Protein AF-A0A536TC81-F1 (afdb_monomer_lite)

Structure (mmCIF, N/CA/C/O backbone):
data_AF-A0A536TC81-F1
#
_entry.id   AF-A0A536TC81-F1
#
loop_
_atom_site.group_PDB
_atom_site.id
_atom_site.type_symbol
_atom_site.label_atom_id
_atom_site.label_alt_id
_atom_site.label_comp_id
_atom_site.label_asym_id
_atom_site.label_entity_id
_atom_site.label_seq_id
_atom_site.pdbx_PDB_ins_code
_atom_site.Cartn_x
_atom_site.Cartn_y
_atom_site.Cartn_z
_atom_site.occupancy
_atom_site.B_iso_or_equiv
_atom_site.auth_seq_id
_atom_site.auth_comp_id
_atom_site.auth_asym_id
_atom_site.auth_atom_id
_atom_site.pdbx_PDB_model_num
ATOM 1 N N . SER A 1 1 ? 20.341 -1.161 -54.319 1.00 93.75 1 SER A N 1
ATOM 2 C CA . SER A 1 1 ? 19.798 -1.183 -55.685 1.00 93.75 1 SER A CA 1
ATOM 3 C C . SER A 1 1 ? 18.367 -1.721 -55.798 1.00 93.75 1 SER A C 1
ATOM 5 O O . SER A 1 1 ? 17.882 -1.826 -56.922 1.00 93.75 1 SER A O 1
ATOM 7 N N . ILE A 1 2 ? 17.660 -2.030 -54.700 1.00 98.12 2 ILE A N 1
ATOM 8 C CA . ILE A 1 2 ? 16.350 -2.703 -54.742 1.00 98.12 2 ILE A CA 1
ATOM 9 C C . ILE A 1 2 ? 15.226 -1.803 -54.218 1.00 98.12 2 ILE A C 1
ATOM 11 O O . ILE A 1 2 ? 15.330 -1.265 -53.115 1.00 98.12 2 ILE A O 1
ATOM 15 N N . ALA A 1 3 ? 14.141 -1.672 -54.978 1.00 98.00 3 ALA A N 1
ATOM 16 C CA . ALA A 1 3 ? 12.920 -1.022 -54.506 1.00 98.00 3 ALA A CA 1
ATOM 17 C C . ALA A 1 3 ? 11.992 -2.034 -53.813 1.00 98.00 3 ALA A C 1
ATOM 19 O O . ALA A 1 3 ? 11.933 -3.197 -54.204 1.00 98.00 3 ALA A O 1
ATOM 20 N N . ILE A 1 4 ? 11.247 -1.610 -52.797 1.00 98.31 4 ILE A N 1
ATOM 21 C CA . ILE A 1 4 ? 10.263 -2.446 -52.102 1.00 98.31 4 ILE A CA 1
ATOM 22 C C . ILE A 1 4 ? 8.908 -1.758 -52.172 1.00 98.31 4 ILE A C 1
ATOM 24 O O . ILE A 1 4 ? 8.778 -0.608 -51.755 1.00 98.31 4 ILE A O 1
ATOM 28 N N . PHE A 1 5 ? 7.902 -2.495 -52.630 1.00 97.69 5 PHE A N 1
ATOM 29 C CA . PHE A 1 5 ? 6.501 -2.148 -52.452 1.00 97.69 5 PHE A CA 1
ATOM 30 C C . PHE A 1 5 ? 5.811 -3.248 -51.659 1.00 97.69 5 PHE A C 1
ATOM 32 O O . PHE A 1 5 ? 5.948 -4.430 -51.970 1.00 97.69 5 PHE A O 1
ATOM 39 N N . SER A 1 6 ? 5.076 -2.868 -50.624 1.00 95.81 6 SER A N 1
ATOM 40 C CA . SER A 1 6 ? 4.430 -3.814 -49.723 1.00 95.81 6 SER A CA 1
ATOM 41 C C . SER A 1 6 ? 3.049 -3.331 -49.320 1.00 95.81 6 SER A C 1
ATOM 43 O O . SER A 1 6 ? 2.852 -2.158 -49.014 1.00 95.81 6 SER A O 1
ATOM 45 N N . ASN A 1 7 ? 2.097 -4.253 -49.230 1.00 92.94 7 ASN A N 1
ATOM 46 C CA . ASN A 1 7 ? 0.811 -3.973 -48.594 1.00 92.94 7 ASN A CA 1
ATOM 47 C C . ASN A 1 7 ? 0.902 -3.842 -47.055 1.00 92.94 7 ASN A C 1
ATOM 49 O O . ASN A 1 7 ? -0.062 -3.440 -46.412 1.00 92.94 7 ASN A O 1
ATOM 53 N N . SER A 1 8 ? 2.047 -4.167 -46.446 1.00 89.62 8 SER A N 1
ATOM 54 C CA . SER A 1 8 ? 2.264 -4.126 -44.995 1.00 89.62 8 SER A CA 1
ATOM 55 C C . SER A 1 8 ? 3.471 -3.269 -44.614 1.00 89.62 8 SER A C 1
ATOM 57 O O . SER A 1 8 ? 4.598 -3.513 -45.068 1.00 89.62 8 SER A O 1
ATOM 59 N N . GLY A 1 9 ? 3.257 -2.314 -43.705 1.00 89.19 9 GLY A N 1
ATOM 60 C CA . GLY A 1 9 ? 4.315 -1.444 -43.183 1.00 89.19 9 GLY A CA 1
ATOM 61 C C . GLY A 1 9 ? 5.429 -2.231 -42.489 1.00 89.19 9 GLY A C 1
ATOM 62 O O . GLY A 1 9 ? 6.605 -2.040 -42.791 1.00 89.19 9 GLY A O 1
ATOM 63 N N . ASN A 1 10 ? 5.067 -3.203 -41.647 1.00 88.44 10 ASN A N 1
ATOM 64 C CA . ASN A 1 10 ? 6.041 -4.038 -40.935 1.00 88.44 10 ASN A CA 1
ATOM 65 C C . ASN A 1 10 ? 6.843 -4.945 -41.878 1.00 88.44 10 ASN A C 1
ATOM 67 O O . ASN A 1 10 ? 8.046 -5.133 -41.686 1.00 88.44 10 ASN A O 1
ATOM 71 N N . PHE A 1 11 ? 6.215 -5.505 -42.918 1.00 92.38 11 PHE A N 1
ATOM 72 C CA . PHE A 1 11 ? 6.962 -6.328 -43.873 1.00 92.38 11 PHE A CA 1
ATOM 73 C C . PHE A 1 11 ? 7.849 -5.500 -44.798 1.00 92.38 11 PHE A C 1
ATOM 75 O O . PHE A 1 11 ? 8.879 -6.003 -45.234 1.00 92.38 11 PHE A O 1
ATOM 82 N N . THR A 1 12 ? 7.542 -4.217 -45.002 1.00 94.81 12 THR A N 1
ATOM 83 C CA . THR A 1 12 ? 8.429 -3.298 -45.730 1.00 94.81 12 THR A CA 1
ATOM 84 C C . THR A 1 12 ? 9.811 -3.228 -45.072 1.00 94.81 12 THR A C 1
ATOM 86 O O . THR A 1 12 ? 10.830 -3.438 -45.732 1.00 94.81 12 THR A O 1
ATOM 89 N N . THR A 1 13 ? 9.862 -2.994 -43.757 1.00 92.56 13 THR A N 1
ATOM 90 C CA . THR A 1 13 ? 11.126 -2.899 -43.003 1.00 92.56 13 THR A CA 1
ATOM 91 C C . THR A 1 13 ? 11.788 -4.264 -42.800 1.00 92.56 13 THR A C 1
ATOM 93 O O . THR A 1 13 ? 13.013 -4.384 -42.895 1.00 92.56 13 THR A O 1
ATOM 96 N N . THR A 1 14 ? 10.988 -5.315 -42.592 1.00 91.94 14 THR A N 1
ATOM 97 C CA . THR A 1 14 ? 11.485 -6.692 -42.436 1.00 91.94 14 THR A CA 1
ATOM 98 C C . THR A 1 14 ? 12.192 -7.181 -43.701 1.00 91.94 14 THR A C 1
ATOM 100 O O . THR A 1 14 ? 13.327 -7.649 -43.631 1.00 91.94 14 THR A O 1
ATOM 103 N N . ILE A 1 15 ? 11.567 -7.015 -44.873 1.00 95.06 15 ILE A N 1
ATOM 104 C CA . ILE A 1 15 ? 12.153 -7.405 -46.162 1.00 95.06 15 ILE A CA 1
ATOM 105 C C . ILE A 1 15 ? 13.436 -6.616 -46.421 1.00 95.06 15 ILE A C 1
ATOM 107 O O . ILE A 1 15 ? 14.432 -7.204 -46.832 1.00 95.06 15 ILE A O 1
ATOM 111 N N . ALA A 1 16 ? 13.461 -5.315 -46.121 1.00 94.56 16 ALA A N 1
ATOM 112 C CA . ALA A 1 16 ? 14.673 -4.509 -46.260 1.00 94.56 16 ALA A CA 1
ATOM 113 C C . ALA A 1 16 ? 15.840 -5.059 -45.428 1.00 94.56 16 ALA A C 1
ATOM 115 O O . ALA A 1 16 ? 16.972 -5.115 -45.906 1.00 94.56 16 ALA A O 1
ATOM 116 N N . THR A 1 17 ? 15.558 -5.535 -44.213 1.00 91.12 17 THR A N 1
ATOM 117 C CA . THR A 1 17 ? 16.567 -6.206 -43.383 1.00 91.12 17 THR A CA 1
ATOM 118 C C . THR A 1 17 ? 17.017 -7.516 -44.021 1.00 91.12 17 THR A C 1
ATOM 120 O O . THR A 1 17 ? 18.216 -7.751 -44.125 1.00 91.12 17 THR A O 1
ATOM 123 N N . TYR A 1 18 ? 16.094 -8.339 -44.523 1.00 92.31 18 TYR A N 1
ATOM 124 C CA . TYR A 1 18 ? 16.437 -9.618 -45.159 1.00 92.31 18 TYR A CA 1
ATOM 125 C C . TYR A 1 18 ? 17.329 -9.418 -46.392 1.00 92.31 18 TYR A C 1
ATOM 127 O O . TYR A 1 18 ? 18.317 -10.129 -46.573 1.00 92.31 18 TYR A O 1
ATOM 135 N N . LEU A 1 19 ? 17.006 -8.419 -47.215 1.00 94.12 19 LEU A N 1
ATOM 136 C CA . LEU A 1 19 ? 17.797 -8.040 -48.382 1.00 94.12 19 LEU A CA 1
ATOM 137 C C . LEU A 1 19 ? 19.186 -7.540 -47.989 1.00 94.12 19 LEU A C 1
ATOM 139 O O . LEU A 1 19 ? 20.173 -8.009 -48.556 1.00 94.12 19 LEU A O 1
ATOM 143 N N . ARG A 1 20 ? 19.275 -6.665 -46.977 1.00 92.00 20 ARG A N 1
ATOM 144 C CA . ARG A 1 20 ? 20.559 -6.184 -46.455 1.00 92.00 20 ARG A CA 1
ATOM 145 C C . ARG A 1 20 ? 21.441 -7.352 -46.016 1.00 92.00 20 ARG A C 1
ATOM 147 O O . ARG A 1 20 ? 22.611 -7.398 -46.376 1.00 92.00 20 ARG A O 1
ATOM 154 N N . MET A 1 21 ? 20.893 -8.328 -45.297 1.00 89.31 21 MET A N 1
ATOM 155 C CA . MET A 1 21 ? 21.673 -9.485 -44.836 1.00 89.31 21 MET A CA 1
ATOM 156 C C . MET A 1 21 ? 22.209 -10.336 -45.994 1.00 89.31 21 MET A C 1
ATOM 158 O O . MET A 1 21 ? 23.292 -10.907 -45.891 1.00 89.31 21 MET A O 1
ATOM 162 N N . ALA A 1 22 ? 21.506 -10.351 -47.128 1.00 91.56 22 ALA A N 1
ATOM 163 C CA . ALA A 1 22 ? 21.948 -11.000 -48.361 1.00 91.56 22 ALA A CA 1
ATOM 164 C C . ALA A 1 22 ? 22.834 -10.118 -49.269 1.00 91.56 22 ALA A C 1
ATOM 166 O O . ALA A 1 22 ? 23.159 -10.537 -50.379 1.00 91.56 22 ALA A O 1
ATOM 167 N N . GLY A 1 23 ? 23.243 -8.925 -48.821 1.00 93.94 23 GLY A N 1
ATOM 168 C CA . GLY A 1 23 ? 24.133 -8.030 -49.571 1.00 93.94 23 GLY A CA 1
ATOM 169 C C . GLY A 1 23 ? 23.426 -7.082 -50.547 1.00 93.94 23 GLY A C 1
ATOM 170 O O . GLY A 1 23 ? 24.078 -6.476 -51.398 1.00 93.94 23 GLY A O 1
ATOM 171 N N . TRP A 1 24 ? 22.100 -6.948 -50.463 1.00 95.44 24 TRP A N 1
ATOM 172 C CA . TRP A 1 24 ? 21.308 -6.084 -51.341 1.00 95.44 24 TRP A CA 1
ATOM 173 C C . TRP A 1 24 ? 20.826 -4.835 -50.601 1.00 95.44 24 TRP A C 1
ATOM 175 O O . TRP A 1 24 ? 20.054 -4.913 -49.647 1.00 95.44 24 TRP A O 1
ATOM 185 N N . GLY A 1 25 ? 21.250 -3.660 -51.063 1.00 94.88 25 GLY A N 1
ATOM 186 C CA . GLY A 1 25 ? 20.806 -2.382 -50.520 1.00 94.88 25 GLY A CA 1
ATOM 187 C C . GLY A 1 25 ? 19.441 -1.977 -51.063 1.00 94.88 25 GLY A C 1
ATOM 188 O O . GLY A 1 25 ? 19.107 -2.240 -52.221 1.00 94.88 25 GLY A O 1
ATOM 189 N N . THR A 1 26 ? 18.662 -1.256 -50.270 1.00 96.56 26 THR A N 1
ATOM 190 C CA . THR A 1 26 ? 17.360 -0.728 -50.694 1.00 96.56 26 THR A CA 1
ATOM 191 C C . THR A 1 26 ? 17.459 0.724 -51.158 1.00 96.56 26 THR A C 1
ATOM 193 O O . THR A 1 26 ? 18.230 1.499 -50.601 1.00 96.56 26 THR A O 1
ATOM 196 N N . THR A 1 27 ? 16.682 1.104 -52.169 1.00 95.94 27 THR A N 1
ATOM 197 C CA . THR A 1 27 ? 16.633 2.473 -52.724 1.00 95.94 27 THR A CA 1
ATOM 198 C C . THR A 1 27 ? 15.376 3.220 -52.305 1.00 95.94 27 THR A C 1
ATOM 200 O O . THR A 1 27 ? 15.439 4.381 -51.914 1.00 95.94 27 THR A O 1
ATOM 203 N N . THR A 1 28 ? 14.217 2.579 -52.424 1.00 94.56 28 THR A N 1
ATOM 204 C CA . THR A 1 28 ? 12.901 3.152 -52.120 1.00 94.56 28 THR A CA 1
ATOM 205 C C . THR A 1 28 ? 12.040 2.080 -51.477 1.00 94.56 28 THR A C 1
ATOM 207 O O . THR A 1 28 ? 12.043 0.936 -51.923 1.00 94.56 28 THR A O 1
ATOM 210 N N . LEU A 1 29 ? 11.348 2.442 -50.400 1.00 96.56 29 LEU A N 1
ATOM 211 C CA . LEU A 1 29 ? 10.518 1.541 -49.615 1.00 96.56 29 LEU A CA 1
ATOM 212 C C . LEU A 1 29 ? 9.142 2.180 -49.459 1.00 96.56 29 LEU A C 1
ATOM 214 O O . LEU A 1 29 ? 9.021 3.232 -48.835 1.00 96.56 29 LEU A O 1
ATOM 218 N N . ILE A 1 30 ? 8.125 1.559 -50.043 1.00 95.44 30 ILE A N 1
ATOM 219 C CA . ILE A 1 30 ? 6.755 2.065 -50.052 1.00 95.44 30 ILE A CA 1
ATOM 220 C C . ILE A 1 30 ? 5.849 1.010 -49.430 1.00 95.44 30 ILE A C 1
ATOM 222 O O . ILE A 1 30 ? 5.802 -0.135 -49.879 1.00 95.44 30 ILE A O 1
ATOM 226 N N . SER A 1 31 ? 5.106 1.421 -48.406 1.00 94.38 31 SER A N 1
ATOM 227 C CA . SER A 1 31 ? 3.974 0.658 -47.897 1.00 94.38 31 SER A CA 1
ATOM 228 C C . SER A 1 31 ? 2.693 1.307 -48.392 1.00 94.38 31 SER A C 1
ATOM 230 O O . SER A 1 31 ? 2.393 2.429 -47.994 1.00 94.38 31 SER A O 1
ATOM 232 N N . SER A 1 32 ? 1.925 0.600 -49.215 1.00 92.31 32 SER A N 1
ATOM 233 C CA . SER A 1 32 ? 0.592 1.054 -49.629 1.00 92.31 32 SER A CA 1
ATOM 234 C C . SER A 1 32 ? -0.459 0.879 -48.532 1.00 92.31 32 SER A C 1
ATOM 236 O O . SER A 1 32 ? -1.517 1.500 -48.591 1.00 92.31 32 SER A O 1
ATOM 238 N N . GLY A 1 33 ? -0.174 0.033 -47.535 1.00 88.44 33 GLY A N 1
ATOM 239 C CA . GLY A 1 33 ? -1.218 -0.512 -46.675 1.00 88.44 33 GLY A CA 1
ATOM 240 C C . GLY A 1 33 ? -2.109 -1.488 -47.449 1.00 88.44 33 GLY A C 1
ATOM 241 O O . GLY A 1 33 ? -1.841 -1.843 -48.601 1.00 88.44 33 GLY A O 1
ATOM 242 N N . LYS A 1 34 ? -3.183 -1.940 -46.805 1.00 87.56 34 LYS A N 1
ATOM 243 C CA . LYS A 1 34 ? -4.205 -2.777 -47.446 1.00 87.56 34 LYS A CA 1
ATOM 244 C C . LYS A 1 34 ? -5.592 -2.368 -46.974 1.00 87.56 34 LYS A C 1
ATOM 246 O O . LYS A 1 34 ? -6.342 -3.166 -46.414 1.00 87.56 34 LYS A O 1
ATOM 251 N N . ASP A 1 35 ? -5.899 -1.095 -47.171 1.00 83.81 35 ASP A N 1
ATOM 252 C CA . ASP A 1 35 ? -7.263 -0.592 -47.051 1.00 83.81 35 ASP A CA 1
ATOM 253 C C . ASP A 1 35 ? -8.067 -0.937 -48.311 1.00 83.81 35 ASP A C 1
ATOM 255 O O . ASP A 1 35 ? -7.521 -1.421 -49.302 1.00 83.81 35 ASP A O 1
ATOM 259 N N . VAL A 1 36 ? -9.384 -0.722 -48.264 1.00 78.25 36 VAL A N 1
ATOM 260 C CA . VAL A 1 36 ? -10.294 -1.057 -49.376 1.00 78.25 36 VAL A CA 1
ATOM 261 C C . VAL A 1 36 ? -9.934 -0.293 -50.656 1.00 78.25 36 VAL A C 1
ATOM 263 O O . VAL A 1 36 ? -10.051 -0.843 -51.746 1.00 78.25 36 VAL A O 1
ATOM 266 N N . TYR A 1 37 ? -9.463 0.949 -50.521 1.00 84.06 37 TYR A N 1
ATOM 267 C CA . TYR A 1 37 ? -9.010 1.778 -51.633 1.00 84.06 37 TYR A CA 1
ATOM 268 C C . TYR A 1 37 ? -7.554 2.178 -51.427 1.00 84.06 37 TYR A C 1
ATOM 270 O O . TYR A 1 37 ? -7.215 2.835 -50.444 1.00 84.06 37 TYR A O 1
ATOM 278 N N . ILE A 1 38 ? -6.702 1.798 -52.375 1.00 89.12 38 ILE A N 1
ATOM 279 C CA . ILE A 1 38 ? -5.280 2.130 -52.374 1.00 89.12 38 ILE A CA 1
ATOM 280 C C . ILE A 1 38 ? -5.030 3.164 -53.472 1.00 89.12 38 ILE A C 1
ATOM 282 O O . ILE A 1 38 ? -5.216 2.877 -54.650 1.00 89.12 38 ILE A O 1
ATOM 286 N N . HIS A 1 39 ? -4.612 4.369 -53.080 1.00 87.81 39 HIS A N 1
ATOM 287 C CA . HIS A 1 39 ? -4.366 5.478 -54.014 1.00 87.81 39 HIS A CA 1
ATOM 288 C C . HIS A 1 39 ? -3.005 5.413 -54.716 1.00 87.81 39 HIS A C 1
ATOM 290 O O . HIS A 1 39 ? -2.842 5.990 -55.784 1.00 87.81 39 HIS A O 1
ATOM 296 N N . TYR A 1 40 ? -2.028 4.744 -54.104 1.00 93.31 40 TYR A N 1
ATOM 297 C CA . TYR A 1 40 ? -0.723 4.479 -54.702 1.00 93.31 40 TYR A CA 1
ATOM 298 C C . TYR A 1 40 ? -0.512 2.967 -54.701 1.00 93.31 40 TYR A C 1
ATOM 300 O O . TYR A 1 40 ? -0.069 2.390 -53.701 1.00 93.31 40 TYR A O 1
ATOM 308 N N . ALA A 1 41 ? -0.942 2.313 -55.776 1.00 93.50 41 ALA A N 1
ATOM 309 C CA . ALA A 1 41 ? -1.039 0.869 -55.865 1.00 93.50 41 ALA A CA 1
ATOM 310 C C . ALA A 1 41 ? 0.097 0.284 -56.726 1.00 93.50 41 ALA A C 1
ATOM 312 O O . ALA A 1 41 ? 1.077 0.956 -57.061 1.00 93.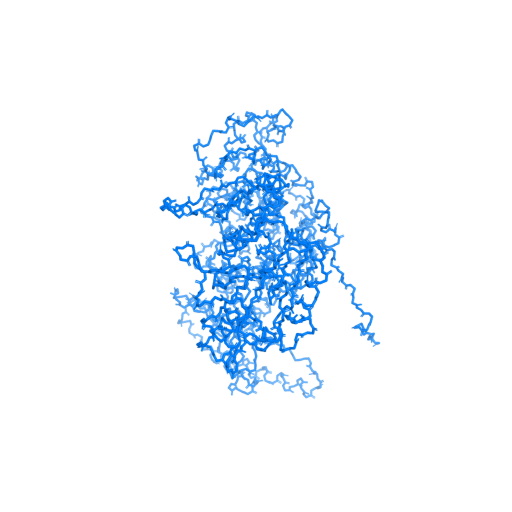50 41 ALA A O 1
ATOM 313 N N . ALA A 1 42 ? 0.010 -1.012 -57.032 1.00 94.94 42 ALA A N 1
ATOM 314 C CA . ALA A 1 42 ? 1.044 -1.705 -57.796 1.00 94.94 42 ALA A CA 1
ATOM 315 C C . ALA A 1 42 ? 1.328 -1.080 -59.186 1.00 94.94 42 ALA A C 1
ATOM 317 O O . ALA A 1 42 ? 2.507 -1.031 -59.544 1.00 94.94 42 ALA A O 1
ATOM 318 N N . PRO A 1 43 ? 0.341 -0.555 -59.947 1.00 95.69 43 PRO A N 1
ATOM 319 C CA . PRO A 1 43 ? 0.600 0.109 -61.228 1.00 95.69 43 PRO A CA 1
ATOM 320 C C . PRO A 1 43 ? 1.399 1.412 -61.087 1.00 95.69 43 PRO A C 1
ATOM 322 O O . PRO A 1 43 ? 2.388 1.601 -61.796 1.00 95.69 43 PRO A O 1
ATOM 325 N N . GLU A 1 44 ? 1.049 2.281 -60.131 1.00 96.50 44 GLU A N 1
ATOM 326 C CA . GLU A 1 44 ? 1.790 3.527 -59.880 1.00 96.50 44 GLU A CA 1
ATOM 327 C C . GLU A 1 44 ? 3.223 3.233 -59.426 1.00 96.50 44 GLU A C 1
ATOM 329 O O . GLU A 1 44 ? 4.172 3.897 -59.855 1.00 96.50 44 GLU A O 1
ATOM 334 N N . PHE A 1 45 ? 3.394 2.200 -58.594 1.00 97.19 45 PHE A N 1
ATOM 335 C CA . PHE A 1 45 ? 4.715 1.728 -58.200 1.00 97.19 45 PHE A CA 1
ATOM 336 C C . PHE A 1 45 ? 5.515 1.200 -59.392 1.00 97.19 45 PHE A C 1
ATOM 338 O O . PHE A 1 45 ? 6.692 1.528 -59.520 1.00 97.19 45 PHE A O 1
ATOM 345 N N . ALA A 1 46 ? 4.903 0.406 -60.271 1.00 96.88 46 ALA A N 1
ATOM 346 C CA . ALA A 1 46 ? 5.573 -0.140 -61.446 1.00 96.88 46 ALA A CA 1
ATOM 347 C C . ALA A 1 46 ? 6.041 0.975 -62.398 1.00 96.88 46 ALA A C 1
ATOM 349 O O . ALA A 1 46 ? 7.189 0.963 -62.856 1.00 96.88 46 ALA A O 1
ATOM 350 N N . PHE A 1 47 ? 5.205 2.000 -62.597 1.00 96.75 47 PHE A N 1
ATOM 351 C CA . PHE A 1 47 ? 5.571 3.207 -63.334 1.00 96.75 47 PHE A CA 1
ATOM 352 C C . PHE A 1 47 ? 6.747 3.945 -62.677 1.00 96.75 47 PHE A C 1
ATOM 354 O O . PHE A 1 47 ? 7.728 4.281 -63.343 1.00 96.75 47 PHE A O 1
ATOM 361 N N . ALA A 1 48 ? 6.702 4.172 -61.362 1.00 96.75 48 ALA A N 1
ATOM 362 C CA . ALA A 1 48 ? 7.795 4.834 -60.649 1.00 96.75 48 ALA A CA 1
ATOM 363 C C . ALA A 1 48 ? 9.099 4.016 -60.687 1.00 96.75 48 ALA A C 1
ATOM 365 O O . ALA A 1 48 ? 10.176 4.571 -60.908 1.00 96.75 48 ALA A O 1
ATOM 366 N N . LEU A 1 49 ? 9.006 2.692 -60.540 1.00 97.25 49 LEU A N 1
ATOM 367 C CA . LEU A 1 49 ? 10.132 1.765 -60.626 1.00 97.25 49 LEU A CA 1
ATOM 368 C C . LEU A 1 49 ? 10.819 1.844 -61.990 1.00 97.25 49 LEU A C 1
ATOM 370 O O . LEU A 1 49 ? 12.051 1.880 -62.044 1.00 97.25 49 LEU A O 1
ATOM 374 N N . ALA A 1 50 ? 10.048 1.892 -63.080 1.00 96.94 50 ALA A N 1
ATOM 375 C CA . ALA A 1 50 ? 10.583 2.027 -64.432 1.00 96.94 50 ALA A CA 1
ATOM 376 C C . ALA A 1 50 ? 11.446 3.294 -64.574 1.00 96.94 50 ALA A C 1
ATOM 378 O O . ALA A 1 50 ? 12.528 3.242 -65.160 1.00 96.94 50 ALA A O 1
ATOM 379 N N . ASN A 1 51 ? 11.010 4.394 -63.955 1.00 96.38 51 ASN A N 1
ATOM 380 C CA . ASN A 1 51 ? 11.649 5.706 -64.046 1.00 96.38 51 ASN A CA 1
ATOM 381 C C . ASN A 1 51 ? 12.778 5.943 -63.017 1.00 96.38 51 ASN A C 1
ATOM 383 O O . ASN A 1 51 ? 13.550 6.889 -63.167 1.00 96.38 51 ASN A O 1
ATOM 387 N N . ASP A 1 52 ? 12.938 5.099 -61.990 1.00 96.62 52 ASP A N 1
ATOM 388 C CA . ASP A 1 52 ? 14.017 5.251 -61.002 1.00 96.62 52 ASP A CA 1
ATOM 389 C C . ASP A 1 52 ? 15.319 4.562 -61.441 1.00 96.62 52 ASP A C 1
ATOM 391 O O . ASP A 1 52 ? 15.504 3.359 -61.244 1.00 96.62 52 ASP A O 1
ATOM 395 N N . ALA A 1 53 ? 16.269 5.328 -61.978 1.00 94.75 53 ALA A N 1
ATOM 396 C CA . ALA A 1 53 ? 17.569 4.819 -62.431 1.00 94.75 53 ALA A CA 1
ATOM 397 C C . ALA A 1 53 ? 18.420 4.153 -61.325 1.00 94.75 53 ALA A C 1
ATOM 399 O O . ALA A 1 53 ? 19.312 3.362 -61.630 1.00 94.75 53 ALA A O 1
ATOM 400 N N . ARG A 1 54 ? 18.158 4.434 -60.040 1.00 95.81 54 ARG A N 1
ATOM 401 C CA . ARG A 1 54 ? 18.899 3.836 -58.910 1.00 95.81 54 ARG A CA 1
ATOM 402 C C . ARG A 1 54 ? 18.469 2.391 -58.644 1.00 95.81 54 ARG A C 1
ATOM 404 O O . ARG A 1 54 ? 19.245 1.594 -58.107 1.00 95.81 54 ARG A O 1
ATOM 411 N N . SER A 1 55 ? 17.219 2.076 -58.977 1.00 97.06 55 SER A N 1
ATOM 412 C CA . SER A 1 55 ? 16.574 0.795 -58.706 1.00 97.06 55 SER A CA 1
ATOM 413 C C . SER A 1 55 ? 16.774 -0.155 -59.886 1.00 97.06 55 SER A C 1
ATOM 415 O O . SER A 1 55 ? 16.318 0.121 -60.997 1.00 97.06 55 SER A O 1
ATOM 417 N N . LYS A 1 56 ? 17.465 -1.274 -59.640 1.00 96.62 56 LYS A N 1
ATOM 418 C CA . LYS A 1 56 ? 17.776 -2.317 -60.633 1.00 96.62 56 LYS A CA 1
ATOM 419 C C . LYS A 1 56 ? 16.741 -3.442 -60.656 1.00 96.62 56 LYS A C 1
ATOM 421 O O . LYS A 1 56 ? 16.552 -4.058 -61.694 1.00 96.62 56 LYS A O 1
ATOM 426 N N . ALA A 1 57 ? 16.076 -3.686 -59.531 1.00 98.12 57 ALA A N 1
ATOM 427 C CA . ALA A 1 57 ? 14.996 -4.655 -59.376 1.00 98.12 57 ALA A CA 1
ATOM 428 C C . ALA A 1 57 ? 14.067 -4.222 -58.234 1.00 98.12 57 ALA A C 1
ATOM 430 O O . ALA A 1 57 ? 14.378 -3.272 -57.502 1.00 98.12 57 ALA A O 1
ATOM 431 N N . ALA A 1 58 ? 12.946 -4.921 -58.066 1.00 98.25 58 ALA A N 1
ATOM 432 C CA . ALA A 1 58 ? 12.020 -4.676 -56.969 1.00 98.25 58 ALA A CA 1
ATOM 433 C C . ALA A 1 58 ? 11.547 -5.946 -56.255 1.00 98.25 58 ALA A C 1
ATOM 435 O O . ALA A 1 58 ? 11.562 -7.044 -56.808 1.00 98.25 58 ALA A O 1
ATOM 436 N N . VAL A 1 59 ? 11.082 -5.769 -55.021 1.00 98.38 59 VAL A N 1
ATOM 437 C CA . VAL A 1 59 ? 10.293 -6.755 -54.283 1.00 98.38 59 VAL A CA 1
ATOM 438 C C . VAL A 1 59 ? 8.871 -6.231 -54.130 1.00 98.38 59 VAL A C 1
ATOM 440 O O . VAL A 1 59 ? 8.675 -5.102 -53.678 1.00 98.38 59 VAL A O 1
ATOM 443 N N . LEU A 1 60 ? 7.894 -7.064 -54.479 1.00 97.81 60 LEU A N 1
ATOM 444 C CA . LEU A 1 60 ? 6.470 -6.781 -54.350 1.00 97.81 60 LEU A CA 1
ATOM 445 C C . LEU A 1 60 ? 5.863 -7.720 -53.297 1.00 97.81 60 LEU A C 1
ATOM 447 O O . LEU A 1 60 ? 5.749 -8.914 -53.547 1.00 97.81 60 LEU A O 1
ATOM 451 N N . TYR A 1 61 ? 5.487 -7.212 -52.123 1.00 97.06 61 TYR A N 1
ATOM 452 C CA . TYR A 1 61 ? 4.789 -7.990 -51.093 1.00 97.06 61 TYR A CA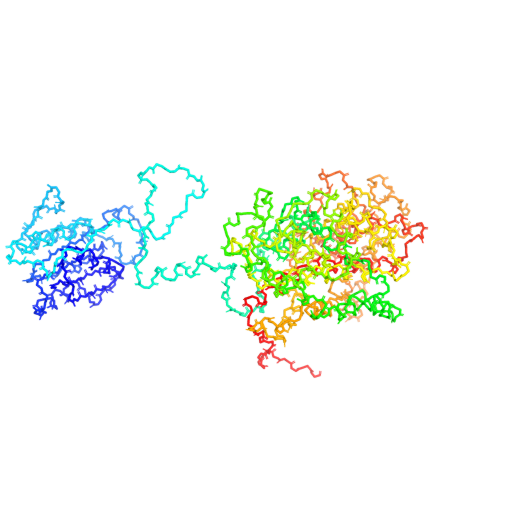 1
ATOM 453 C C . TYR A 1 61 ? 3.279 -7.780 -51.188 1.00 97.06 61 TYR A C 1
ATOM 455 O O . TYR A 1 61 ? 2.785 -6.663 -51.011 1.00 97.06 61 TYR A O 1
ATOM 463 N N . VAL A 1 62 ? 2.563 -8.873 -51.441 1.00 94.38 62 VAL A N 1
ATOM 464 C CA . VAL A 1 62 ? 1.168 -8.871 -51.871 1.00 94.38 62 VAL A CA 1
ATOM 465 C C . VAL A 1 62 ? 0.303 -9.693 -50.922 1.00 94.38 62 VAL A C 1
ATOM 467 O O . VAL A 1 62 ? 0.563 -10.872 -50.664 1.00 94.38 62 VAL A O 1
ATOM 470 N N . GLU A 1 63 ? -0.770 -9.069 -50.440 1.00 91.31 63 GLU A N 1
ATOM 471 C CA . GLU A 1 63 ? -1.845 -9.734 -49.701 1.00 91.31 63 GLU A CA 1
ATOM 472 C C . GLU A 1 63 ? -3.091 -9.955 -50.586 1.00 91.31 63 GLU A C 1
ATOM 474 O O . GLU A 1 63 ? -3.296 -9.201 -51.545 1.00 91.31 63 GLU A O 1
ATOM 479 N N . PRO A 1 64 ? -3.957 -10.939 -50.257 1.00 89.50 64 PRO A N 1
ATOM 480 C CA . PRO A 1 64 ? -5.249 -11.141 -50.920 1.00 89.50 64 PRO A CA 1
ATOM 481 C C . PRO A 1 64 ? -6.136 -9.891 -50.881 1.00 89.50 64 PRO A C 1
ATOM 483 O O . PRO A 1 64 ? -5.989 -9.071 -49.976 1.00 89.50 64 PRO A O 1
ATOM 486 N N . GLY A 1 65 ? -7.073 -9.779 -51.823 1.00 86.62 65 GLY A N 1
ATOM 487 C CA . GLY A 1 65 ? -8.019 -8.666 -51.933 1.00 86.62 65 GLY A CA 1
ATOM 488 C C . GLY A 1 65 ? -7.610 -7.611 -52.969 1.00 86.62 65 GLY A C 1
ATOM 489 O O . GLY A 1 65 ? -6.447 -7.192 -53.023 1.00 86.62 65 GLY A O 1
ATOM 490 N N . GLY A 1 66 ? -8.568 -7.178 -53.791 1.00 88.12 66 GLY A N 1
ATOM 491 C CA . GLY A 1 66 ? -8.407 -6.155 -54.833 1.00 88.12 66 GLY A CA 1
ATOM 492 C C . GLY A 1 66 ? -7.661 -6.649 -56.077 1.00 88.12 66 GLY A C 1
ATOM 493 O O . GLY A 1 66 ? -7.061 -7.717 -56.071 1.00 88.12 66 GLY A O 1
ATOM 494 N N . TYR A 1 67 ? -7.649 -5.863 -57.154 1.00 91.31 67 TYR A N 1
ATOM 495 C CA . TYR A 1 67 ? -7.095 -6.285 -58.456 1.00 91.31 67 TYR A CA 1
ATOM 496 C C . TYR A 1 67 ? -5.842 -5.507 -58.887 1.00 91.31 67 TYR A C 1
ATOM 498 O O . TYR A 1 67 ? -5.322 -5.737 -59.968 1.00 91.31 67 TYR A O 1
ATOM 506 N N . TYR A 1 68 ? -5.301 -4.638 -58.032 1.00 91.06 68 TYR A N 1
ATOM 507 C CA . TYR A 1 68 ? -4.216 -3.718 -58.389 1.00 91.06 68 TYR A CA 1
ATOM 508 C C . TYR A 1 68 ? -2.973 -4.387 -58.999 1.00 91.06 68 TYR A C 1
ATOM 510 O O . TYR A 1 68 ? -2.354 -3.845 -59.908 1.00 91.06 68 TYR A O 1
ATOM 518 N N . GLU A 1 69 ? -2.583 -5.563 -58.510 1.00 92.81 69 GLU A N 1
ATOM 519 C CA . GLU A 1 69 ? -1.413 -6.289 -59.012 1.00 92.81 69 GLU A CA 1
ATOM 520 C C . GLU A 1 69 ? -1.636 -6.894 -60.408 1.00 92.81 69 GLU A C 1
ATOM 522 O O . GLU A 1 69 ? -0.663 -7.169 -61.112 1.00 92.81 69 GLU A O 1
ATOM 527 N N . LEU A 1 70 ? -2.895 -7.077 -60.826 1.00 92.25 70 LEU A N 1
ATOM 528 C CA . LEU A 1 70 ? -3.248 -7.533 -62.171 1.00 92.25 70 LEU A CA 1
ATOM 529 C C . LEU A 1 70 ? -2.938 -6.459 -63.222 1.00 92.25 70 LEU A C 1
ATOM 531 O O . LEU A 1 70 ? -2.457 -6.797 -64.301 1.00 92.25 70 LEU A O 1
ATOM 535 N N . ASP A 1 71 ? -3.123 -5.184 -62.884 1.00 91.06 71 ASP A N 1
ATOM 536 C CA . ASP A 1 71 ? -2.925 -4.053 -63.803 1.00 91.06 71 ASP A CA 1
ATOM 537 C C . ASP A 1 71 ? -1.472 -3.543 -63.833 1.00 91.06 71 ASP A C 1
ATOM 539 O O . ASP A 1 71 ? -1.125 -2.655 -64.607 1.00 91.06 71 ASP A O 1
ATOM 543 N N . ALA A 1 72 ? -0.589 -4.091 -62.992 1.00 94.06 72 ALA A N 1
ATOM 544 C CA . ALA A 1 72 ? 0.803 -3.659 -62.925 1.00 94.06 72 ALA A CA 1
ATOM 545 C C . ALA A 1 72 ? 1.639 -4.207 -64.099 1.00 94.06 72 ALA A C 1
ATOM 547 O O . ALA A 1 72 ? 1.640 -5.415 -64.370 1.00 94.06 72 ALA A O 1
ATOM 548 N N . GLU A 1 73 ? 2.408 -3.331 -64.750 1.00 94.75 73 GLU A N 1
ATOM 549 C CA . GLU A 1 73 ? 3.352 -3.676 -65.820 1.00 94.75 73 GLU A CA 1
ATOM 550 C C . GLU A 1 73 ? 4.796 -3.375 -65.408 1.00 94.75 73 GLU A C 1
ATOM 552 O O . GLU A 1 73 ? 5.182 -2.223 -65.211 1.00 94.75 73 GLU A O 1
ATOM 557 N N . PHE A 1 74 ? 5.622 -4.417 -65.289 1.00 96.25 74 PHE A N 1
ATOM 558 C CA . PHE A 1 74 ? 7.002 -4.288 -64.821 1.00 96.25 74 PHE A CA 1
ATOM 559 C C . PHE A 1 74 ? 8.006 -4.335 -65.977 1.00 96.25 74 PHE A C 1
ATOM 561 O O . PHE A 1 74 ? 8.060 -5.303 -66.732 1.00 96.25 74 PHE A O 1
ATOM 568 N N . THR A 1 75 ? 8.857 -3.311 -66.070 1.00 95.62 75 THR A N 1
ATOM 569 C CA . THR A 1 75 ? 9.968 -3.232 -67.042 1.00 95.62 75 THR A CA 1
ATOM 570 C C . THR A 1 75 ? 11.323 -3.622 -66.449 1.00 95.62 75 THR A C 1
ATOM 572 O O . THR A 1 75 ? 12.318 -3.711 -67.166 1.00 95.62 75 THR A O 1
ATOM 575 N N . LYS A 1 76 ? 11.373 -3.859 -65.134 1.00 97.56 76 LYS A N 1
ATOM 576 C CA . LYS A 1 76 ? 12.556 -4.296 -64.382 1.00 97.56 76 LYS A CA 1
ATOM 577 C C . LYS A 1 76 ? 12.248 -5.596 -63.638 1.00 97.56 76 LYS A C 1
ATOM 579 O O . LYS A 1 76 ? 11.073 -5.842 -63.366 1.00 97.56 76 LYS A O 1
ATOM 584 N N . PRO A 1 77 ? 13.263 -6.400 -63.271 1.00 98.25 77 PRO A N 1
ATOM 585 C CA . PRO A 1 77 ? 13.031 -7.653 -62.569 1.00 98.25 77 PRO A CA 1
ATOM 586 C C . PRO A 1 77 ? 12.286 -7.474 -61.239 1.00 98.25 77 PRO A C 1
ATOM 588 O O . PRO A 1 77 ? 12.617 -6.573 -60.460 1.00 98.25 77 PRO A O 1
ATOM 591 N N . VAL A 1 78 ? 11.311 -8.346 -60.958 1.00 98.44 78 VAL A N 1
ATOM 592 C CA . VAL A 1 78 ? 10.509 -8.307 -59.721 1.00 98.44 78 VAL A CA 1
ATOM 593 C C . VAL A 1 78 ? 10.493 -9.651 -59.001 1.00 98.44 78 VAL A C 1
ATOM 595 O O . VAL A 1 78 ? 10.259 -10.697 -59.598 1.00 98.44 78 VAL A O 1
ATOM 598 N N . ILE A 1 79 ? 10.681 -9.617 -57.683 1.00 98.56 79 ILE A N 1
ATOM 599 C CA . ILE A 1 79 ? 10.393 -10.744 -56.794 1.00 98.56 79 ILE A CA 1
ATOM 600 C C . ILE A 1 79 ? 9.050 -10.494 -56.125 1.00 98.56 79 ILE A C 1
ATOM 602 O O . ILE A 1 79 ? 8.936 -9.623 -55.262 1.00 98.56 79 ILE A O 1
ATOM 606 N N . ALA A 1 80 ? 8.029 -11.247 -56.520 1.00 98.00 80 ALA A N 1
ATOM 607 C CA . ALA A 1 80 ? 6.696 -11.098 -55.964 1.00 98.00 80 ALA A CA 1
ATOM 608 C C . ALA A 1 80 ? 6.468 -12.109 -54.834 1.00 98.0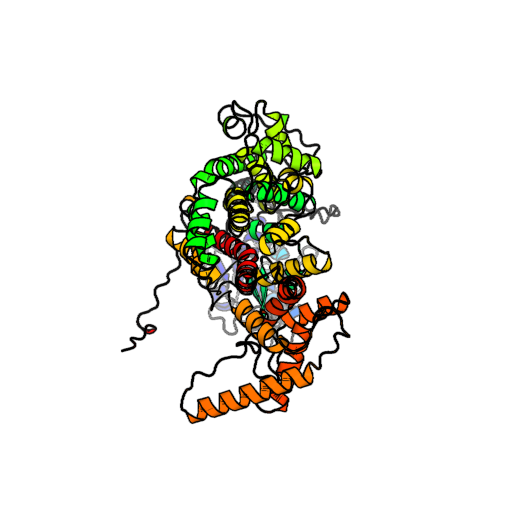0 80 ALA A C 1
ATOM 610 O O . ALA A 1 80 ? 6.511 -13.318 -55.046 1.00 98.00 80 ALA A O 1
ATOM 611 N N . CYS A 1 81 ? 6.239 -11.622 -53.618 1.00 97.50 81 CYS A N 1
ATOM 612 C CA . CYS A 1 81 ? 5.888 -12.441 -52.471 1.00 97.50 81 CYS A CA 1
ATOM 613 C C . CYS A 1 81 ? 4.387 -12.364 -52.214 1.00 97.50 81 CYS A C 1
ATOM 615 O O . CYS A 1 81 ? 3.902 -11.343 -51.730 1.00 97.50 81 CYS A O 1
ATOM 617 N N . VAL A 1 82 ? 3.666 -13.443 -52.513 1.00 95.44 82 VAL A N 1
ATOM 618 C CA . VAL A 1 82 ? 2.224 -13.532 -52.265 1.00 95.44 82 VAL A CA 1
ATOM 619 C C . VAL A 1 82 ? 1.988 -14.368 -51.015 1.00 95.44 82 VAL A C 1
ATOM 621 O O . VAL A 1 82 ? 2.417 -15.516 -50.927 1.00 95.44 82 VAL A O 1
ATOM 624 N N . VAL A 1 83 ? 1.314 -13.793 -50.024 1.00 90.38 83 VAL A N 1
ATOM 625 C CA . VAL A 1 83 ? 1.029 -14.466 -48.750 1.00 90.38 83 VAL A CA 1
ATOM 626 C C . VAL A 1 83 ? -0.468 -14.673 -48.545 1.00 90.38 83 VAL A C 1
ATOM 628 O O . VAL A 1 83 ? -1.302 -14.211 -49.315 1.00 90.38 83 VAL A O 1
ATOM 631 N N . GLY A 1 84 ? -0.841 -15.338 -47.451 1.00 86.81 84 GLY A N 1
ATOM 632 C CA . GLY A 1 84 ? -2.233 -15.335 -47.001 1.00 86.81 84 GLY A CA 1
ATOM 633 C C . GLY A 1 84 ? -3.132 -16.366 -47.678 1.00 86.81 84 GLY A C 1
ATOM 634 O O . GLY A 1 84 ? -4.345 -16.227 -47.591 1.00 86.81 84 GLY A O 1
ATOM 635 N N . ARG A 1 85 ? -2.586 -17.444 -48.262 1.00 87.50 85 ARG A N 1
ATOM 636 C CA . ARG A 1 85 ? -3.376 -18.595 -48.759 1.00 87.50 85 ARG A CA 1
ATOM 637 C C . ARG A 1 85 ? -4.404 -19.115 -47.745 1.00 87.50 85 ARG A C 1
ATOM 639 O O . ARG A 1 85 ? -5.501 -19.514 -48.112 1.00 87.50 85 ARG A O 1
ATOM 646 N N . TRP A 1 86 ? -4.070 -19.084 -46.454 1.00 82.44 86 TRP A N 1
ATOM 647 C CA . TRP A 1 86 ? -4.971 -19.500 -45.375 1.00 82.44 86 TRP A CA 1
ATOM 648 C C . TRP A 1 86 ? -6.203 -18.592 -45.220 1.00 82.44 86 TRP A C 1
ATOM 650 O O . TRP A 1 86 ? -7.226 -19.054 -44.716 1.00 82.44 86 TRP A O 1
ATOM 660 N N . LYS A 1 87 ? -6.141 -17.334 -45.686 1.00 78.31 87 LYS A N 1
ATOM 661 C CA . LYS A 1 87 ? -7.257 -16.378 -45.627 1.00 78.31 87 LYS A CA 1
ATOM 662 C C . LYS A 1 87 ? -8.435 -16.790 -46.515 1.00 78.31 87 LYS A C 1
ATOM 664 O O . LYS A 1 87 ? -9.555 -16.405 -46.210 1.00 78.31 87 LYS A O 1
ATOM 669 N N . ALA A 1 88 ? -8.223 -17.648 -47.518 1.00 77.12 88 ALA A N 1
ATOM 670 C CA . ALA A 1 88 ? -9.303 -18.232 -48.323 1.00 77.12 88 ALA A CA 1
ATOM 671 C C . ALA A 1 88 ? -10.313 -19.055 -47.492 1.00 77.12 88 ALA A C 1
ATOM 673 O O . ALA A 1 88 ? -11.406 -19.354 -47.958 1.00 77.12 88 ALA A O 1
ATOM 674 N N . LYS A 1 89 ? -9.961 -19.428 -46.252 1.00 77.31 89 LYS A N 1
ATOM 675 C CA . LYS A 1 89 ? -10.832 -20.166 -45.323 1.00 77.31 89 LYS A CA 1
ATOM 676 C C . LYS A 1 89 ? -11.590 -19.264 -44.340 1.00 77.31 89 LYS A C 1
ATOM 678 O O . LYS A 1 89 ? -12.243 -19.779 -43.435 1.00 77.31 89 LYS A O 1
ATOM 683 N N . LEU A 1 90 ? -11.468 -17.941 -44.458 1.00 72.88 90 LEU A N 1
ATOM 684 C CA . LEU A 1 90 ? -12.057 -16.986 -43.521 1.00 72.88 90 LEU A CA 1
ATOM 685 C C . LEU A 1 90 ? -13.278 -16.280 -44.109 1.00 72.88 90 LEU A C 1
ATOM 687 O O . LEU A 1 90 ? -13.314 -15.947 -45.286 1.00 72.88 90 LEU A O 1
ATOM 691 N N . THR A 1 91 ? -14.254 -15.984 -43.249 1.00 66.88 91 THR A N 1
ATOM 692 C CA . THR A 1 91 ? -15.474 -15.228 -43.592 1.00 66.88 91 THR A CA 1
ATOM 693 C C . THR A 1 91 ? -15.446 -13.778 -43.097 1.00 66.88 91 THR A C 1
ATOM 695 O O . THR A 1 91 ? -16.400 -13.031 -43.306 1.00 66.88 91 THR A O 1
ATOM 698 N N . ARG A 1 92 ? -14.371 -13.365 -42.412 1.00 67.69 92 ARG A N 1
ATOM 699 C CA . ARG A 1 92 ? -14.157 -12.008 -41.882 1.00 67.69 92 ARG A CA 1
ATOM 700 C C . ARG A 1 92 ? -12.693 -11.604 -42.027 1.00 67.69 92 ARG A C 1
ATOM 702 O O . ARG A 1 92 ? -11.809 -12.458 -41.946 1.00 67.69 92 ARG A O 1
ATOM 709 N N . ALA A 1 93 ? -12.449 -10.308 -42.217 1.00 62.62 93 ALA A N 1
ATOM 710 C CA . ALA A 1 93 ? -11.103 -9.766 -42.343 1.00 62.62 93 ALA A CA 1
ATOM 711 C C . ALA A 1 93 ? -10.340 -9.948 -41.029 1.00 62.62 93 ALA A C 1
ATOM 713 O O . ALA A 1 93 ? -10.883 -9.735 -39.945 1.00 62.62 93 ALA A O 1
ATOM 714 N N . VAL A 1 94 ? -9.066 -10.310 -41.141 1.00 60.78 94 VAL A N 1
ATOM 715 C CA . VAL A 1 94 ? -8.121 -10.369 -40.025 1.00 60.78 94 VAL A CA 1
ATOM 716 C C . VAL A 1 94 ? -6.882 -9.567 -40.408 1.00 60.78 94 VAL A C 1
ATOM 718 O O . VAL A 1 94 ? -6.270 -9.806 -41.453 1.00 60.78 94 VAL A O 1
ATOM 721 N N . GLY A 1 95 ? -6.527 -8.590 -39.576 1.00 68.62 95 GLY A N 1
ATOM 722 C CA . GLY A 1 95 ? -5.494 -7.607 -39.900 1.00 68.62 95 GLY A CA 1
ATOM 723 C C . GLY A 1 95 ? -6.054 -6.452 -40.730 1.00 68.62 95 GLY A C 1
ATOM 724 O O . GLY A 1 95 ? -6.971 -5.769 -40.283 1.00 68.62 95 GLY A O 1
ATOM 725 N N . HIS A 1 96 ? -5.487 -6.209 -41.911 1.00 70.50 96 HIS A N 1
ATOM 726 C CA . HIS A 1 96 ? -5.867 -5.078 -42.756 1.00 70.50 96 HIS A CA 1
ATOM 727 C C . HIS A 1 96 ? -7.282 -5.210 -43.348 1.00 70.50 96 HIS A C 1
ATOM 729 O O . HIS A 1 96 ? -7.704 -6.300 -43.744 1.00 70.50 96 HIS A O 1
ATOM 735 N N . ALA A 1 97 ? -8.001 -4.087 -43.442 1.00 62.25 97 ALA A N 1
ATOM 736 C CA . ALA A 1 97 ? -9.423 -4.043 -43.787 1.00 62.25 97 ALA A CA 1
ATOM 737 C C . ALA A 1 97 ? -9.744 -4.555 -45.205 1.00 62.25 97 ALA A C 1
ATOM 739 O O . ALA A 1 97 ? -10.777 -5.188 -45.406 1.00 62.25 97 ALA A O 1
ATOM 740 N N . GLY A 1 98 ? -8.855 -4.316 -46.173 1.00 64.69 98 GLY A N 1
ATOM 741 C CA . GLY A 1 98 ? -8.975 -4.757 -47.565 1.00 64.69 98 GLY A CA 1
ATOM 742 C C . GLY A 1 98 ? -8.387 -6.143 -47.843 1.00 64.69 98 GLY A C 1
ATOM 743 O O . GLY A 1 98 ? -8.346 -6.561 -48.995 1.00 64.69 98 GLY A O 1
ATOM 744 N N . ALA A 1 99 ? -7.918 -6.869 -46.821 1.00 70.44 99 ALA A N 1
ATOM 745 C CA . ALA A 1 99 ? -7.267 -8.169 -46.988 1.00 70.44 99 ALA A CA 1
ATOM 746 C C . ALA A 1 99 ? -8.250 -9.359 -47.017 1.00 70.44 99 ALA A C 1
ATOM 748 O O . ALA A 1 99 ? -7.991 -10.406 -46.411 1.00 70.44 99 ALA A O 1
ATOM 749 N N . LEU A 1 100 ? -9.388 -9.180 -47.690 1.00 74.94 100 LEU A N 1
ATOM 750 C CA . LEU A 1 100 ? -10.399 -10.202 -47.960 1.00 74.94 100 LEU A CA 1
ATOM 751 C C . LEU A 1 100 ? -10.553 -10.355 -49.470 1.00 74.94 100 LEU A C 1
ATOM 753 O O . LEU A 1 100 ? -10.719 -9.362 -50.171 1.00 74.94 100 LEU A O 1
ATOM 757 N N . ALA A 1 101 ? -10.529 -11.596 -49.946 1.00 73.81 101 ALA A N 1
ATOM 758 C CA . ALA A 1 101 ? -10.819 -11.904 -51.339 1.00 73.81 101 ALA A CA 1
ATOM 759 C C . ALA A 1 101 ? -12.336 -11.992 -51.559 1.00 73.81 101 ALA A C 1
ATOM 761 O O . ALA A 1 101 ? -13.058 -12.529 -50.715 1.00 73.81 101 ALA A O 1
ATOM 762 N N . GLY A 1 102 ? -12.802 -11.466 -52.690 1.00 63.44 102 GLY A N 1
ATOM 763 C CA . GLY A 1 102 ? -14.191 -11.550 -53.148 1.00 63.44 102 GLY A CA 1
ATOM 764 C C . GLY A 1 102 ? -14.379 -12.448 -54.377 1.00 63.44 102 GLY A C 1
ATOM 765 O O . GLY A 1 102 ? -15.516 -12.681 -54.780 1.00 63.44 102 GLY A O 1
ATOM 766 N N . GLY A 1 103 ? -13.286 -12.943 -54.969 1.00 78.94 103 GLY A N 1
ATOM 767 C CA . GLY A 1 103 ? -13.276 -13.803 -56.155 1.00 78.94 103 GLY A CA 1
ATOM 768 C C . GLY A 1 103 ? -11.862 -14.302 -56.473 1.00 78.94 103 GLY A C 1
ATOM 769 O O . GLY A 1 103 ? -11.186 -14.841 -55.601 1.00 78.94 103 GLY A O 1
ATOM 770 N N . ASP A 1 104 ? -11.398 -14.092 -57.709 1.00 82.19 104 ASP A N 1
ATOM 771 C CA . ASP A 1 104 ? -10.057 -14.500 -58.169 1.00 82.19 104 ASP A CA 1
ATOM 772 C C . ASP A 1 104 ? -8.911 -13.619 -57.626 1.00 82.19 104 ASP A C 1
ATOM 774 O O . ASP A 1 104 ? -7.757 -13.787 -58.009 1.00 82.19 104 ASP A O 1
ATOM 778 N N . ASP A 1 105 ? -9.202 -12.695 -56.710 1.00 86.69 105 ASP A N 1
ATOM 779 C CA . ASP A 1 105 ? -8.236 -11.849 -56.005 1.00 86.69 105 ASP A CA 1
ATOM 780 C C . ASP A 1 105 ? -7.683 -12.483 -54.715 1.00 86.69 105 ASP A C 1
ATOM 782 O O . ASP A 1 105 ? -7.111 -11.800 -53.855 1.00 86.69 105 ASP A O 1
ATOM 786 N N . ASP A 1 106 ? -7.830 -13.799 -54.567 1.00 89.06 106 ASP A N 1
ATOM 787 C CA . ASP A 1 106 ? -7.190 -14.562 -53.506 1.00 89.06 106 ASP A CA 1
ATOM 788 C C . ASP A 1 106 ? -5.674 -14.732 -53.739 1.00 89.06 106 ASP A C 1
ATOM 790 O O . ASP A 1 106 ? -5.101 -14.306 -54.746 1.00 89.06 106 ASP A O 1
ATOM 794 N N . ALA A 1 107 ? -4.978 -15.333 -52.768 1.00 90.25 107 ALA A N 1
ATOM 795 C CA . ALA A 1 107 ? -3.535 -15.548 -52.887 1.00 90.25 107 ALA A CA 1
ATOM 796 C C . ALA A 1 107 ? -3.180 -16.404 -54.116 1.00 90.25 107 ALA A C 1
ATOM 798 O O . ALA A 1 107 ? -2.211 -16.108 -54.807 1.00 90.25 107 ALA A O 1
ATOM 799 N N . ALA A 1 108 ? -3.964 -17.445 -54.414 1.00 91.94 108 ALA A N 1
ATOM 800 C CA . ALA A 1 108 ? -3.673 -18.355 -55.518 1.00 91.94 108 ALA A CA 1
ATOM 801 C C . ALA A 1 108 ? -3.899 -17.691 -56.887 1.00 91.94 108 ALA A C 1
ATOM 803 O O . ALA A 1 108 ? -3.141 -17.938 -57.825 1.00 91.94 108 ALA A O 1
ATOM 804 N N . GLY A 1 109 ? -4.920 -16.845 -57.016 1.00 93.31 109 GLY A N 1
ATOM 805 C CA . GLY A 1 109 ? -5.178 -16.027 -58.196 1.00 93.31 109 GLY A CA 1
ATOM 806 C C . GLY A 1 109 ? -4.060 -15.029 -58.443 1.00 93.31 109 GLY A C 1
ATOM 807 O O . GLY A 1 109 ? -3.467 -15.032 -59.521 1.00 93.31 109 GLY A O 1
ATOM 808 N N . LYS A 1 110 ? -3.666 -14.277 -57.413 1.00 94.62 110 LYS A N 1
ATOM 809 C CA . LYS A 1 110 ? -2.542 -13.332 -57.497 1.00 94.62 110 LYS A CA 1
ATOM 810 C C . LYS A 1 110 ? -1.213 -14.013 -57.825 1.00 94.62 110 LYS A C 1
ATOM 812 O O . LYS A 1 110 ? -0.444 -13.481 -58.622 1.00 94.62 110 LYS A O 1
ATOM 817 N N . GLU A 1 111 ? -0.950 -15.196 -57.269 1.00 95.88 111 GLU A N 1
ATOM 818 C CA . GLU A 1 111 ? 0.208 -16.014 -57.652 1.00 95.88 111 GLU A CA 1
ATOM 819 C C . GLU A 1 111 ? 0.195 -16.323 -59.150 1.00 95.88 111 GLU A C 1
ATOM 821 O O . GLU A 1 111 ? 1.208 -16.107 -59.808 1.00 95.88 111 GLU A O 1
ATOM 826 N N . ARG A 1 112 ? -0.941 -16.761 -59.715 1.00 95.38 112 ARG A N 1
ATOM 827 C CA . ARG A 1 112 ? -1.061 -17.024 -61.161 1.00 95.38 112 ARG A CA 1
ATOM 828 C C . ARG A 1 112 ? -0.803 -15.771 -61.996 1.00 95.38 112 ARG A C 1
ATOM 830 O O . ARG A 1 112 ? -0.048 -15.848 -62.960 1.00 95.38 112 ARG A O 1
ATOM 837 N N . TRP A 1 113 ? -1.373 -14.628 -61.611 1.00 95.38 113 TRP A N 1
ATOM 838 C CA . TRP A 1 113 ? -1.178 -13.360 -62.326 1.00 95.38 113 TRP A CA 1
ATOM 839 C C . TRP A 1 113 ? 0.293 -12.951 -62.374 1.00 95.38 113 TRP A C 1
ATOM 841 O O . TRP A 1 113 ? 0.805 -12.541 -63.412 1.00 95.38 113 TRP A O 1
ATOM 851 N N . LEU A 1 114 ? 0.986 -13.072 -61.242 1.00 97.25 114 LEU A N 1
ATOM 852 C CA . LEU A 1 114 ? 2.393 -12.702 -61.136 1.00 97.25 114 LEU A CA 1
ATOM 853 C C . LEU A 1 114 ? 3.306 -13.737 -61.804 1.00 97.25 114 LEU A C 1
ATOM 855 O O . LEU A 1 114 ? 4.308 -13.352 -62.393 1.00 97.25 114 LEU A O 1
ATOM 859 N N . MET A 1 115 ? 2.961 -15.027 -61.774 1.00 97.50 115 MET A N 1
ATOM 860 C CA . MET A 1 115 ? 3.706 -16.067 -62.492 1.00 97.50 115 MET A CA 1
ATOM 861 C C . MET A 1 115 ? 3.670 -15.836 -64.009 1.00 97.50 115 MET A C 1
ATOM 863 O O . MET A 1 115 ? 4.722 -15.855 -64.646 1.00 97.50 115 MET A O 1
ATOM 867 N N . ASP A 1 116 ? 2.498 -15.511 -64.562 1.00 96.25 116 ASP A N 1
ATOM 868 C CA . ASP A 1 116 ? 2.335 -15.173 -65.982 1.00 96.25 116 ASP A CA 1
ATOM 869 C C . ASP A 1 116 ? 3.154 -13.928 -66.372 1.00 96.25 116 ASP A C 1
ATOM 871 O O . ASP A 1 116 ? 4.011 -13.986 -67.258 1.00 96.25 116 ASP A O 1
ATOM 875 N N . LYS A 1 117 ? 3.007 -12.824 -65.622 1.00 95.94 117 LYS A N 1
ATOM 876 C CA . LYS A 1 117 ? 3.765 -11.576 -65.850 1.00 95.94 117 LYS A CA 1
ATOM 877 C C . LYS A 1 117 ? 5.282 -11.778 -65.803 1.00 95.94 117 LYS A C 1
ATOM 879 O O . LYS A 1 117 ? 6.021 -11.147 -66.565 1.00 95.94 117 LYS A O 1
ATOM 884 N N . LEU A 1 118 ? 5.756 -12.645 -64.908 1.00 97.31 118 LEU A N 1
ATOM 885 C CA . LEU A 1 118 ? 7.179 -12.913 -64.700 1.00 97.31 118 LEU A CA 1
ATOM 886 C C . LEU A 1 118 ? 7.695 -14.096 -65.535 1.00 97.31 118 LEU A C 1
ATOM 888 O O . LEU A 1 118 ? 8.892 -14.369 -65.505 1.00 97.31 118 LEU A O 1
ATOM 892 N N . GLY A 1 119 ? 6.845 -14.760 -66.323 1.00 96.31 119 GLY A N 1
ATOM 893 C CA . GLY A 1 119 ? 7.238 -15.844 -67.224 1.00 96.31 119 GLY A CA 1
ATOM 894 C C . GLY A 1 119 ? 7.769 -17.084 -66.503 1.00 96.31 119 GLY A C 1
ATOM 895 O O . GLY A 1 119 ? 8.780 -17.644 -66.923 1.00 96.31 119 GLY A O 1
ATOM 896 N N . VAL A 1 120 ? 7.124 -17.481 -65.406 1.00 96.81 120 VAL A N 1
ATOM 897 C CA . VAL A 1 120 ? 7.444 -18.694 -64.636 1.00 96.81 120 VAL A CA 1
ATOM 898 C C . VAL A 1 120 ? 6.201 -19.571 -64.496 1.00 96.81 120 VAL A C 1
ATOM 900 O O . VAL A 1 120 ? 5.086 -19.063 -64.467 1.00 96.81 120 VAL A O 1
ATOM 903 N N . ASP A 1 121 ? 6.373 -20.887 -64.405 1.00 95.38 121 ASP A N 1
ATOM 904 C CA . ASP A 1 121 ? 5.267 -21.854 -64.323 1.00 95.38 121 ASP A CA 1
ATOM 905 C C . ASP A 1 121 ? 4.980 -22.332 -62.887 1.00 95.38 121 ASP A C 1
ATOM 907 O O . ASP A 1 121 ? 3.940 -22.937 -62.622 1.00 95.38 121 ASP A O 1
ATOM 911 N N . GLN A 1 122 ? 5.905 -22.082 -61.956 1.00 96.38 122 GLN A N 1
ATOM 912 C CA . GLN A 1 122 ? 5.864 -22.556 -60.573 1.00 96.38 122 GLN A CA 1
ATOM 913 C C . GLN A 1 122 ? 6.479 -21.534 -59.606 1.00 96.38 122 GLN A C 1
ATOM 915 O O . GLN A 1 122 ? 7.254 -20.657 -59.992 1.00 96.38 122 GLN A O 1
ATOM 920 N N . LEU A 1 123 ? 6.151 -21.674 -58.318 1.00 96.81 123 LEU A N 1
ATOM 921 C CA . LEU A 1 123 ? 6.739 -20.860 -57.256 1.00 96.81 123 LEU A CA 1
ATOM 922 C C . LEU A 1 123 ? 8.202 -21.227 -57.000 1.00 96.81 123 LEU A C 1
ATOM 924 O O . LEU A 1 123 ? 8.579 -22.398 -57.008 1.00 96.81 123 LEU A O 1
ATOM 928 N N . PHE A 1 124 ? 8.995 -20.221 -56.649 1.00 97.88 124 PHE A N 1
ATOM 929 C CA . PHE A 1 124 ? 10.357 -20.394 -56.176 1.00 97.88 124 PHE A CA 1
ATOM 930 C C . PHE A 1 124 ? 10.375 -20.944 -54.744 1.00 97.88 124 PHE A C 1
ATOM 932 O O . PHE A 1 124 ? 9.786 -20.361 -53.824 1.00 97.88 124 PHE A O 1
ATOM 939 N N . THR A 1 125 ? 11.143 -22.013 -54.529 1.00 95.88 125 THR A N 1
ATOM 940 C CA . THR A 1 125 ? 11.586 -22.459 -53.201 1.00 95.88 125 THR A CA 1
ATOM 941 C C . THR A 1 125 ? 13.105 -22.659 -53.189 1.00 95.88 125 THR A C 1
ATOM 943 O O . THR A 1 125 ? 13.699 -22.847 -54.251 1.00 95.88 125 THR A O 1
ATOM 946 N N . PRO A 1 126 ? 13.762 -22.636 -52.012 1.00 90.69 126 PRO A N 1
ATOM 947 C CA . PRO A 1 126 ? 15.193 -22.926 -51.905 1.00 90.69 126 PRO A CA 1
ATOM 948 C C . PRO A 1 126 ? 15.603 -24.258 -52.548 1.00 90.69 126 PRO A C 1
ATOM 950 O O . PRO A 1 126 ? 16.632 -24.314 -53.216 1.00 90.69 126 PRO A O 1
ATOM 953 N N . ASP A 1 127 ? 14.777 -25.297 -52.391 1.00 93.75 127 ASP A N 1
ATOM 954 C CA . ASP A 1 127 ? 15.044 -26.639 -52.925 1.00 93.75 127 ASP A CA 1
ATOM 955 C C . ASP A 1 127 ? 14.702 -26.766 -54.419 1.00 93.75 127 ASP A C 1
ATOM 957 O O . ASP A 1 127 ? 15.275 -27.594 -55.126 1.00 93.75 127 ASP A O 1
ATOM 961 N N . LYS A 1 128 ? 13.764 -25.946 -54.913 1.00 94.62 128 LYS A N 1
ATOM 962 C CA . LYS A 1 128 ? 13.322 -25.920 -56.311 1.00 94.62 128 LYS A CA 1
ATOM 963 C C . LYS A 1 128 ? 13.249 -24.469 -56.817 1.00 94.62 128 LYS A C 1
ATOM 965 O O . LYS A 1 128 ? 12.169 -23.870 -56.843 1.00 94.62 128 LYS A O 1
ATOM 970 N N . PRO A 1 129 ? 14.391 -23.877 -57.207 1.00 94.56 129 PRO A N 1
ATOM 971 C CA . PRO A 1 129 ? 14.455 -22.471 -57.587 1.00 94.56 129 PRO A CA 1
ATOM 972 C C . PRO A 1 129 ? 13.913 -22.256 -59.007 1.00 94.56 129 PRO A C 1
ATOM 974 O O . PRO A 1 129 ? 14.638 -22.414 -59.985 1.00 94.56 129 PRO A O 1
ATOM 977 N N . VAL A 1 130 ? 12.639 -21.875 -59.124 1.00 97.56 130 VAL A N 1
ATOM 978 C CA . VAL A 1 130 ? 11.996 -21.509 -60.399 1.00 97.56 130 VAL A CA 1
ATOM 979 C C . VAL A 1 130 ? 11.961 -19.987 -60.540 1.00 97.56 130 VAL A C 1
ATOM 981 O O . VAL A 1 130 ? 11.382 -19.296 -59.704 1.00 97.56 130 VAL A O 1
ATOM 984 N N . PHE A 1 131 ? 12.615 -19.451 -61.570 1.00 98.00 131 PHE A N 1
ATOM 985 C CA . PHE A 1 131 ? 12.715 -18.014 -61.839 1.00 98.00 131 PHE A CA 1
ATOM 986 C C . PHE A 1 131 ? 13.019 -17.752 -63.323 1.00 98.00 131 PHE A C 1
ATOM 988 O O . PHE A 1 131 ? 13.418 -18.660 -64.049 1.00 98.00 131 PHE A O 1
ATOM 995 N N . SER A 1 132 ? 12.861 -16.505 -63.766 1.00 97.94 132 SER A N 1
ATOM 996 C CA . SER A 1 132 ? 13.278 -16.025 -65.088 1.00 97.94 132 SER A CA 1
ATOM 997 C C . SER A 1 132 ? 14.092 -14.731 -64.959 1.00 97.94 132 SER A C 1
ATOM 999 O O . SER A 1 132 ? 14.185 -14.147 -63.875 1.00 97.94 132 SER A O 1
ATOM 1001 N N . ALA A 1 133 ? 14.623 -14.213 -66.072 1.00 97.12 133 ALA A N 1
ATOM 1002 C CA . ALA A 1 133 ? 15.236 -12.884 -66.093 1.00 97.12 133 ALA A CA 1
ATOM 1003 C C . ALA A 1 133 ? 14.258 -11.767 -65.664 1.00 97.12 133 ALA A C 1
ATOM 1005 O O . ALA A 1 133 ? 14.691 -10.743 -65.140 1.00 97.12 133 ALA A O 1
ATOM 1006 N N . LYS A 1 134 ? 12.941 -11.965 -65.837 1.00 97.56 134 LYS A N 1
ATOM 1007 C CA . LYS A 1 134 ? 11.908 -11.003 -65.425 1.00 97.56 134 LYS A CA 1
ATOM 1008 C C . LYS A 1 134 ? 11.582 -11.078 -63.934 1.00 97.56 134 LYS A C 1
ATOM 1010 O O . LYS A 1 134 ? 11.088 -10.094 -63.390 1.00 97.56 134 LYS A O 1
ATOM 1015 N N . GLY A 1 135 ? 11.832 -12.197 -63.253 1.00 98.00 135 GLY A N 1
ATOM 1016 C CA . GLY A 1 135 ? 11.488 -12.311 -61.838 1.00 98.00 135 GLY A CA 1
ATOM 1017 C C . GLY A 1 135 ? 11.211 -13.714 -61.318 1.00 98.00 135 GLY A C 1
ATOM 1018 O O . GLY A 1 135 ? 11.476 -14.716 -61.978 1.00 98.00 135 GLY A O 1
ATOM 1019 N N . ALA A 1 136 ? 10.662 -13.764 -60.105 1.00 98.38 136 ALA A N 1
ATOM 1020 C CA . ALA A 1 136 ? 10.217 -14.985 -59.437 1.00 98.38 136 ALA A CA 1
ATOM 1021 C C . ALA A 1 136 ? 9.021 -14.704 -58.514 1.00 98.38 136 ALA A C 1
ATOM 1023 O O . ALA A 1 136 ? 8.881 -13.593 -57.996 1.00 98.38 136 ALA A O 1
ATOM 1024 N N . VAL A 1 137 ? 8.201 -15.727 -58.251 1.00 98.19 137 VAL A N 1
ATOM 1025 C CA . VAL A 1 137 ? 7.102 -15.659 -57.273 1.00 98.19 137 VAL A CA 1
ATOM 1026 C C . VAL A 1 137 ? 7.418 -16.559 -56.078 1.00 98.19 137 VAL A C 1
ATOM 1028 O O . VAL A 1 137 ? 7.742 -17.729 -56.256 1.00 98.19 137 VAL A O 1
ATOM 1031 N N . VAL A 1 138 ? 7.319 -16.034 -54.856 1.00 97.44 138 VAL A N 1
ATOM 1032 C CA . VAL A 1 138 ? 7.545 -16.771 -53.598 1.00 97.44 138 VAL A CA 1
ATOM 1033 C C . VAL A 1 138 ? 6.314 -16.699 -52.694 1.00 97.44 138 VAL A C 1
ATOM 1035 O O . VAL A 1 138 ? 5.635 -15.679 -52.639 1.00 97.44 138 VAL A O 1
ATOM 1038 N N . ALA A 1 139 ? 6.059 -17.751 -51.913 1.00 93.94 139 ALA A N 1
ATOM 1039 C CA . ALA A 1 139 ? 4.984 -17.757 -50.906 1.00 93.94 139 ALA A CA 1
ATOM 1040 C C . ALA A 1 139 ? 5.476 -17.486 -49.469 1.00 93.94 139 ALA A C 1
ATOM 1042 O O . ALA A 1 139 ? 4.688 -17.450 -48.524 1.00 93.94 139 ALA A O 1
ATOM 1043 N N . ASN A 1 140 ? 6.789 -17.323 -49.285 1.00 91.62 140 ASN A N 1
ATOM 1044 C CA . ASN A 1 140 ? 7.416 -17.098 -47.987 1.00 91.62 140 ASN A CA 1
ATOM 1045 C C . ASN A 1 140 ? 8.448 -15.973 -48.102 1.00 91.62 140 ASN A C 1
ATOM 1047 O O . ASN A 1 140 ? 9.369 -16.042 -48.919 1.00 91.62 140 ASN A O 1
ATOM 1051 N N . ILE A 1 141 ? 8.314 -14.958 -47.248 1.00 91.94 141 ILE A N 1
ATOM 1052 C CA . ILE A 1 141 ? 9.209 -13.797 -47.220 1.00 91.94 141 ILE A CA 1
ATOM 1053 C C . ILE A 1 141 ? 10.674 -14.178 -46.981 1.00 91.94 141 ILE A C 1
ATOM 1055 O O . ILE A 1 141 ? 11.570 -13.501 -47.481 1.00 91.94 141 ILE A O 1
ATOM 1059 N N . ALA A 1 142 ? 10.932 -15.283 -46.274 1.00 90.31 142 ALA A N 1
ATOM 1060 C CA . ALA A 1 142 ? 12.283 -15.772 -46.014 1.00 90.31 142 ALA A CA 1
ATOM 1061 C C . ALA A 1 142 ? 13.013 -16.201 -47.298 1.00 90.31 142 ALA A C 1
ATOM 1063 O O . ALA A 1 142 ? 14.240 -16.233 -47.322 1.00 90.31 142 ALA A O 1
ATOM 1064 N N . TYR A 1 143 ? 12.280 -16.500 -48.376 1.00 94.50 143 TYR A N 1
ATOM 1065 C CA . TYR A 1 143 ? 12.860 -16.921 -49.655 1.00 94.50 143 TYR A CA 1
ATOM 1066 C C . TYR A 1 143 ? 13.172 -15.745 -50.587 1.00 94.50 143 TYR A C 1
ATOM 1068 O O . TYR A 1 143 ? 13.909 -15.927 -51.555 1.00 94.50 143 TYR A O 1
ATOM 1076 N N . ILE A 1 144 ? 12.673 -14.537 -50.286 1.00 96.38 144 ILE A N 1
ATOM 1077 C CA . ILE A 1 144 ? 12.887 -13.331 -51.104 1.00 96.38 144 ILE A CA 1
ATOM 1078 C C . ILE A 1 144 ? 14.376 -13.087 -51.394 1.00 96.38 144 ILE A C 1
ATOM 1080 O O . ILE A 1 144 ? 14.702 -12.880 -52.563 1.00 96.38 144 ILE A O 1
ATOM 1084 N N . PRO A 1 145 ? 15.306 -13.135 -50.415 1.00 94.69 145 PRO A N 1
ATOM 1085 C CA . PRO A 1 145 ? 16.706 -12.829 -50.702 1.00 94.69 145 PRO A CA 1
ATOM 1086 C C . PRO A 1 145 ? 17.369 -13.856 -51.627 1.00 94.69 145 PRO A C 1
ATOM 1088 O O . PRO A 1 145 ? 18.200 -13.486 -52.458 1.00 94.69 145 PRO A O 1
ATOM 1091 N N . MET A 1 146 ? 16.985 -15.133 -51.520 1.00 94.94 146 MET A N 1
ATOM 1092 C CA . MET A 1 146 ? 17.486 -16.201 -52.393 1.00 94.94 146 MET A CA 1
ATOM 1093 C C . MET A 1 146 ? 16.946 -16.051 -53.816 1.00 94.94 146 MET A C 1
ATOM 1095 O O . MET A 1 146 ? 17.729 -16.086 -54.765 1.00 94.94 146 MET A O 1
ATOM 1099 N N . ALA A 1 147 ? 15.638 -15.815 -53.955 1.00 97.50 147 ALA A N 1
ATOM 1100 C CA . ALA A 1 147 ? 14.989 -15.586 -55.243 1.00 97.50 147 ALA A CA 1
ATOM 1101 C C . ALA A 1 147 ? 15.554 -14.343 -55.943 1.00 97.50 147 ALA A C 1
ATOM 1103 O O . ALA A 1 147 ? 15.931 -14.409 -57.112 1.00 97.50 147 ALA A O 1
ATOM 1104 N N . LEU A 1 148 ? 15.708 -13.234 -55.208 1.00 97.75 148 LEU A N 1
ATOM 1105 C CA . LEU A 1 148 ? 16.328 -12.018 -55.729 1.00 97.75 148 LEU A CA 1
ATOM 1106 C C . LEU A 1 148 ? 17.754 -12.287 -56.198 1.00 97.75 148 LEU A C 1
ATOM 1108 O O . LEU A 1 148 ? 18.110 -11.920 -57.310 1.00 97.75 148 LEU A O 1
ATOM 1112 N N . SER A 1 149 ? 18.571 -12.943 -55.375 1.00 96.12 149 SER A N 1
ATOM 1113 C CA . SER A 1 149 ? 19.968 -13.209 -55.729 1.00 96.12 149 SER A CA 1
ATOM 1114 C C . SER A 1 149 ? 20.095 -14.098 -56.969 1.00 96.12 149 SER A C 1
ATOM 1116 O O . SER A 1 149 ? 21.018 -13.901 -57.757 1.00 96.12 149 SER A O 1
ATOM 1118 N N . ALA A 1 150 ? 19.175 -15.049 -57.165 1.00 97.25 150 ALA A N 1
ATOM 1119 C CA . ALA A 1 150 ? 19.122 -15.889 -58.359 1.00 97.25 150 ALA A CA 1
ATOM 1120 C C . ALA A 1 150 ? 18.743 -15.078 -59.611 1.00 97.25 150 ALA A C 1
ATOM 1122 O O . ALA A 1 150 ? 19.486 -15.090 -60.591 1.00 97.25 150 ALA A O 1
ATOM 1123 N N . VAL A 1 151 ? 17.662 -14.295 -59.545 1.00 98.00 151 VAL A N 1
ATOM 1124 C CA . VAL A 1 151 ? 17.206 -13.434 -60.653 1.00 98.00 151 VAL A CA 1
ATOM 1125 C C . VAL A 1 151 ? 18.242 -12.366 -61.006 1.00 98.00 151 VAL A C 1
ATOM 1127 O O . VAL A 1 151 ? 18.504 -12.102 -62.177 1.00 98.00 151 VAL A O 1
ATOM 1130 N N . MET A 1 152 ? 18.873 -11.746 -60.011 1.00 97.56 152 MET A N 1
ATOM 1131 C CA . MET A 1 152 ? 19.896 -10.727 -60.251 1.00 97.56 152 MET A CA 1
ATOM 1132 C C . MET A 1 152 ? 21.151 -11.326 -60.886 1.00 97.56 152 MET A C 1
ATOM 1134 O O . MET A 1 152 ? 21.745 -10.696 -61.760 1.00 97.56 152 MET A O 1
ATOM 1138 N N . ARG A 1 153 ? 21.524 -12.557 -60.510 1.00 96.38 153 ARG A N 1
ATOM 1139 C CA . ARG A 1 153 ? 22.621 -13.293 -61.150 1.00 96.38 153 ARG A CA 1
ATOM 1140 C C . ARG A 1 153 ? 22.311 -13.618 -62.610 1.00 96.38 153 ARG A C 1
ATOM 1142 O O . ARG A 1 153 ? 23.195 -13.439 -63.441 1.00 96.38 153 ARG A O 1
ATOM 1149 N N . GLU A 1 154 ? 21.081 -14.034 -62.908 1.00 96.69 154 GLU A N 1
ATOM 1150 C CA . GLU A 1 154 ? 20.601 -14.252 -64.283 1.00 96.69 154 GLU A CA 1
ATOM 1151 C C . GLU A 1 154 ? 20.732 -12.978 -65.131 1.00 96.69 154 GLU A C 1
ATOM 1153 O O . GLU A 1 154 ? 21.136 -13.018 -66.287 1.00 96.69 154 GLU A O 1
ATOM 1158 N N . ASN A 1 155 ? 20.509 -11.818 -64.512 1.00 96.50 155 ASN A N 1
ATOM 1159 C CA . ASN A 1 155 ? 20.698 -10.500 -65.120 1.00 96.50 155 ASN A CA 1
ATOM 1160 C C . ASN A 1 155 ? 22.128 -9.938 -64.945 1.00 96.50 155 ASN A C 1
ATOM 1162 O O . ASN A 1 155 ? 22.323 -8.720 -64.920 1.00 96.50 155 ASN A O 1
ATOM 1166 N N . ALA A 1 156 ? 23.132 -10.802 -64.762 1.00 96.12 156 ALA A N 1
ATOM 1167 C CA . ALA A 1 156 ? 24.552 -10.451 -64.628 1.00 96.12 156 ALA A CA 1
ATOM 1168 C C . ALA A 1 156 ? 24.870 -9.367 -63.571 1.00 96.12 156 ALA A C 1
ATOM 1170 O O . ALA A 1 156 ? 25.870 -8.651 -63.670 1.00 96.12 156 ALA A O 1
ATOM 1171 N N . THR A 1 157 ? 24.047 -9.247 -62.526 1.00 95.31 157 THR A N 1
ATOM 1172 C CA . THR A 1 157 ? 24.200 -8.250 -61.463 1.00 95.31 157 THR A CA 1
ATOM 1173 C C . THR A 1 157 ? 24.658 -8.901 -60.157 1.00 95.31 157 THR A C 1
ATOM 1175 O O . THR A 1 157 ? 24.074 -9.873 -59.680 1.00 95.31 157 THR A O 1
ATOM 1178 N N . ARG A 1 158 ? 25.717 -8.349 -59.553 1.00 94.31 158 ARG A N 1
ATOM 1179 C CA . ARG A 1 158 ? 26.247 -8.786 -58.249 1.00 94.31 158 ARG A CA 1
ATOM 1180 C C . ARG A 1 158 ? 25.570 -8.039 -57.087 1.00 94.31 158 ARG A C 1
ATOM 1182 O O . ARG A 1 158 ? 25.102 -6.922 -57.322 1.00 94.31 158 ARG A O 1
ATOM 1189 N N . PRO A 1 159 ? 25.553 -8.617 -55.866 1.00 95.12 159 PRO A N 1
ATOM 1190 C CA . PRO A 1 159 ? 25.141 -7.912 -54.651 1.00 95.12 159 PRO A CA 1
ATOM 1191 C C . PRO A 1 159 ? 25.855 -6.567 -54.488 1.00 95.12 159 PRO A C 1
ATOM 1193 O O . PRO A 1 159 ? 26.999 -6.410 -54.922 1.00 95.12 159 PRO A O 1
ATOM 1196 N N . ASP A 1 160 ? 25.178 -5.604 -53.864 1.00 95.31 160 ASP A N 1
ATOM 1197 C CA . ASP A 1 160 ? 25.696 -4.245 -53.672 1.00 95.31 160 ASP A CA 1
ATOM 1198 C C . ASP A 1 160 ? 26.865 -4.214 -52.668 1.00 95.31 160 ASP A C 1
ATOM 1200 O O . ASP A 1 160 ? 27.749 -3.366 -52.771 1.00 95.31 160 ASP A O 1
ATOM 1204 N N . PHE A 1 161 ? 26.864 -5.129 -51.694 1.00 94.06 161 PHE A N 1
ATOM 1205 C CA . PHE A 1 161 ? 27.895 -5.286 -50.666 1.00 94.06 161 PHE A CA 1
ATOM 1206 C C . PHE A 1 161 ? 27.980 -6.748 -50.192 1.00 94.06 161 PHE A C 1
ATOM 1208 O O . PHE A 1 161 ? 27.180 -7.597 -50.591 1.00 94.06 161 PHE A O 1
ATOM 1215 N N . ALA A 1 162 ? 28.985 -7.066 -49.371 1.00 90.44 162 ALA A N 1
ATOM 1216 C CA . ALA A 1 162 ? 29.137 -8.400 -48.790 1.00 90.44 162 ALA A CA 1
ATOM 1217 C C . ALA A 1 162 ? 27.965 -8.738 -47.850 1.00 90.44 162 ALA A C 1
ATOM 1219 O O . ALA A 1 162 ? 27.396 -7.857 -47.213 1.00 90.44 162 ALA A O 1
ATOM 1220 N N . THR A 1 163 ? 27.608 -10.016 -47.742 1.00 85.94 163 THR A N 1
ATOM 1221 C CA . THR A 1 163 ? 26.535 -10.476 -46.848 1.00 85.94 163 THR A CA 1
ATOM 1222 C C . THR A 1 163 ? 26.847 -10.150 -45.384 1.00 85.94 163 THR A C 1
ATOM 1224 O O . THR A 1 163 ? 27.922 -10.500 -44.892 1.00 85.94 163 THR A O 1
ATOM 1227 N N . GLU A 1 164 ? 25.898 -9.537 -44.674 1.00 75.81 164 GLU A N 1
ATOM 1228 C CA . GLU A 1 164 ? 26.042 -9.143 -43.267 1.00 75.81 164 GLU A CA 1
ATOM 1229 C C . GLU A 1 164 ? 25.155 -10.012 -42.352 1.00 75.81 164 GLU A C 1
ATOM 1231 O O . GLU A 1 164 ? 23.943 -9.816 -42.253 1.00 75.81 164 GLU A O 1
ATOM 1236 N N . GLY A 1 165 ? 25.767 -10.946 -41.616 1.00 72.44 165 GLY A N 1
ATOM 1237 C CA . GLY A 1 165 ? 25.104 -11.720 -40.557 1.00 72.44 165 GLY A CA 1
ATOM 1238 C C . GLY A 1 165 ? 24.157 -12.833 -41.036 1.00 72.44 165 GLY A C 1
ATOM 1239 O O . GLY A 1 165 ? 24.278 -13.348 -42.141 1.00 72.44 165 GLY A O 1
ATOM 1240 N N . SER A 1 166 ? 23.227 -13.243 -40.164 1.00 74.06 166 SER A N 1
ATOM 1241 C CA . SER A 1 166 ? 22.183 -14.242 -40.443 1.00 74.06 166 SER A CA 1
ATOM 1242 C C . SER A 1 166 ? 20.851 -13.871 -39.782 1.00 74.06 166 SER A C 1
ATOM 1244 O O . SER A 1 166 ? 20.842 -13.200 -38.747 1.00 74.06 166 SER A O 1
ATOM 1246 N N . LEU A 1 167 ? 19.740 -14.361 -40.341 1.00 71.19 167 LEU A N 1
ATOM 1247 C CA . LEU A 1 167 ? 18.375 -14.209 -39.807 1.00 71.19 167 LEU A CA 1
ATOM 1248 C C . LEU A 1 167 ? 18.096 -15.047 -38.545 1.00 71.19 167 LEU A C 1
ATOM 1250 O O . LEU A 1 167 ? 16.944 -15.176 -38.136 1.00 71.19 167 LEU A O 1
ATOM 1254 N N . ALA A 1 168 ? 19.130 -15.637 -37.938 1.00 76.25 168 ALA A N 1
ATOM 1255 C CA . ALA A 1 168 ? 18.983 -16.386 -36.700 1.00 76.25 168 ALA A CA 1
ATOM 1256 C C . ALA A 1 168 ? 18.457 -15.477 -35.580 1.00 76.25 168 ALA A C 1
ATOM 1258 O O . ALA A 1 168 ? 18.845 -14.308 -35.478 1.00 76.25 168 ALA A O 1
ATOM 1259 N N . LEU A 1 169 ? 17.591 -16.027 -34.727 1.00 77.69 169 LEU A N 1
ATOM 1260 C CA . LEU A 1 169 ? 17.103 -15.323 -33.549 1.00 77.69 169 LEU A CA 1
ATOM 1261 C C . LEU A 1 169 ? 18.287 -15.015 -32.622 1.00 77.69 169 LEU A C 1
ATOM 1263 O O . LEU A 1 169 ? 19.073 -15.896 -32.284 1.00 77.69 169 LEU A O 1
ATOM 1267 N N . LYS A 1 170 ? 18.416 -13.746 -32.238 1.00 84.06 170 LYS A N 1
ATOM 1268 C CA . LYS A 1 170 ? 19.504 -13.215 -31.408 1.00 84.06 170 LYS A CA 1
ATOM 1269 C C . LYS A 1 170 ? 18.911 -12.626 -30.129 1.00 84.06 170 LYS A C 1
ATOM 1271 O O . LYS A 1 170 ? 18.743 -11.408 -30.057 1.00 84.06 170 LYS A O 1
ATOM 1276 N N . PRO A 1 171 ? 18.510 -13.463 -29.158 1.00 88.12 171 PRO A N 1
ATOM 1277 C CA . PRO A 1 171 ? 17.873 -12.970 -27.945 1.00 88.12 171 PRO A CA 1
ATOM 1278 C C . PRO A 1 171 ? 18.864 -12.122 -27.137 1.00 88.12 171 PRO A C 1
ATOM 1280 O O . PRO A 1 171 ? 19.975 -12.559 -26.861 1.00 88.12 171 PRO A O 1
ATOM 1283 N N . TRP A 1 172 ? 18.470 -10.901 -26.763 1.00 90.31 172 TRP A N 1
ATOM 1284 C CA . TRP A 1 172 ? 19.246 -10.035 -25.853 1.00 90.31 172 TRP A CA 1
ATOM 1285 C C . TRP A 1 172 ? 18.905 -10.272 -24.378 1.00 90.31 172 TRP A C 1
ATOM 1287 O O . TRP A 1 172 ? 19.640 -9.848 -23.492 1.00 90.31 172 TRP A O 1
ATOM 1297 N N . PHE A 1 173 ? 17.793 -10.960 -24.122 1.00 87.38 173 PHE A N 1
ATOM 1298 C CA . PHE A 1 173 ? 17.309 -11.320 -22.797 1.00 87.38 173 PHE A CA 1
ATOM 1299 C C . PHE A 1 173 ? 16.911 -12.793 -22.800 1.00 87.38 173 PHE A C 1
ATOM 1301 O O . PHE A 1 173 ? 16.356 -13.278 -23.786 1.00 87.38 173 PHE A O 1
ATOM 1308 N N . GLY A 1 174 ? 17.161 -13.480 -21.689 1.00 83.12 174 GLY A N 1
ATOM 1309 C CA . GLY A 1 174 ? 16.779 -14.874 -21.487 1.00 83.12 174 GLY A CA 1
ATOM 1310 C C . GLY A 1 174 ? 16.354 -15.089 -20.043 1.00 83.12 174 GLY A C 1
ATOM 1311 O O . GLY A 1 174 ? 16.981 -14.562 -19.124 1.00 83.12 174 GLY A O 1
ATOM 1312 N N . ALA A 1 175 ? 15.261 -15.821 -19.847 1.00 81.00 175 ALA A N 1
ATOM 1313 C CA . ALA A 1 175 ? 14.762 -16.175 -18.528 1.00 81.00 175 ALA A CA 1
ATOM 1314 C C . ALA A 1 175 ? 14.003 -17.500 -18.608 1.00 81.00 175 ALA A C 1
ATOM 1316 O O . ALA A 1 175 ? 12.842 -17.535 -19.008 1.00 81.00 175 ALA A O 1
ATOM 1317 N N . ASN A 1 176 ? 14.639 -18.577 -18.152 1.00 80.50 176 ASN A N 1
ATOM 1318 C CA . ASN A 1 176 ? 14.009 -19.899 -18.125 1.00 80.50 176 ASN A CA 1
ATOM 1319 C C . ASN A 1 176 ? 13.164 -20.110 -16.857 1.00 80.50 176 ASN A C 1
ATOM 1321 O O . ASN A 1 176 ? 12.621 -21.185 -16.655 1.00 80.50 176 ASN A O 1
ATOM 1325 N N . GLN A 1 177 ? 13.059 -19.098 -15.982 1.00 77.00 177 GLN A N 1
ATOM 1326 C CA . GLN A 1 177 ? 12.323 -19.151 -14.706 1.00 77.00 177 GLN A CA 1
ATOM 1327 C C . GLN A 1 177 ? 12.693 -20.367 -13.830 1.00 77.00 177 GLN A C 1
ATOM 1329 O O . GLN A 1 177 ? 11.861 -20.895 -13.100 1.00 77.00 177 GLN A O 1
ATOM 1334 N N . GLY A 1 178 ? 13.948 -20.824 -13.915 1.00 78.81 178 GLY A N 1
ATOM 1335 C CA . GLY A 1 178 ? 14.438 -22.013 -13.207 1.00 78.81 178 GLY A CA 1
ATOM 1336 C C . GLY A 1 178 ? 14.131 -23.350 -13.893 1.00 78.81 178 GLY A C 1
ATOM 1337 O O . GLY A 1 178 ? 14.502 -24.395 -13.367 1.00 78.81 178 GLY A O 1
ATOM 1338 N N . LEU A 1 179 ? 13.488 -23.344 -15.063 1.00 83.81 179 LEU A N 1
ATOM 1339 C CA . LEU A 1 179 ? 13.260 -24.538 -15.871 1.00 83.81 179 LEU A CA 1
ATOM 1340 C C . LEU A 1 179 ? 14.539 -24.936 -16.618 1.00 83.81 179 LEU A C 1
ATOM 1342 O O . LEU A 1 179 ? 15.244 -24.091 -17.168 1.00 83.81 179 LEU A O 1
ATOM 1346 N N . SER A 1 180 ? 14.814 -26.239 -16.671 1.00 88.94 180 SER A N 1
ATOM 1347 C CA . SER A 1 180 ? 15.835 -26.801 -17.560 1.00 88.94 180 SER A CA 1
ATOM 1348 C C . SER A 1 180 ? 15.212 -27.048 -18.930 1.00 88.94 180 SER A C 1
ATOM 1350 O O . SER A 1 180 ? 14.292 -27.859 -19.046 1.00 88.94 180 SER A O 1
ATOM 1352 N N . LEU A 1 181 ? 15.675 -26.328 -19.950 1.00 87.44 181 LEU A N 1
ATOM 1353 C CA . LEU A 1 181 ? 15.171 -26.448 -21.317 1.00 87.44 181 LEU A CA 1
ATOM 1354 C C . LEU A 1 181 ? 16.114 -27.320 -22.171 1.00 87.44 181 LEU A C 1
ATOM 1356 O O . LEU A 1 181 ? 17.323 -27.308 -21.940 1.00 87.44 181 LEU A O 1
ATOM 1360 N N . PRO A 1 182 ? 15.594 -28.077 -23.159 1.00 92.00 182 PRO A N 1
ATOM 1361 C CA . PRO A 1 182 ? 16.419 -28.718 -24.186 1.00 92.00 182 PRO A CA 1
ATOM 1362 C C . PRO A 1 182 ? 17.274 -27.695 -24.946 1.00 92.00 182 PRO A C 1
ATOM 1364 O O . PRO A 1 182 ? 16.844 -26.556 -25.134 1.00 92.00 182 PRO A O 1
ATOM 1367 N N . ALA A 1 183 ? 18.449 -28.102 -25.433 1.00 87.00 183 ALA A N 1
ATOM 1368 C CA . ALA A 1 183 ? 19.403 -27.203 -26.093 1.00 87.00 183 ALA A CA 1
ATOM 1369 C C . ALA A 1 183 ? 18.828 -26.509 -27.344 1.00 87.00 183 ALA A C 1
ATOM 1371 O O . ALA A 1 183 ? 19.240 -25.407 -27.694 1.00 87.00 183 ALA A O 1
ATOM 1372 N N . GLU A 1 184 ? 17.850 -27.127 -28.007 1.00 85.75 184 GLU A N 1
ATOM 1373 C CA . GLU A 1 184 ? 17.161 -26.568 -29.172 1.00 85.75 184 GLU A CA 1
ATOM 1374 C C . GLU A 1 184 ? 16.203 -25.420 -28.806 1.00 85.75 184 GLU A C 1
ATOM 1376 O O . GLU A 1 184 ? 15.841 -24.620 -29.670 1.00 85.75 184 GLU A O 1
ATOM 1381 N N . LEU A 1 185 ? 15.782 -25.344 -27.538 1.00 84.69 185 LEU A N 1
ATOM 1382 C CA . LEU A 1 185 ? 14.877 -24.324 -26.999 1.00 84.69 185 LEU A CA 1
ATOM 1383 C C . LEU A 1 185 ? 15.599 -23.319 -26.087 1.00 84.69 185 LEU A C 1
ATOM 1385 O O . LEU A 1 185 ? 15.126 -22.192 -25.942 1.00 84.69 185 LEU A O 1
ATOM 1389 N N . ASP A 1 186 ? 16.738 -23.703 -25.504 1.00 86.50 186 ASP A N 1
ATOM 1390 C CA . ASP A 1 186 ? 17.587 -22.843 -24.673 1.00 86.50 186 ASP A CA 1
ATOM 1391 C C . ASP A 1 186 ? 18.536 -21.998 -25.531 1.00 86.50 186 ASP A C 1
ATOM 1393 O O . ASP A 1 186 ? 19.748 -22.214 -25.607 1.00 86.50 186 ASP A O 1
ATOM 1397 N N . LEU A 1 187 ? 17.956 -21.048 -26.263 1.00 85.25 187 LEU A N 1
ATOM 1398 C CA . LEU A 1 187 ? 18.719 -20.195 -27.165 1.00 85.25 187 LEU A CA 1
ATOM 1399 C C . LEU A 1 187 ? 19.692 -19.303 -26.374 1.00 85.25 187 LEU A C 1
ATOM 1401 O O . LEU A 1 187 ? 19.257 -18.568 -25.482 1.00 85.25 187 LEU A O 1
ATOM 1405 N N . PRO A 1 188 ? 20.992 -19.282 -26.725 1.00 85.81 188 PRO A N 1
ATOM 1406 C CA . PRO A 1 188 ? 21.971 -18.496 -25.991 1.00 85.81 188 PRO A CA 1
ATOM 1407 C C . PRO A 1 188 ? 21.687 -16.999 -26.138 1.00 85.81 188 PRO A C 1
ATOM 1409 O O . PRO A 1 188 ? 21.531 -16.483 -27.249 1.00 85.81 188 PRO A O 1
ATOM 1412 N N . VAL A 1 189 ? 21.671 -16.290 -25.007 1.00 89.75 189 VAL A N 1
ATOM 1413 C CA . VAL A 1 189 ? 21.590 -14.827 -24.989 1.00 89.75 189 VAL A CA 1
ATOM 1414 C C . VAL A 1 189 ? 22.860 -14.251 -25.604 1.00 89.75 189 VAL A C 1
ATOM 1416 O O . VAL A 1 189 ? 23.974 -14.594 -25.206 1.00 89.75 189 VAL A O 1
ATOM 1419 N N . VAL A 1 190 ? 22.697 -13.351 -26.567 1.00 89.56 190 VAL A N 1
ATOM 1420 C CA . VAL A 1 190 ? 23.806 -12.649 -27.212 1.00 89.56 190 VAL A CA 1
ATOM 1421 C C . VAL A 1 190 ? 23.892 -11.212 -26.722 1.00 89.56 190 VAL A C 1
ATOM 1423 O O . VAL A 1 190 ? 22.896 -10.598 -26.336 1.00 89.56 190 VAL A O 1
ATOM 1426 N N . LYS A 1 191 ? 25.098 -10.644 -26.784 1.00 89.62 191 LYS A N 1
ATOM 1427 C CA . LYS A 1 191 ? 25.310 -9.235 -26.461 1.00 89.62 191 LYS A CA 1
ATOM 1428 C C . LYS A 1 191 ? 24.528 -8.352 -27.442 1.00 89.62 191 LYS A C 1
ATOM 1430 O O . LYS A 1 191 ? 24.657 -8.508 -28.658 1.00 89.62 191 LYS A O 1
ATOM 1435 N N . ALA A 1 192 ? 23.733 -7.426 -26.908 1.00 89.81 192 ALA A N 1
ATOM 1436 C CA . ALA A 1 192 ? 23.037 -6.431 -27.713 1.00 89.81 192 ALA A CA 1
ATOM 1437 C C . ALA A 1 192 ? 24.027 -5.527 -28.467 1.00 89.81 192 ALA A C 1
ATOM 1439 O O . ALA A 1 192 ? 25.189 -5.384 -28.084 1.00 89.81 192 ALA A O 1
ATOM 1440 N N . THR A 1 193 ? 23.582 -4.923 -29.566 1.00 87.56 193 THR A N 1
ATOM 1441 C CA . THR A 1 193 ? 24.415 -3.976 -30.319 1.00 87.56 193 THR A CA 1
ATOM 1442 C C . THR A 1 193 ? 24.427 -2.604 -29.638 1.00 87.56 193 THR A C 1
ATOM 1444 O O . THR A 1 193 ? 23.378 -2.195 -29.136 1.00 87.56 193 THR A O 1
ATOM 1447 N N . PRO A 1 194 ? 25.536 -1.845 -29.680 1.00 89.00 194 PRO A N 1
ATOM 1448 C CA . PRO A 1 194 ? 25.565 -0.480 -29.158 1.00 89.00 194 PRO A CA 1
ATOM 1449 C C . PRO A 1 194 ? 24.489 0.427 -29.780 1.00 89.00 194 PRO A C 1
ATOM 1451 O O . PRO A 1 194 ? 24.236 0.316 -30.985 1.00 89.00 194 PRO A O 1
ATOM 1454 N N . PRO A 1 195 ? 23.845 1.315 -28.992 1.00 91.50 195 PRO A N 1
ATOM 1455 C CA . PRO A 1 195 ? 24.074 1.589 -27.561 1.00 91.50 195 PRO A CA 1
ATOM 1456 C C . PRO A 1 195 ? 23.231 0.721 -26.598 1.00 91.50 195 PRO A C 1
ATOM 1458 O O . PRO A 1 195 ? 23.168 0.993 -25.399 1.00 91.50 195 PRO A O 1
ATOM 1461 N N . TYR A 1 196 ? 22.515 -0.291 -27.096 1.00 91.56 196 TYR A N 1
ATOM 1462 C CA . TYR A 1 196 ? 21.566 -1.058 -26.282 1.00 91.56 196 TYR A CA 1
ATOM 1463 C C . TYR A 1 196 ? 22.250 -1.937 -25.228 1.00 91.56 196 TYR A C 1
ATOM 1465 O O . TYR A 1 196 ? 21.676 -2.167 -24.167 1.00 91.56 196 TYR A O 1
ATOM 1473 N N . ASP A 1 197 ? 23.474 -2.405 -25.476 1.00 91.75 197 ASP A N 1
ATOM 1474 C CA . ASP A 1 197 ? 24.260 -3.144 -24.482 1.00 91.75 197 ASP A CA 1
ATOM 1475 C C . ASP A 1 197 ? 24.571 -2.300 -23.244 1.00 91.75 197 ASP A C 1
ATOM 1477 O O . ASP A 1 197 ? 24.398 -2.771 -22.119 1.00 91.75 197 ASP A O 1
ATOM 1481 N N . GLU A 1 198 ? 24.965 -1.044 -23.438 1.00 91.56 198 GLU A N 1
ATOM 1482 C CA . GLU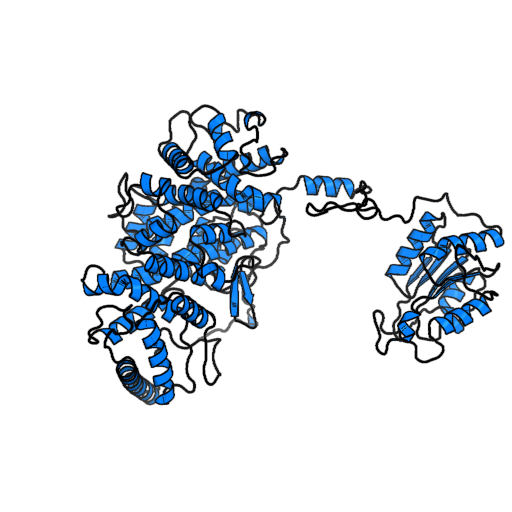 A 1 198 ? 25.213 -0.095 -22.351 1.00 91.56 198 GLU A CA 1
ATOM 1483 C C . GLU A 1 198 ? 23.937 0.189 -21.549 1.00 91.56 198 GLU A C 1
ATOM 1485 O O . GLU A 1 198 ? 23.966 0.198 -20.316 1.00 91.56 198 GLU A O 1
ATOM 1490 N N . GLN A 1 199 ? 22.799 0.350 -22.233 1.00 89.50 199 GLN A N 1
ATOM 1491 C CA . GLN A 1 199 ? 21.498 0.556 -21.589 1.00 89.50 199 GLN A CA 1
ATOM 1492 C C . GLN A 1 199 ? 21.059 -0.663 -20.769 1.00 89.50 199 GLN A C 1
ATOM 1494 O O . GLN A 1 199 ? 20.595 -0.509 -19.639 1.00 89.50 199 GLN A O 1
ATOM 1499 N N . ILE A 1 200 ? 21.247 -1.877 -21.296 1.00 87.00 200 ILE A N 1
ATOM 1500 C CA . ILE A 1 200 ? 20.950 -3.124 -20.579 1.00 87.00 200 ILE A CA 1
ATOM 1501 C C . ILE A 1 200 ? 21.857 -3.263 -19.354 1.00 87.00 200 ILE A C 1
ATOM 1503 O O . ILE A 1 200 ? 21.371 -3.576 -18.269 1.00 87.00 200 ILE A O 1
ATOM 1507 N N . ALA A 1 201 ? 23.155 -2.975 -19.490 1.00 84.94 201 ALA A N 1
ATOM 1508 C CA . ALA A 1 201 ? 24.095 -3.017 -18.373 1.00 84.94 201 ALA A CA 1
ATOM 1509 C C . ALA A 1 201 ? 23.749 -1.985 -17.285 1.00 84.94 201 ALA A C 1
ATOM 1511 O O . ALA A 1 201 ? 23.843 -2.283 -16.094 1.00 84.94 201 ALA A O 1
ATOM 1512 N N . ALA A 1 202 ? 23.315 -0.782 -17.672 1.00 84.88 202 ALA A N 1
ATOM 1513 C CA . ALA A 1 202 ? 22.826 0.222 -16.733 1.00 84.88 202 ALA A CA 1
ATOM 1514 C C . ALA A 1 202 ? 21.546 -0.245 -16.016 1.00 84.88 202 ALA A C 1
ATOM 1516 O O . ALA A 1 202 ? 21.464 -0.155 -14.791 1.00 84.88 202 ALA A O 1
ATOM 1517 N N . LEU A 1 203 ? 20.588 -0.821 -16.750 1.00 81.81 203 LEU A N 1
ATOM 1518 C CA . LEU A 1 203 ? 19.346 -1.366 -16.194 1.00 81.81 203 LEU A CA 1
ATOM 1519 C C . LEU A 1 203 ? 19.584 -2.564 -15.258 1.00 81.81 203 LEU A C 1
ATOM 1521 O O . LEU A 1 203 ? 18.813 -2.765 -14.316 1.00 81.81 203 LEU A O 1
ATOM 1525 N N . ALA A 1 204 ? 20.628 -3.357 -15.511 1.00 79.31 204 ALA A N 1
ATOM 1526 C CA . ALA A 1 204 ? 21.033 -4.476 -14.663 1.00 79.31 204 ALA A CA 1
ATOM 1527 C C . ALA A 1 204 ? 21.630 -4.010 -13.325 1.00 79.31 204 ALA A C 1
ATOM 1529 O O . ALA A 1 204 ? 21.415 -4.662 -12.310 1.00 79.31 204 ALA A O 1
ATOM 1530 N N . ARG A 1 205 ? 22.324 -2.861 -13.304 1.00 81.12 205 ARG A N 1
ATOM 1531 C CA . ARG A 1 205 ? 22.807 -2.223 -12.063 1.00 81.12 205 ARG A CA 1
ATOM 1532 C C . ARG A 1 205 ? 21.715 -1.468 -11.305 1.00 81.12 205 ARG A C 1
ATOM 1534 O O . ARG A 1 205 ? 21.892 -1.141 -10.136 1.00 81.12 205 ARG A O 1
ATOM 1541 N N . GLN A 1 206 ? 20.606 -1.142 -11.967 1.00 83.81 206 GLN A N 1
ATOM 1542 C CA . GLN A 1 206 ? 19.517 -0.406 -11.344 1.00 83.81 206 GLN A CA 1
ATOM 1543 C C . GLN A 1 206 ? 18.781 -1.272 -10.317 1.00 83.81 206 GLN A C 1
ATOM 1545 O O . GLN A 1 206 ? 18.174 -2.293 -10.651 1.00 83.81 206 GLN A O 1
ATOM 1550 N N . VAL A 1 207 ? 18.759 -0.777 -9.085 1.00 88.62 207 VAL A N 1
ATOM 1551 C CA . VAL A 1 207 ? 18.028 -1.353 -7.960 1.00 88.62 207 VAL A CA 1
ATOM 1552 C C . VAL A 1 207 ? 16.655 -0.694 -7.830 1.00 88.62 207 VAL A C 1
ATOM 1554 O O . VAL A 1 207 ? 16.549 0.532 -7.819 1.00 88.62 207 VAL A O 1
ATOM 1557 N N . GLY A 1 208 ? 15.607 -1.508 -7.694 1.00 92.69 208 GLY A N 1
ATOM 1558 C CA . GLY A 1 208 ? 14.237 -1.029 -7.532 1.00 92.69 208 GLY A CA 1
ATOM 1559 C C . GLY A 1 208 ? 13.559 -0.548 -8.819 1.00 92.69 208 GLY A C 1
ATOM 1560 O O . GLY A 1 208 ? 14.156 -0.411 -9.893 1.00 92.69 208 GLY A O 1
ATOM 1561 N N . ALA A 1 209 ? 12.256 -0.317 -8.697 1.00 93.00 209 ALA A N 1
ATOM 1562 C CA . ALA A 1 209 ? 11.395 0.179 -9.759 1.00 93.00 209 ALA A CA 1
ATOM 1563 C C . ALA A 1 209 ? 11.632 1.670 -10.036 1.00 93.00 209 ALA A C 1
ATOM 1565 O O . ALA A 1 209 ? 11.816 2.465 -9.116 1.00 93.00 209 ALA A O 1
ATOM 1566 N N . VAL A 1 210 ? 11.530 2.052 -11.310 1.00 90.88 210 VAL A N 1
ATOM 1567 C CA . VAL A 1 210 ? 11.343 3.445 -11.736 1.00 90.88 210 VAL A CA 1
ATOM 1568 C C . VAL A 1 210 ? 9.995 3.512 -12.430 1.00 90.88 210 VAL A C 1
ATOM 1570 O O . VAL A 1 210 ? 9.748 2.784 -13.392 1.00 90.88 210 VAL A O 1
ATOM 1573 N N . LEU A 1 211 ? 9.105 4.343 -11.899 1.00 91.69 211 LEU A N 1
ATOM 1574 C CA . LEU A 1 211 ? 7.712 4.393 -12.317 1.00 91.69 211 LEU A CA 1
ATOM 1575 C C . LEU A 1 211 ? 7.447 5.694 -13.088 1.00 91.69 211 LEU A C 1
ATOM 1577 O O . LEU A 1 211 ? 7.944 6.751 -12.694 1.00 91.69 211 LEU A O 1
ATOM 1581 N N . PRO A 1 212 ? 6.679 5.652 -14.190 1.00 91.75 212 PRO A N 1
ATOM 1582 C CA . PRO A 1 212 ? 6.340 6.862 -14.927 1.00 91.75 212 PRO A CA 1
ATOM 1583 C C . PRO A 1 212 ? 5.447 7.773 -14.076 1.00 91.75 212 PRO A C 1
ATOM 1585 O O . PRO A 1 212 ? 4.454 7.320 -13.503 1.00 91.75 212 PRO A O 1
ATOM 1588 N N . ARG A 1 213 ? 5.790 9.068 -14.019 1.00 92.81 213 ARG A N 1
ATOM 1589 C CA . ARG A 1 213 ? 5.026 10.061 -13.252 1.00 92.81 213 ARG A CA 1
ATOM 1590 C C . ARG A 1 213 ? 3.747 10.505 -13.965 1.00 92.81 213 ARG A C 1
ATOM 1592 O O . ARG A 1 213 ? 3.792 10.870 -15.144 1.00 92.81 213 ARG A O 1
ATOM 1599 N N . GLN A 1 214 ? 2.646 10.614 -13.229 1.00 92.75 214 GLN A N 1
ATOM 1600 C CA . GLN A 1 214 ? 1.302 10.966 -13.691 1.00 92.75 214 GLN A CA 1
ATOM 1601 C C . GLN A 1 214 ? 0.494 11.725 -12.617 1.00 92.75 214 GLN A C 1
ATOM 1603 O O . GLN A 1 214 ? 0.924 11.864 -11.474 1.00 92.75 214 GLN A O 1
ATOM 1608 N N . SER A 1 215 ? -0.685 12.235 -12.985 1.00 90.38 215 SER A N 1
ATOM 1609 C CA . SER A 1 215 ? -1.636 12.790 -12.011 1.00 90.38 215 SER A CA 1
ATOM 1610 C C . SER A 1 215 ? -2.275 11.666 -11.193 1.00 90.38 215 SER A C 1
ATOM 1612 O O . SER A 1 215 ? -2.658 10.646 -11.760 1.00 90.38 215 SER A O 1
ATOM 1614 N N . MET A 1 216 ? -2.415 11.872 -9.880 1.00 90.94 216 MET A N 1
ATOM 1615 C CA . MET A 1 216 ? -2.913 10.856 -8.937 1.00 90.94 216 MET A CA 1
ATOM 1616 C C . MET A 1 216 ? -4.235 11.244 -8.257 1.00 90.94 216 MET A C 1
ATOM 1618 O O . MET A 1 216 ? -4.670 10.582 -7.311 1.00 90.94 216 MET A O 1
ATOM 1622 N N . LYS A 1 217 ? -4.903 12.304 -8.740 1.00 87.25 217 LYS A N 1
ATOM 1623 C CA . LYS A 1 217 ? -6.281 12.614 -8.333 1.00 87.25 217 LYS A CA 1
ATOM 1624 C C . LYS A 1 217 ? -7.194 11.486 -8.815 1.00 87.25 217 LYS A C 1
ATOM 1626 O O . LYS A 1 217 ? -7.209 11.192 -10.005 1.00 87.25 217 LYS A O 1
ATOM 1631 N N . ASP A 1 218 ? -7.890 10.839 -7.882 1.00 87.19 218 ASP A N 1
ATOM 1632 C CA . ASP A 1 218 ? -8.754 9.673 -8.124 1.00 87.19 218 ASP A CA 1
ATOM 1633 C C . ASP A 1 218 ? -8.078 8.479 -8.840 1.00 87.19 218 ASP A C 1
ATOM 1635 O O . ASP A 1 218 ? -8.756 7.587 -9.346 1.00 87.19 218 ASP A O 1
ATOM 1639 N N . ALA A 1 219 ? -6.741 8.417 -8.844 1.00 92.31 219 ALA A N 1
ATOM 1640 C CA . ALA A 1 219 ? -5.952 7.348 -9.459 1.00 92.31 219 ALA A CA 1
ATOM 1641 C C . ALA A 1 219 ? -4.947 6.763 -8.460 1.00 92.31 219 ALA A C 1
ATOM 1643 O O . ALA A 1 219 ? -4.467 7.471 -7.574 1.00 92.31 219 ALA A O 1
ATOM 1644 N N . SER A 1 220 ? -4.629 5.474 -8.582 1.00 95.38 220 SER A N 1
ATOM 1645 C CA . SER A 1 220 ? -3.653 4.788 -7.727 1.00 95.38 220 SER A CA 1
ATOM 1646 C C . SER A 1 220 ? -3.060 3.571 -8.425 1.00 95.38 220 SER A C 1
ATOM 1648 O O . SER A 1 220 ? -3.749 2.871 -9.167 1.00 95.38 220 SER A O 1
ATOM 1650 N N . GLY A 1 221 ? -1.767 3.350 -8.209 1.00 95.31 221 GLY A N 1
ATOM 1651 C CA . GLY A 1 221 ? -1.072 2.089 -8.440 1.00 95.31 221 GLY A CA 1
ATOM 1652 C C . GLY A 1 221 ? -1.067 1.179 -7.206 1.00 95.31 221 GLY A C 1
ATOM 1653 O O . GLY A 1 221 ? -0.672 0.021 -7.330 1.00 95.31 221 GLY A O 1
ATOM 1654 N N . ALA A 1 222 ? -1.520 1.678 -6.050 1.00 96.56 222 ALA A N 1
ATOM 1655 C CA . ALA A 1 222 ? -1.648 0.924 -4.809 1.00 96.56 222 ALA A CA 1
ATOM 1656 C C . ALA A 1 222 ? -3.015 0.258 -4.666 1.00 96.56 222 ALA A C 1
ATOM 1658 O O . ALA A 1 222 ? -3.093 -0.965 -4.543 1.00 96.56 222 ALA A O 1
ATOM 1659 N N . SER A 1 223 ? -4.099 1.037 -4.692 1.00 96.75 223 SER A N 1
ATOM 1660 C CA . SER A 1 223 ? -5.455 0.512 -4.545 1.00 96.75 223 SER A CA 1
ATOM 1661 C C . SER A 1 223 ? -6.250 0.523 -5.845 1.00 96.75 223 SER A C 1
ATOM 1663 O O . SER A 1 223 ? -6.128 1.414 -6.685 1.00 96.75 223 SER A O 1
ATOM 1665 N N . GLN A 1 224 ? -7.105 -0.484 -5.998 1.00 95.44 224 GLN A N 1
ATOM 1666 C CA . GLN A 1 224 ? -7.981 -0.653 -7.152 1.00 95.44 224 GLN A CA 1
ATOM 1667 C C . GLN A 1 224 ? -9.379 -1.038 -6.681 1.00 95.44 224 GLN A C 1
ATOM 1669 O O . GLN A 1 224 ? -9.524 -1.879 -5.799 1.00 95.44 224 GLN A O 1
ATOM 1674 N N . MET A 1 225 ? -10.406 -0.439 -7.281 1.00 92.38 225 MET A N 1
ATOM 1675 C CA . MET A 1 225 ? -11.797 -0.846 -7.085 1.00 92.38 225 MET A CA 1
ATOM 1676 C C . MET A 1 225 ? -12.269 -1.635 -8.303 1.00 92.38 225 MET A C 1
ATOM 1678 O O . MET A 1 225 ? -12.160 -1.158 -9.434 1.00 92.38 225 MET A O 1
ATOM 1682 N N . ASP A 1 226 ? -12.815 -2.827 -8.083 1.00 90.94 226 ASP A N 1
ATOM 1683 C CA . ASP A 1 226 ? -13.455 -3.586 -9.152 1.00 90.94 226 ASP A CA 1
ATOM 1684 C C . ASP A 1 226 ? -14.824 -2.966 -9.482 1.00 90.94 226 ASP A C 1
ATOM 1686 O O . ASP A 1 226 ? -15.708 -2.877 -8.633 1.00 90.94 226 ASP A O 1
ATOM 1690 N N . ALA A 1 227 ? -15.025 -2.528 -10.726 1.00 88.06 227 ALA A N 1
ATOM 1691 C CA . ALA A 1 227 ? -16.241 -1.810 -11.111 1.00 88.06 227 ALA A CA 1
ATOM 1692 C C . ALA A 1 227 ? -17.523 -2.664 -11.025 1.00 88.06 227 ALA A C 1
ATOM 1694 O O . ALA A 1 227 ? -18.616 -2.111 -10.894 1.00 88.06 227 ALA A O 1
ATOM 1695 N N . LYS A 1 228 ? -17.418 -3.999 -11.096 1.00 86.00 228 LYS A N 1
ATOM 1696 C CA . LYS A 1 228 ? -18.571 -4.913 -11.075 1.00 86.00 228 LYS A CA 1
ATOM 1697 C C . LYS A 1 228 ? -18.950 -5.310 -9.654 1.00 86.00 228 LYS A C 1
ATOM 1699 O O . LYS A 1 228 ? -20.126 -5.286 -9.303 1.00 86.00 228 LYS A O 1
ATOM 1704 N N . THR A 1 229 ? -17.962 -5.697 -8.859 1.00 85.50 229 THR A N 1
ATOM 1705 C CA . THR A 1 229 ? -18.141 -6.210 -7.496 1.00 85.50 229 THR A CA 1
ATOM 1706 C C . THR A 1 229 ? -18.046 -5.117 -6.442 1.00 85.50 229 THR A C 1
ATOM 1708 O O . THR A 1 229 ? -18.554 -5.305 -5.344 1.00 85.50 229 THR A O 1
ATOM 1711 N N . GLN A 1 230 ? -17.424 -3.977 -6.764 1.00 86.31 230 GLN A N 1
ATOM 1712 C CA . GLN A 1 230 ? -17.120 -2.879 -5.838 1.00 86.31 230 GLN A CA 1
ATOM 1713 C C . GLN A 1 230 ? -16.211 -3.302 -4.670 1.00 86.31 230 GLN A C 1
ATOM 1715 O O . GLN A 1 230 ? -16.077 -2.578 -3.683 1.00 86.31 230 GLN A O 1
ATOM 1720 N N . ILE A 1 231 ? -15.564 -4.467 -4.781 1.00 90.69 231 ILE A N 1
ATOM 1721 C CA . ILE A 1 231 ? -14.545 -4.916 -3.838 1.00 90.69 231 ILE A CA 1
ATOM 1722 C C . ILE A 1 231 ? -13.251 -4.177 -4.174 1.00 90.69 231 ILE A C 1
ATOM 1724 O O . ILE A 1 231 ? -12.819 -4.126 -5.328 1.00 90.69 231 ILE A O 1
ATOM 1728 N N . THR A 1 232 ? -12.646 -3.583 -3.149 1.00 94.44 232 THR A N 1
ATOM 1729 C CA . THR A 1 232 ? -11.347 -2.921 -3.274 1.00 94.44 232 THR A CA 1
ATOM 1730 C C . THR A 1 232 ? -10.226 -3.943 -3.078 1.00 94.44 232 THR A C 1
ATOM 1732 O O . THR A 1 232 ? -10.373 -4.897 -2.311 1.00 94.44 232 THR A O 1
ATOM 1735 N N . SER A 1 233 ? -9.092 -3.728 -3.731 1.00 97.00 233 SER A N 1
ATOM 1736 C CA . SER A 1 233 ? -7.837 -4.436 -3.489 1.00 97.00 233 SER A CA 1
ATOM 1737 C C . SER A 1 233 ? -6.685 -3.467 -3.241 1.00 97.00 233 SER A C 1
ATOM 1739 O O . SER A 1 233 ? -6.711 -2.348 -3.751 1.00 97.00 233 SER A O 1
ATOM 1741 N N . LEU A 1 234 ? -5.664 -3.920 -2.515 1.00 98.06 234 LEU A N 1
ATOM 1742 C CA . LEU A 1 234 ? -4.383 -3.245 -2.314 1.00 98.06 234 LEU A CA 1
ATOM 1743 C C . LEU A 1 234 ? -3.274 -4.138 -2.887 1.00 98.06 234 LEU A C 1
ATOM 1745 O O . LEU A 1 234 ? -3.151 -5.288 -2.475 1.00 98.06 234 LEU A O 1
ATOM 1749 N N . TYR A 1 235 ? -2.518 -3.648 -3.872 1.00 97.00 235 TYR A N 1
ATOM 1750 C CA . TYR A 1 235 ? -1.482 -4.403 -4.596 1.00 97.00 235 TYR A CA 1
ATOM 1751 C C . TYR A 1 235 ? -1.936 -5.802 -5.060 1.00 97.00 235 TYR A C 1
ATOM 1753 O O . TYR A 1 235 ? -1.196 -6.780 -4.987 1.00 97.00 235 TYR A O 1
ATOM 1761 N N . GLY A 1 236 ? -3.184 -5.897 -5.532 1.00 95.75 236 GLY A N 1
ATOM 1762 C CA . GLY A 1 236 ? -3.792 -7.139 -6.021 1.00 95.75 236 GLY A CA 1
ATOM 1763 C C . GLY A 1 236 ? -4.384 -8.056 -4.945 1.00 95.75 236 GLY A C 1
ATOM 1764 O O . GLY A 1 236 ? -5.035 -9.035 -5.295 1.00 95.75 236 GLY A O 1
ATOM 1765 N N . VAL A 1 237 ? -4.229 -7.742 -3.655 1.00 97.44 237 VAL A N 1
ATOM 1766 C CA . VAL A 1 237 ? -4.886 -8.462 -2.552 1.00 97.44 237 VAL A CA 1
ATOM 1767 C C . VAL A 1 237 ? -6.240 -7.820 -2.274 1.00 97.44 237 VAL A C 1
ATOM 1769 O O . VAL A 1 237 ? -6.306 -6.632 -1.952 1.00 97.44 237 VAL A O 1
ATOM 1772 N N . SER A 1 238 ? -7.331 -8.579 -2.392 1.00 96.75 238 SER A N 1
ATOM 1773 C CA . SER A 1 238 ? -8.670 -8.062 -2.092 1.00 96.75 238 SER A CA 1
ATOM 1774 C C . SER A 1 238 ? -8.820 -7.739 -0.599 1.00 96.75 238 SER A C 1
ATOM 1776 O O . SER A 1 238 ? -8.198 -8.379 0.246 1.00 96.75 238 SER A O 1
ATOM 1778 N N . MET A 1 239 ? -9.681 -6.781 -0.235 1.00 95.06 239 MET A N 1
ATOM 1779 C CA . MET A 1 239 ? -9.979 -6.513 1.186 1.00 95.06 239 MET A CA 1
ATOM 1780 C C . MET A 1 239 ? -10.612 -7.721 1.898 1.00 95.06 239 MET A C 1
ATOM 1782 O O . MET A 1 239 ? -10.550 -7.807 3.120 1.00 95.06 239 MET A O 1
ATOM 1786 N N . LEU A 1 240 ? -11.191 -8.668 1.149 1.00 94.56 240 LEU A N 1
ATOM 1787 C CA . LEU A 1 240 ? -11.725 -9.920 1.694 1.00 94.56 240 LEU A CA 1
ATOM 1788 C C . LEU A 1 240 ? -10.600 -10.894 2.078 1.00 94.56 240 LEU A C 1
ATOM 1790 O O . LEU A 1 240 ? -10.660 -11.523 3.134 1.00 94.56 240 LEU A O 1
ATOM 1794 N N . ASP A 1 241 ? -9.547 -10.975 1.261 1.00 95.81 241 ASP A N 1
ATOM 1795 C CA . ASP A 1 241 ? -8.350 -11.765 1.573 1.00 95.81 241 ASP A CA 1
ATOM 1796 C C . ASP A 1 241 ? -7.554 -11.116 2.706 1.00 95.81 241 ASP A C 1
ATOM 1798 O O . ASP A 1 241 ? -7.163 -11.789 3.657 1.00 95.81 241 ASP A O 1
ATOM 1802 N N . ALA A 1 242 ? -7.391 -9.791 2.661 1.00 96.69 242 ALA A N 1
ATOM 1803 C CA . ALA A 1 242 ? -6.678 -9.041 3.690 1.00 96.69 242 ALA A CA 1
ATOM 1804 C C . ALA A 1 242 ? -7.319 -9.176 5.084 1.00 96.69 242 ALA A C 1
ATOM 1806 O O . ALA A 1 242 ? -6.614 -9.145 6.093 1.00 96.69 242 ALA A O 1
ATOM 1807 N N . ALA A 1 243 ? -8.643 -9.375 5.156 1.00 95.06 243 ALA A N 1
ATOM 1808 C CA . ALA A 1 243 ? -9.379 -9.656 6.395 1.00 95.06 243 ALA A CA 1
ATOM 1809 C C . ALA A 1 243 ? -8.898 -10.931 7.114 1.00 95.06 243 ALA A C 1
ATOM 1811 O O . ALA A 1 243 ? -9.062 -11.085 8.322 1.00 95.06 243 ALA A O 1
ATOM 1812 N N . GLN A 1 244 ? -8.271 -11.852 6.386 1.00 94.44 244 GLN A N 1
ATOM 1813 C CA . GLN A 1 244 ? -7.743 -13.097 6.936 1.00 94.44 244 GLN A CA 1
ATOM 1814 C C . GLN A 1 244 ? -6.277 -12.981 7.371 1.00 94.44 244 GLN A C 1
ATOM 1816 O O . GLN A 1 244 ? -5.712 -13.953 7.876 1.00 94.44 244 GLN A O 1
ATOM 1821 N N . TYR A 1 245 ? -5.658 -11.813 7.199 1.00 96.94 245 TYR A N 1
ATOM 1822 C CA . TYR A 1 245 ? -4.247 -11.603 7.489 1.00 96.94 245 TYR A CA 1
ATOM 1823 C C . TYR A 1 245 ? -4.017 -10.860 8.801 1.00 96.94 245 TYR A C 1
ATOM 1825 O O . TYR A 1 245 ? -4.718 -9.884 9.072 1.00 96.94 245 TYR A O 1
ATOM 1833 N N . PRO A 1 246 ? -2.996 -11.256 9.585 1.00 97.25 246 PRO A N 1
ATOM 1834 C CA . PRO A 1 246 ? -2.597 -10.510 10.769 1.00 97.25 246 PRO A CA 1
ATOM 1835 C C . PRO A 1 246 ? -2.115 -9.106 10.385 1.00 97.25 246 PRO A C 1
ATOM 1837 O O . PRO A 1 246 ? -1.723 -8.846 9.240 1.00 97.25 246 PRO A O 1
ATOM 1840 N N . LEU A 1 247 ? -2.107 -8.200 11.361 1.00 98.00 247 LEU A N 1
ATOM 1841 C CA . LEU A 1 247 ? -1.683 -6.812 11.197 1.00 98.00 247 LEU A CA 1
ATOM 1842 C C . LEU A 1 247 ? -0.289 -6.712 10.557 1.00 98.00 247 LEU A C 1
ATOM 1844 O O . LEU A 1 247 ? -0.092 -5.913 9.649 1.00 98.00 247 LEU A O 1
ATOM 1848 N N . GLU A 1 248 ? 0.648 -7.572 10.952 1.00 98.31 248 GLU A N 1
ATOM 1849 C CA . GLU A 1 248 ? 2.004 -7.648 10.403 1.00 98.31 248 GLU A CA 1
ATOM 1850 C C . GLU A 1 248 ? 2.019 -7.901 8.892 1.00 98.31 248 GLU A C 1
ATOM 1852 O O . GLU A 1 248 ? 2.745 -7.244 8.150 1.00 98.31 248 GLU A O 1
ATOM 1857 N N . THR A 1 249 ? 1.195 -8.837 8.420 1.00 98.50 249 THR A N 1
ATOM 1858 C CA . THR A 1 249 ? 1.085 -9.159 6.992 1.00 98.50 249 THR A CA 1
ATOM 1859 C C . THR A 1 249 ? 0.468 -7.998 6.217 1.00 98.50 249 THR A C 1
ATOM 1861 O O . THR A 1 249 ? 0.916 -7.686 5.116 1.00 98.50 249 THR A O 1
ATOM 1864 N N . ASN A 1 250 ? -0.516 -7.315 6.804 1.00 98.50 250 ASN A N 1
ATOM 1865 C CA . ASN A 1 250 ? -1.135 -6.137 6.200 1.00 98.50 250 ASN A CA 1
ATOM 1866 C C . ASN A 1 250 ? -0.190 -4.920 6.171 1.00 98.50 250 ASN A C 1
ATOM 1868 O O . ASN A 1 250 ? -0.217 -4.150 5.212 1.00 98.50 250 ASN A O 1
ATOM 1872 N N . ILE A 1 251 ? 0.700 -4.780 7.158 1.00 98.56 251 ILE A N 1
ATOM 1873 C CA . ILE A 1 251 ? 1.795 -3.797 7.145 1.00 98.56 251 ILE A CA 1
ATOM 1874 C C . ILE A 1 251 ? 2.788 -4.116 6.028 1.00 98.56 251 ILE A C 1
ATOM 1876 O O . ILE A 1 251 ? 3.146 -3.222 5.262 1.00 98.56 251 ILE A O 1
ATOM 1880 N N . ASN A 1 252 ? 3.202 -5.381 5.900 1.00 98.44 252 ASN A N 1
ATOM 1881 C CA . ASN A 1 252 ? 4.107 -5.801 4.833 1.00 98.44 252 ASN A CA 1
ATOM 1882 C C . ASN A 1 252 ? 3.493 -5.530 3.453 1.00 98.44 252 ASN A C 1
ATOM 1884 O O . ASN A 1 252 ? 4.141 -4.944 2.591 1.00 98.44 252 ASN A O 1
ATOM 1888 N N . LEU A 1 253 ? 2.210 -5.863 3.276 1.00 98.56 253 LEU A N 1
ATOM 1889 C CA . LEU A 1 253 ? 1.471 -5.576 2.050 1.00 98.56 253 LEU A CA 1
ATOM 1890 C C . LEU A 1 253 ? 1.473 -4.079 1.727 1.00 98.56 253 LEU A C 1
ATOM 1892 O O . LEU A 1 253 ? 1.799 -3.701 0.603 1.00 98.56 253 LEU A O 1
ATOM 1896 N N . ALA A 1 254 ? 1.135 -3.235 2.704 1.00 98.19 254 ALA A N 1
ATOM 1897 C CA . ALA A 1 254 ? 1.036 -1.793 2.513 1.00 98.19 254 ALA A CA 1
ATOM 1898 C C . ALA A 1 254 ? 2.380 -1.131 2.177 1.00 98.19 254 ALA A C 1
ATOM 1900 O O . ALA A 1 254 ? 2.416 -0.235 1.336 1.00 98.19 254 ALA A O 1
ATOM 1901 N N . LEU A 1 255 ? 3.473 -1.567 2.811 1.00 97.94 255 LEU A N 1
ATOM 1902 C CA . LEU A 1 255 ? 4.791 -0.954 2.634 1.00 97.94 255 LEU A CA 1
ATOM 1903 C C . LEU A 1 255 ? 5.612 -1.564 1.490 1.00 97.94 255 LEU A C 1
ATOM 1905 O O . LEU A 1 255 ? 6.492 -0.892 0.960 1.00 97.94 255 LEU A O 1
ATOM 1909 N N . LEU A 1 256 ? 5.384 -2.836 1.146 1.00 97.94 256 LEU A N 1
ATOM 1910 C CA . LEU A 1 256 ? 6.313 -3.627 0.322 1.00 97.94 256 LEU A CA 1
ATOM 1911 C C . LEU A 1 256 ? 5.652 -4.355 -0.856 1.00 97.94 256 LEU A C 1
ATOM 1913 O O . LEU A 1 256 ? 6.325 -5.077 -1.593 1.00 97.94 256 LEU A O 1
ATOM 1917 N N . HIS A 1 257 ? 4.353 -4.134 -1.069 1.00 96.94 257 HIS A N 1
ATOM 1918 C CA . HIS A 1 257 ? 3.578 -4.622 -2.218 1.00 96.94 257 HIS A CA 1
ATOM 1919 C C . HIS A 1 257 ? 3.446 -6.157 -2.276 1.00 96.94 257 HIS A C 1
ATOM 1921 O O . HIS A 1 257 ? 3.157 -6.732 -3.330 1.00 96.94 257 HIS A O 1
ATOM 1927 N N . GLU A 1 258 ? 3.669 -6.841 -1.151 1.00 96.00 258 GLU A N 1
ATOM 1928 C CA . GLU A 1 258 ? 3.484 -8.284 -0.993 1.00 96.00 258 GLU A CA 1
ATOM 1929 C C . GLU A 1 258 ? 3.212 -8.648 0.473 1.00 96.00 258 GLU A C 1
ATOM 1931 O O . GLU A 1 258 ? 3.597 -7.930 1.389 1.00 96.00 258 GLU A O 1
ATOM 1936 N N . THR A 1 259 ? 2.557 -9.780 0.725 1.00 96.12 259 THR A N 1
ATOM 1937 C CA . THR A 1 259 ? 2.129 -10.204 2.074 1.00 96.12 259 THR A CA 1
ATOM 1938 C C . THR A 1 259 ? 3.279 -10.614 3.001 1.00 96.12 259 THR A C 1
ATOM 1940 O O . THR A 1 259 ? 3.094 -10.700 4.215 1.00 96.12 259 THR A O 1
ATOM 1943 N N . GLY A 1 260 ? 4.461 -10.877 2.439 1.00 94.75 260 GLY A N 1
ATOM 1944 C CA . GLY A 1 260 ? 5.618 -11.371 3.181 1.00 94.75 260 GLY A CA 1
ATOM 1945 C C . GLY A 1 260 ? 5.439 -12.799 3.698 1.00 94.75 260 GLY A C 1
ATOM 1946 O O . GLY A 1 260 ? 4.436 -13.470 3.434 1.00 94.75 260 GLY A O 1
ATOM 1947 N N . GLY A 1 261 ? 6.447 -13.276 4.422 1.00 96.19 261 GLY A N 1
ATOM 1948 C CA . GLY A 1 261 ? 6.518 -14.609 5.011 1.00 96.19 261 GLY A CA 1
ATOM 1949 C C . GLY A 1 261 ? 6.575 -14.617 6.540 1.00 96.19 261 GLY A C 1
ATOM 1950 O O . GLY A 1 261 ? 6.374 -13.617 7.230 1.00 96.19 261 GLY A O 1
ATOM 1951 N N . ALA A 1 262 ? 6.867 -15.791 7.107 1.00 97.69 262 ALA A N 1
ATOM 1952 C CA . ALA A 1 262 ? 6.980 -15.955 8.556 1.00 97.69 262 ALA A CA 1
ATOM 1953 C C . ALA A 1 262 ? 8.117 -15.113 9.160 1.00 97.69 262 ALA A C 1
ATOM 1955 O O . ALA A 1 262 ? 7.926 -14.537 10.227 1.00 97.69 262 ALA A O 1
ATOM 1956 N N . ASN A 1 263 ? 9.261 -15.015 8.474 1.00 98.31 263 ASN A N 1
ATOM 1957 C CA . ASN A 1 263 ? 10.385 -14.197 8.927 1.00 98.31 263 ASN A CA 1
ATOM 1958 C C . ASN A 1 263 ? 10.033 -12.704 8.961 1.00 98.31 263 ASN A C 1
ATOM 1960 O O . ASN A 1 263 ? 10.294 -12.036 9.956 1.00 98.31 263 ASN A O 1
ATOM 1964 N N . ASP A 1 264 ? 9.349 -12.209 7.930 1.00 98.44 264 ASP A N 1
ATOM 1965 C CA . ASP A 1 264 ? 8.960 -10.799 7.824 1.00 98.44 264 ASP A CA 1
ATOM 1966 C C . ASP A 1 264 ? 8.047 -10.379 8.978 1.00 98.44 264 ASP A C 1
ATOM 1968 O O . ASP A 1 264 ? 8.254 -9.335 9.593 1.00 98.44 264 ASP A O 1
ATOM 1972 N N . ARG A 1 265 ? 7.105 -11.246 9.378 1.00 98.69 265 ARG A N 1
ATOM 1973 C CA . ARG A 1 265 ? 6.266 -11.007 10.565 1.00 98.69 265 ARG A CA 1
ATOM 1974 C C . ARG A 1 265 ? 7.090 -10.894 11.850 1.00 98.69 265 ARG A C 1
ATOM 1976 O O . ARG A 1 265 ? 6.816 -10.020 12.667 1.00 98.69 265 ARG A O 1
ATOM 1983 N N . LYS A 1 266 ? 8.117 -11.734 12.036 1.00 98.75 266 LYS A N 1
ATOM 1984 C CA . LYS A 1 266 ? 9.017 -11.653 13.205 1.00 98.75 266 LYS A CA 1
ATOM 1985 C C . LYS A 1 266 ? 9.767 -10.320 13.234 1.00 98.75 266 LYS A C 1
ATOM 1987 O O . LYS A 1 266 ? 9.855 -9.696 14.288 1.00 98.75 266 LYS A O 1
ATOM 1992 N N . LEU A 1 267 ? 10.271 -9.887 12.078 1.00 98.81 267 LEU A N 1
ATOM 1993 C CA . LEU A 1 267 ? 10.982 -8.622 11.911 1.00 98.81 267 LEU A CA 1
ATOM 1994 C C . LEU A 1 267 ? 10.070 -7.419 12.202 1.00 98.81 267 LEU A C 1
ATOM 1996 O O . LEU A 1 267 ? 10.441 -6.555 12.994 1.00 98.81 267 LEU A O 1
ATOM 2000 N N . ILE A 1 268 ? 8.861 -7.398 11.630 1.00 98.81 268 ILE A N 1
ATOM 2001 C CA . ILE A 1 268 ? 7.856 -6.344 11.853 1.00 98.81 268 ILE A CA 1
ATOM 2002 C C . ILE A 1 268 ? 7.453 -6.267 13.331 1.00 98.81 268 ILE A C 1
ATOM 2004 O O . ILE A 1 268 ? 7.366 -5.167 13.878 1.00 98.81 268 ILE A O 1
ATOM 2008 N N . ASN A 1 269 ? 7.276 -7.415 13.994 1.00 98.81 269 ASN A N 1
ATOM 2009 C CA . ASN A 1 269 ? 6.940 -7.476 15.419 1.00 98.81 269 ASN A CA 1
ATOM 2010 C C . ASN A 1 269 ? 7.974 -6.783 16.302 1.00 98.81 269 ASN A C 1
ATOM 2012 O O . ASN A 1 269 ? 7.603 -6.022 17.192 1.00 98.81 269 ASN A O 1
ATOM 2016 N N . VAL A 1 270 ? 9.263 -6.998 16.039 1.00 98.88 270 VAL A N 1
ATOM 2017 C CA . VAL A 1 270 ? 10.325 -6.310 16.783 1.00 98.88 270 VAL A CA 1
ATOM 2018 C C . VAL A 1 270 ? 10.397 -4.835 16.394 1.00 98.88 270 VAL A C 1
ATOM 2020 O O . VAL A 1 270 ? 10.452 -3.976 17.272 1.00 98.88 270 VAL A O 1
ATOM 2023 N N . ALA A 1 271 ? 10.383 -4.536 15.092 1.00 98.69 271 ALA A N 1
ATOM 2024 C CA . ALA A 1 271 ? 10.600 -3.187 14.582 1.00 98.69 271 ALA A CA 1
ATOM 2025 C C . ALA A 1 271 ? 9.521 -2.207 15.056 1.00 98.69 271 ALA A C 1
ATOM 2027 O O . ALA A 1 271 ? 9.849 -1.141 15.562 1.00 98.69 271 ALA A O 1
ATOM 2028 N N . ILE A 1 272 ? 8.244 -2.580 14.938 1.00 98.75 272 ILE A N 1
ATOM 2029 C CA . ILE A 1 272 ? 7.131 -1.744 15.405 1.00 98.75 272 ILE A CA 1
ATOM 2030 C C . ILE A 1 272 ? 6.957 -1.873 16.915 1.00 98.75 272 ILE A C 1
ATOM 2032 O O . ILE A 1 272 ? 6.704 -0.869 17.573 1.00 98.75 272 ILE A O 1
ATOM 2036 N N . GLY A 1 273 ? 7.143 -3.070 17.484 1.00 98.69 273 GLY A N 1
ATOM 2037 C CA . GLY A 1 273 ? 7.039 -3.298 18.928 1.00 98.69 273 GLY A CA 1
ATOM 2038 C C . GLY A 1 273 ? 7.944 -2.376 19.748 1.00 98.69 273 GLY A C 1
ATOM 2039 O O . GLY A 1 273 ? 7.529 -1.867 20.788 1.00 98.69 273 GLY A O 1
ATOM 2040 N N . ALA A 1 274 ? 9.142 -2.080 19.236 1.00 98.44 274 ALA A N 1
ATOM 2041 C CA . ALA A 1 274 ? 10.110 -1.180 19.867 1.00 98.44 274 ALA A CA 1
ATOM 2042 C C . ALA A 1 274 ? 9.709 0.310 19.822 1.00 98.44 274 ALA A C 1
ATOM 2044 O O . ALA A 1 274 ? 10.364 1.148 20.446 1.00 98.44 274 ALA A O 1
ATOM 2045 N N . GLU A 1 275 ? 8.650 0.647 19.086 1.00 98.38 275 GLU A N 1
ATOM 2046 C CA . GLU A 1 275 ? 8.137 2.006 18.884 1.00 98.38 275 GLU A CA 1
ATOM 2047 C C . GLU A 1 275 ? 6.768 2.224 19.563 1.00 98.38 275 GLU A C 1
ATOM 2049 O O . GLU A 1 275 ? 6.229 3.327 19.513 1.00 98.38 275 GLU A O 1
ATOM 2054 N N . LEU A 1 276 ? 6.196 1.193 20.205 1.00 98.38 276 LEU A N 1
ATOM 2055 C CA . LEU A 1 276 ? 4.873 1.257 20.846 1.00 98.38 276 LEU A CA 1
ATOM 2056 C C . LEU A 1 276 ? 4.895 1.966 22.202 1.00 98.38 276 LEU A C 1
ATOM 2058 O O . LEU A 1 276 ? 3.984 2.729 22.525 1.00 98.38 276 LEU A O 1
ATOM 2062 N N . ASN A 1 277 ? 5.907 1.692 23.029 1.00 98.44 277 ASN A N 1
ATOM 2063 C CA . ASN A 1 277 ? 5.963 2.269 24.363 1.00 98.44 277 ASN A CA 1
ATOM 2064 C C . ASN A 1 277 ? 6.541 3.687 24.325 1.00 98.44 277 ASN A C 1
ATOM 2066 O O . ASN A 1 277 ? 7.751 3.886 24.275 1.00 98.44 277 ASN A O 1
ATOM 2070 N N . LEU A 1 278 ? 5.652 4.672 24.402 1.00 98.38 278 LEU A N 1
ATOM 2071 C CA . LEU A 1 278 ? 5.970 6.093 24.331 1.00 98.38 278 LEU A CA 1
ATOM 2072 C C . LEU A 1 278 ? 6.261 6.742 25.695 1.00 98.38 278 LEU A C 1
ATOM 2074 O O . LEU A 1 278 ? 6.175 7.969 25.809 1.00 98.38 278 LEU A O 1
ATOM 2078 N N . TYR A 1 279 ? 6.575 5.948 26.726 1.00 98.00 279 TYR A N 1
ATOM 2079 C CA . TYR A 1 279 ? 6.844 6.440 28.078 1.00 98.00 279 TYR A CA 1
ATOM 2080 C C . TYR A 1 279 ? 7.857 7.594 28.076 1.00 98.00 279 TYR A C 1
ATOM 2082 O O . TYR A 1 279 ? 8.920 7.505 27.465 1.00 98.00 279 TYR A O 1
ATOM 2090 N N . ALA A 1 280 ? 7.503 8.690 28.755 1.00 95.75 280 ALA A N 1
ATOM 2091 C CA . ALA A 1 280 ? 8.296 9.919 28.842 1.00 95.75 280 ALA A CA 1
ATOM 2092 C C . ALA A 1 280 ? 8.680 10.566 27.487 1.00 95.75 280 ALA A C 1
ATOM 2094 O O . ALA A 1 280 ? 9.604 11.378 27.429 1.00 95.75 280 ALA A O 1
ATOM 2095 N N . SER A 1 281 ? 7.972 10.252 26.395 1.00 97.38 281 SER A N 1
ATOM 2096 C CA . SER A 1 281 ? 8.228 10.860 25.085 1.00 97.38 281 SER A CA 1
ATOM 2097 C C . SER A 1 281 ? 7.405 12.141 24.853 1.00 97.38 281 SER A C 1
ATOM 2099 O O . SER A 1 281 ? 6.259 12.243 25.307 1.00 97.38 281 SER A O 1
ATOM 2101 N N . PRO A 1 282 ? 7.918 13.102 24.059 1.00 97.94 282 PRO A N 1
ATOM 2102 C CA . PRO A 1 282 ? 7.139 14.267 23.639 1.00 97.94 282 PRO A CA 1
ATOM 2103 C C . PRO A 1 282 ? 5.894 13.911 22.809 1.00 97.94 282 PRO A C 1
ATOM 2105 O O . PRO A 1 282 ? 4.900 14.630 22.862 1.00 97.94 282 PRO A O 1
ATOM 2108 N N . ALA A 1 283 ? 5.920 12.797 22.066 1.00 98.06 283 ALA A N 1
ATOM 2109 C CA . ALA A 1 283 ? 4.769 12.330 21.292 1.00 98.06 283 ALA A CA 1
ATOM 2110 C C . ALA A 1 283 ? 3.605 11.911 22.206 1.00 98.06 283 ALA A C 1
ATOM 2112 O O . ALA A 1 283 ? 2.462 12.286 21.944 1.00 98.06 283 ALA A O 1
ATOM 2113 N N . LEU A 1 284 ? 3.897 11.207 23.310 1.00 98.56 284 LEU A N 1
ATOM 2114 C CA . LEU A 1 284 ? 2.891 10.866 24.319 1.00 98.56 284 LEU A CA 1
ATOM 2115 C C . LEU A 1 284 ? 2.352 12.114 25.016 1.00 98.56 284 LEU A C 1
ATOM 2117 O O . LEU A 1 284 ? 1.143 12.234 25.185 1.00 98.56 284 LEU A O 1
ATOM 2121 N N . ALA A 1 285 ? 3.226 13.060 25.371 1.00 98.50 285 ALA A N 1
ATOM 2122 C CA . ALA A 1 285 ? 2.807 14.319 25.984 1.00 98.50 285 ALA A CA 1
ATOM 2123 C C . ALA A 1 285 ? 1.854 15.112 25.068 1.00 98.50 285 ALA A C 1
ATOM 2125 O O . ALA A 1 285 ? 0.820 15.596 25.525 1.00 98.50 285 ALA A O 1
ATOM 2126 N N . ALA A 1 286 ? 2.154 15.190 23.766 1.00 98.50 286 ALA A N 1
ATOM 2127 C CA . ALA A 1 286 ? 1.294 15.847 22.783 1.00 98.50 286 ALA A CA 1
ATOM 2128 C C . ALA A 1 286 ? -0.061 15.132 22.617 1.00 98.50 286 ALA A C 1
ATOM 2130 O O . ALA A 1 286 ? -1.106 15.786 22.623 1.00 98.50 286 ALA A O 1
ATOM 2131 N N . ALA A 1 287 ? -0.058 13.798 22.514 1.00 98.50 287 ALA A N 1
ATOM 2132 C CA . ALA A 1 287 ? -1.284 13.002 22.445 1.00 98.50 287 ALA A CA 1
ATOM 2133 C C . ALA A 1 287 ? -2.146 13.175 23.702 1.00 98.50 287 ALA A C 1
ATOM 2135 O O . ALA A 1 287 ? -3.356 13.375 23.607 1.00 98.50 287 ALA A O 1
ATOM 2136 N N . GLN A 1 288 ? -1.523 13.139 24.881 1.00 98.38 288 GLN A N 1
ATOM 2137 C CA . GLN A 1 288 ? -2.221 13.273 26.152 1.00 98.38 288 GLN A CA 1
ATOM 2138 C C . GLN A 1 288 ? -2.831 14.669 26.313 1.00 98.38 288 GLN A C 1
ATOM 2140 O O . GLN A 1 288 ? -4.011 14.768 26.636 1.00 98.38 288 GLN A O 1
ATOM 2145 N N . ALA A 1 289 ? -2.092 15.731 25.979 1.00 98.50 289 ALA A N 1
ATOM 2146 C CA . ALA A 1 289 ? -2.623 17.094 25.990 1.00 98.50 289 ALA A CA 1
ATOM 2147 C C . ALA A 1 289 ? -3.824 17.248 25.038 1.00 98.50 289 ALA A C 1
ATOM 2149 O O . ALA A 1 289 ? -4.845 17.835 25.400 1.00 98.50 289 ALA A O 1
ATOM 2150 N N . ALA A 1 290 ? -3.745 16.673 23.832 1.00 98.25 290 ALA A N 1
ATOM 2151 C CA . ALA A 1 290 ? -4.868 16.670 22.899 1.00 98.25 290 ALA A CA 1
ATOM 2152 C C . ALA A 1 290 ? -6.078 15.897 23.458 1.00 98.25 290 ALA A C 1
ATOM 2154 O O . ALA A 1 290 ? -7.212 16.362 23.326 1.00 98.25 290 ALA A O 1
ATOM 2155 N N . ARG A 1 291 ? -5.849 14.746 24.099 1.00 96.81 291 ARG A N 1
ATOM 2156 C CA . ARG A 1 291 ? -6.889 13.896 24.698 1.00 96.81 291 ARG A CA 1
ATOM 2157 C C . ARG A 1 291 ? -7.593 14.587 25.867 1.00 96.81 291 ARG A C 1
ATOM 2159 O O . ARG A 1 291 ? -8.820 14.573 25.929 1.00 96.81 291 ARG A O 1
ATOM 2166 N N . GLU A 1 292 ? -6.837 15.216 26.762 1.00 97.31 292 GLU A N 1
ATOM 2167 C CA . GLU A 1 292 ? -7.353 15.971 27.915 1.00 97.31 292 GLU A CA 1
ATOM 2168 C C . GLU A 1 292 ? -8.154 17.203 27.488 1.00 97.31 292 GLU A C 1
ATOM 2170 O O . GLU A 1 292 ? -9.152 17.539 28.122 1.00 97.31 292 GLU A O 1
ATOM 2175 N N . ALA A 1 293 ? -7.796 17.810 26.353 1.00 97.69 293 ALA A N 1
ATOM 2176 C CA . ALA A 1 293 ? -8.584 18.866 25.723 1.00 97.69 293 ALA A CA 1
ATOM 2177 C C . ALA A 1 293 ? -9.901 18.368 25.084 1.00 97.69 293 ALA A C 1
ATOM 2179 O O . ALA A 1 293 ? -10.653 19.168 24.531 1.00 97.69 293 ALA A O 1
ATOM 2180 N N . GLY A 1 294 ? -10.198 17.064 25.142 1.00 94.25 294 GLY A N 1
ATOM 2181 C CA . GLY A 1 294 ? -11.440 16.483 24.628 1.00 94.25 294 GLY A CA 1
ATOM 2182 C C . GLY A 1 294 ? -11.443 16.222 23.121 1.00 94.25 294 GLY A C 1
ATOM 2183 O O . GLY A 1 294 ? -12.512 16.047 22.541 1.00 94.25 294 GLY A O 1
ATOM 2184 N N . ASN A 1 295 ? -10.273 16.190 22.476 1.00 95.31 295 ASN A N 1
ATOM 2185 C CA . ASN A 1 295 ? -10.192 15.903 21.048 1.00 95.31 295 ASN A CA 1
ATOM 2186 C C . ASN A 1 295 ? -10.582 14.457 20.717 1.00 95.31 295 ASN A C 1
ATOM 2188 O O . ASN A 1 295 ? -10.320 13.523 21.477 1.00 95.31 295 ASN A O 1
ATOM 2192 N N . ALA A 1 296 ? -11.144 14.276 19.521 1.00 93.62 296 ALA A N 1
ATOM 2193 C CA . ALA A 1 296 ? -11.414 12.962 18.954 1.00 93.62 296 ALA A CA 1
ATOM 2194 C C . ALA A 1 296 ? -10.107 12.193 18.638 1.00 93.62 296 ALA A C 1
ATOM 2196 O O . ALA A 1 296 ? -9.050 12.815 18.459 1.00 93.62 296 ALA A O 1
ATOM 2197 N N . PRO A 1 297 ? -10.154 10.848 18.530 1.00 95.19 297 PRO A N 1
ATOM 2198 C CA . PRO A 1 297 ? -8.966 10.009 18.349 1.00 95.19 297 PRO A CA 1
ATOM 2199 C C . PRO A 1 297 ? -8.064 10.413 17.180 1.00 95.19 297 PRO A C 1
ATOM 2201 O O . PRO A 1 297 ? -6.847 10.438 17.322 1.00 95.19 297 PRO A O 1
ATOM 2204 N N . ASN A 1 298 ? -8.635 10.798 16.039 1.00 96.25 298 ASN A N 1
ATOM 2205 C CA . ASN A 1 298 ? -7.874 11.247 14.873 1.00 96.25 298 ASN A CA 1
ATOM 2206 C C . ASN A 1 298 ? -6.999 12.478 15.180 1.00 96.25 298 ASN A C 1
ATOM 2208 O O . ASN A 1 298 ? -5.827 12.502 14.811 1.00 96.25 298 ASN A O 1
ATOM 2212 N N . SER A 1 299 ? -7.533 13.464 15.906 1.00 97.25 299 SER A N 1
ATOM 2213 C CA . SER A 1 299 ? -6.799 14.665 16.320 1.00 97.25 299 SER A CA 1
ATOM 2214 C C . SER A 1 299 ? -5.743 14.361 17.388 1.00 97.25 299 SER A C 1
ATOM 2216 O O . SER A 1 299 ? -4.649 14.922 17.340 1.00 97.25 299 SER A O 1
ATOM 2218 N N . VAL A 1 300 ? -6.023 13.434 18.313 1.00 98.06 300 VAL A N 1
ATOM 2219 C CA . VAL A 1 300 ? -5.040 12.940 19.299 1.00 98.06 300 VAL A CA 1
ATOM 2220 C C . VAL A 1 300 ? -3.843 12.296 18.596 1.00 98.06 300 VAL A C 1
ATOM 2222 O O . VAL A 1 300 ? -2.691 12.635 18.870 1.00 98.06 300 VAL A O 1
ATOM 2225 N N . LEU A 1 301 ? -4.114 11.415 17.634 1.00 98.44 301 LEU A N 1
ATOM 2226 C CA . LEU A 1 301 ? -3.084 10.773 16.823 1.00 98.44 301 LEU A CA 1
ATOM 2227 C C . LEU A 1 301 ? -2.336 11.778 15.936 1.00 98.44 301 LEU A C 1
ATOM 2229 O O . LEU A 1 301 ? -1.126 11.651 15.753 1.00 98.44 301 LEU A O 1
ATOM 2233 N N . ALA A 1 302 ? -3.015 12.809 15.425 1.00 98.50 302 ALA A N 1
ATOM 2234 C CA . ALA A 1 302 ? -2.381 13.848 14.615 1.00 98.50 302 ALA A CA 1
ATOM 2235 C C . ALA A 1 302 ? -1.372 14.672 15.430 1.00 98.50 302 ALA A C 1
ATOM 2237 O O . ALA A 1 302 ? -0.310 15.027 14.908 1.00 98.50 302 ALA A O 1
ATOM 2238 N N . ALA A 1 303 ? -1.659 14.923 16.713 1.00 98.56 303 ALA A N 1
ATOM 2239 C CA . ALA A 1 303 ? -0.724 15.576 17.625 1.00 98.56 303 ALA A CA 1
ATOM 2240 C C . ALA A 1 303 ? 0.559 14.747 17.788 1.00 98.56 303 ALA A C 1
ATOM 2242 O O . ALA A 1 303 ? 1.649 15.284 17.604 1.00 98.56 303 ALA A O 1
ATOM 2243 N N . ALA A 1 304 ? 0.444 13.435 18.026 1.00 98.38 304 ALA A N 1
ATOM 2244 C CA . ALA A 1 304 ? 1.603 12.541 18.100 1.00 98.38 304 ALA A CA 1
ATOM 2245 C C . ALA A 1 304 ? 2.382 12.468 16.776 1.00 98.38 304 ALA A C 1
ATOM 2247 O O . ALA A 1 304 ? 3.601 12.639 16.772 1.00 98.38 304 ALA A O 1
ATOM 2248 N N . ALA A 1 305 ? 1.698 12.277 15.640 1.00 98.12 305 ALA A N 1
ATOM 2249 C CA . ALA A 1 305 ? 2.336 12.220 14.321 1.00 98.12 305 ALA A CA 1
ATOM 2250 C C . ALA A 1 305 ? 3.127 13.497 13.998 1.00 98.12 305 ALA A C 1
ATOM 2252 O O . ALA A 1 305 ? 4.220 13.432 13.437 1.00 98.12 305 ALA A O 1
ATOM 2253 N N . SER A 1 306 ? 2.621 14.663 14.400 1.00 98.00 306 SER A N 1
ATOM 2254 C CA . SER A 1 306 ? 3.296 15.946 14.170 1.00 98.00 306 SER A CA 1
ATOM 2255 C C . SER A 1 306 ? 4.657 16.046 14.874 1.00 98.00 306 SER A C 1
ATOM 2257 O O . SER A 1 306 ? 5.521 16.790 14.416 1.00 98.00 306 SER A O 1
ATOM 2259 N N . ILE A 1 307 ? 4.884 15.268 15.940 1.00 97.00 307 ILE A N 1
ATOM 2260 C CA . ILE A 1 307 ? 6.159 15.221 16.671 1.00 97.00 307 ILE A CA 1
ATOM 2261 C C . ILE A 1 307 ? 7.198 14.325 15.969 1.00 97.00 307 ILE A C 1
ATOM 2263 O O . ILE A 1 307 ? 8.398 14.598 16.041 1.00 97.00 307 ILE A O 1
ATOM 2267 N N . VAL A 1 308 ? 6.770 13.288 15.241 1.00 96.38 308 VAL A N 1
ATOM 2268 C CA . VAL A 1 308 ? 7.653 12.291 14.595 1.00 96.38 308 VAL A CA 1
ATOM 2269 C C . VAL A 1 308 ? 8.125 12.770 13.212 1.00 96.38 308 VAL A C 1
ATOM 2271 O O . VAL A 1 308 ? 7.886 12.141 12.181 1.00 96.38 308 VAL A O 1
ATOM 2274 N N . GLY A 1 309 ? 8.778 13.934 13.178 1.00 95.69 309 GLY A N 1
ATOM 2275 C CA . GLY A 1 309 ? 9.279 14.566 11.951 1.00 95.69 309 GLY A CA 1
ATOM 2276 C C . GLY A 1 309 ? 10.512 13.881 11.328 1.00 95.69 309 GLY A C 1
ATOM 2277 O O . GLY A 1 309 ? 11.031 12.914 11.891 1.00 95.69 309 GLY A O 1
ATOM 2278 N N . PRO A 1 310 ? 11.043 14.405 10.202 1.00 95.06 310 PRO A N 1
ATOM 2279 C CA . PRO A 1 310 ? 12.123 13.776 9.425 1.00 95.06 310 PRO A CA 1
ATOM 2280 C C . PRO A 1 310 ? 13.368 13.401 10.242 1.00 95.06 310 PRO A C 1
ATOM 2282 O O . PRO A 1 310 ? 13.868 12.284 10.134 1.00 95.06 310 PRO A O 1
ATOM 2285 N N . ARG A 1 311 ? 13.812 14.299 11.134 1.00 95.88 311 ARG A N 1
ATOM 2286 C CA . ARG A 1 311 ? 14.988 14.089 12.000 1.00 95.88 311 ARG A CA 1
ATOM 2287 C C . ARG A 1 311 ? 14.863 12.884 12.929 1.00 95.88 311 ARG A C 1
ATOM 2289 O O . ARG A 1 311 ? 15.868 12.372 13.396 1.00 95.88 311 ARG A O 1
ATOM 2296 N N . SER A 1 312 ? 13.640 12.431 13.214 1.00 94.38 312 SER A N 1
ATOM 2297 C CA . SER A 1 312 ? 13.443 11.239 14.038 1.00 94.38 312 SER A CA 1
ATOM 2298 C C . SER A 1 312 ? 13.880 9.964 13.319 1.00 94.38 312 SER A C 1
ATOM 2300 O O . SER A 1 312 ? 14.275 9.026 13.991 1.00 94.38 312 SER A O 1
ATOM 2302 N N . ALA A 1 313 ? 13.837 9.915 11.985 1.00 94.38 313 ALA A N 1
ATOM 2303 C CA . ALA A 1 313 ? 14.142 8.711 11.213 1.00 94.38 313 ALA A CA 1
ATOM 2304 C C . ALA A 1 313 ? 15.357 8.858 10.284 1.00 94.38 313 ALA A C 1
ATOM 2306 O O . ALA A 1 313 ? 15.786 7.860 9.715 1.00 94.38 313 ALA A O 1
ATOM 2307 N N . GLU A 1 314 ? 15.900 10.068 10.126 1.00 95.88 314 GLU A N 1
ATOM 2308 C CA . GLU A 1 314 ? 17.008 10.411 9.220 1.00 95.88 314 GLU A CA 1
ATOM 2309 C C . GLU A 1 314 ? 18.146 9.383 9.258 1.00 95.88 314 GLU A C 1
ATOM 2311 O O . GLU A 1 314 ? 18.423 8.743 8.246 1.00 95.88 314 GLU A O 1
ATOM 2316 N N . ARG A 1 315 ? 18.693 9.109 10.447 1.00 96.38 315 ARG A N 1
ATOM 2317 C CA . ARG A 1 315 ? 19.802 8.165 10.620 1.00 96.38 315 ARG A CA 1
ATOM 2318 C C . ARG A 1 315 ? 19.459 6.735 10.182 1.00 96.38 315 ARG A C 1
ATOM 2320 O O . ARG A 1 315 ? 20.255 6.109 9.489 1.00 96.38 315 ARG A O 1
ATOM 2327 N N . ALA A 1 316 ? 18.280 6.209 10.530 1.00 97.88 316 ALA A N 1
ATOM 2328 C CA . ALA A 1 316 ? 17.856 4.885 10.060 1.00 97.88 316 ALA A CA 1
ATOM 2329 C C . ALA A 1 316 ? 17.623 4.844 8.540 1.00 97.88 316 ALA A C 1
ATOM 2331 O O . ALA A 1 316 ? 17.889 3.822 7.905 1.00 97.88 316 ALA A O 1
ATOM 2332 N N . ARG A 1 317 ? 17.138 5.936 7.935 1.00 97.69 317 ARG A N 1
ATOM 2333 C CA . ARG A 1 317 ? 16.951 6.027 6.476 1.00 97.69 317 ARG A CA 1
ATOM 2334 C C . ARG A 1 317 ? 18.295 6.044 5.749 1.00 97.69 317 ARG A C 1
ATOM 2336 O O . ARG A 1 317 ? 18.476 5.278 4.806 1.00 97.69 317 ARG A O 1
ATOM 2343 N N . GLU A 1 318 ? 19.246 6.842 6.226 1.00 96.69 318 GLU A N 1
ATOM 2344 C CA . GLU A 1 318 ? 20.622 6.885 5.714 1.00 96.69 318 GLU A CA 1
ATOM 2345 C C . GLU A 1 318 ? 21.309 5.523 5.840 1.00 96.69 318 GLU A C 1
ATOM 2347 O O . GLU A 1 318 ? 21.860 5.012 4.865 1.00 96.69 318 GLU A O 1
ATOM 2352 N N . ALA A 1 319 ? 21.200 4.883 7.009 1.00 96.94 319 ALA A N 1
ATOM 2353 C CA . ALA A 1 319 ? 21.717 3.539 7.236 1.00 96.94 319 ALA A CA 1
ATOM 2354 C C . ALA A 1 319 ? 21.068 2.505 6.295 1.00 96.94 319 ALA A C 1
ATOM 2356 O O . ALA A 1 319 ? 21.764 1.652 5.749 1.00 96.94 319 ALA A O 1
ATOM 2357 N N . THR A 1 320 ? 19.758 2.600 6.038 1.00 97.88 320 THR A N 1
ATOM 2358 C CA . THR A 1 320 ? 19.056 1.714 5.088 1.00 97.88 320 THR A CA 1
ATOM 2359 C C . THR A 1 320 ? 19.562 1.926 3.663 1.00 97.88 320 THR A C 1
ATOM 2361 O O . THR A 1 320 ? 19.860 0.956 2.968 1.00 97.88 320 THR A O 1
ATOM 2364 N N . SER A 1 321 ? 19.716 3.185 3.238 1.00 95.62 321 SER A N 1
ATOM 2365 C CA . SER A 1 321 ? 20.263 3.524 1.919 1.00 95.62 321 SER A CA 1
ATOM 2366 C C . SER A 1 321 ? 21.686 2.986 1.750 1.00 95.62 321 SER A C 1
ATOM 2368 O O . SER A 1 321 ? 21.991 2.371 0.728 1.00 95.62 321 SER A O 1
ATOM 2370 N N . ALA A 1 322 ? 22.530 3.131 2.778 1.00 94.69 322 ALA A N 1
ATOM 2371 C CA . ALA A 1 322 ? 23.894 2.612 2.785 1.00 94.69 322 ALA A CA 1
ATOM 2372 C C . ALA A 1 322 ? 23.929 1.077 2.694 1.00 94.69 322 ALA A C 1
ATOM 2374 O O . ALA A 1 322 ? 24.708 0.535 1.913 1.00 94.69 322 ALA A O 1
ATOM 2375 N N . LEU A 1 323 ? 23.069 0.363 3.433 1.00 95.00 323 LEU A N 1
ATOM 2376 C CA . LEU A 1 323 ? 22.963 -1.099 3.328 1.00 95.00 323 LEU A CA 1
ATOM 2377 C C . LEU A 1 323 ? 22.538 -1.530 1.920 1.00 95.00 323 LEU A C 1
ATOM 2379 O O . LEU A 1 323 ? 23.150 -2.428 1.348 1.00 95.00 323 LEU A O 1
ATOM 2383 N N . ILE A 1 324 ? 21.533 -0.874 1.332 1.00 94.19 324 ILE A N 1
ATOM 2384 C CA . ILE A 1 324 ? 21.094 -1.172 -0.039 1.00 94.19 324 ILE A CA 1
ATOM 2385 C C . ILE A 1 324 ? 22.238 -0.943 -1.029 1.00 94.19 324 ILE A C 1
ATOM 2387 O O . ILE A 1 324 ? 22.499 -1.803 -1.866 1.00 94.19 324 ILE A O 1
ATOM 2391 N N . GLU A 1 325 ? 22.937 0.189 -0.930 1.00 91.31 325 GLU A N 1
ATOM 2392 C CA . GLU A 1 325 ? 24.051 0.526 -1.815 1.00 91.31 325 GLU A CA 1
ATOM 2393 C C . GLU A 1 325 ? 25.174 -0.515 -1.722 1.00 91.31 325 GLU A C 1
ATOM 2395 O O . GLU A 1 325 ? 25.528 -1.119 -2.735 1.00 91.31 325 GLU A O 1
ATOM 2400 N N . MET A 1 326 ? 25.674 -0.783 -0.511 1.00 90.12 326 MET A N 1
ATOM 2401 C CA . MET A 1 326 ? 26.787 -1.709 -0.281 1.00 90.12 326 MET A CA 1
ATOM 2402 C C . MET A 1 326 ? 26.469 -3.126 -0.759 1.00 90.12 326 MET A C 1
ATOM 2404 O O . MET A 1 326 ? 27.295 -3.751 -1.419 1.00 90.12 326 MET A O 1
ATOM 2408 N N . PHE A 1 327 ? 25.267 -3.629 -0.469 1.00 91.69 327 PHE A N 1
ATOM 2409 C CA . PHE A 1 327 ? 24.899 -4.997 -0.827 1.00 91.69 327 PHE A CA 1
ATOM 2410 C C . PHE A 1 327 ? 24.450 -5.133 -2.283 1.00 91.69 327 PHE A C 1
ATOM 2412 O O . PHE A 1 327 ? 24.578 -6.213 -2.851 1.00 91.69 327 PHE A O 1
ATOM 2419 N N . SER A 1 328 ? 23.969 -4.069 -2.933 1.00 87.81 328 SER A N 1
ATOM 2420 C CA . SER A 1 328 ? 23.581 -4.130 -4.354 1.00 87.81 328 SER A CA 1
ATOM 2421 C C . SER A 1 328 ? 24.754 -4.361 -5.304 1.00 87.81 328 SER A C 1
ATOM 2423 O O . SER A 1 328 ? 24.570 -4.893 -6.395 1.00 87.81 328 SER A O 1
ATOM 2425 N N . ALA A 1 329 ? 25.967 -4.006 -4.875 1.00 81.00 329 ALA A N 1
ATOM 2426 C CA . ALA A 1 329 ? 27.197 -4.311 -5.597 1.00 81.00 329 ALA A CA 1
ATOM 2427 C C . ALA A 1 329 ? 27.625 -5.787 -5.459 1.00 81.00 329 ALA A C 1
ATOM 2429 O O . ALA A 1 329 ? 28.606 -6.208 -6.070 1.00 81.00 329 ALA A O 1
ATOM 2430 N N . THR A 1 330 ? 26.906 -6.571 -4.654 1.00 81.31 330 THR A N 1
ATOM 2431 C CA . THR A 1 330 ? 27.222 -7.963 -4.324 1.00 81.31 330 THR A CA 1
ATOM 2432 C C . THR A 1 330 ? 26.222 -8.906 -4.986 1.00 81.31 330 THR A C 1
ATOM 2434 O O . THR A 1 330 ? 25.124 -8.507 -5.366 1.00 81.31 330 THR A O 1
ATOM 2437 N N . ALA A 1 331 ? 26.565 -10.189 -5.074 1.00 75.25 331 ALA A N 1
ATOM 2438 C CA . ALA A 1 331 ? 25.653 -11.222 -5.556 1.00 75.25 331 ALA A CA 1
ATOM 2439 C C . ALA A 1 331 ? 24.742 -11.781 -4.442 1.00 75.25 331 ALA A C 1
ATOM 2441 O O . ALA A 1 331 ? 24.473 -12.977 -4.455 1.00 75.25 331 ALA A O 1
ATOM 2442 N N . LEU A 1 332 ? 24.302 -10.968 -3.466 1.00 87.94 332 LEU A N 1
ATOM 2443 C CA . LEU A 1 332 ? 23.441 -11.427 -2.365 1.00 87.94 332 LEU A CA 1
ATOM 2444 C C . LEU A 1 332 ? 22.093 -11.942 -2.917 1.00 87.94 332 LEU A C 1
ATOM 2446 O O . LEU A 1 332 ? 21.243 -11.128 -3.300 1.00 87.94 332 LEU A O 1
ATOM 2450 N N . PRO A 1 333 ? 21.843 -13.268 -2.928 1.00 81.38 333 PRO A N 1
ATOM 2451 C CA . PRO A 1 333 ? 20.651 -13.816 -3.571 1.00 81.38 333 PRO A CA 1
ATOM 2452 C C . PRO A 1 333 ? 19.391 -13.575 -2.733 1.00 81.38 333 PRO A C 1
ATOM 2454 O O . PRO A 1 333 ? 18.298 -13.402 -3.270 1.00 81.38 333 PRO A O 1
ATOM 2457 N N . SER A 1 334 ? 19.538 -13.557 -1.407 1.00 92.44 334 SER A N 1
ATOM 2458 C CA . SER A 1 334 ? 18.443 -13.432 -0.453 1.00 92.44 334 SER A CA 1
ATOM 2459 C C . SER A 1 334 ? 18.915 -12.753 0.828 1.00 92.44 334 SER A C 1
ATOM 2461 O O . SER A 1 334 ? 19.978 -13.073 1.351 1.00 92.44 334 SER A O 1
ATOM 2463 N N . ALA A 1 335 ? 18.090 -11.868 1.389 1.00 95.50 335 ALA A N 1
ATOM 2464 C CA . ALA A 1 335 ? 18.389 -11.198 2.656 1.00 95.50 335 ALA A CA 1
ATOM 2465 C C . ALA A 1 335 ? 18.321 -12.121 3.884 1.00 95.50 335 ALA A C 1
ATOM 2467 O O . ALA A 1 335 ? 18.675 -11.700 4.985 1.00 95.50 335 ALA A O 1
ATOM 2468 N N . VAL A 1 336 ? 17.876 -13.367 3.703 1.00 95.94 336 VAL A N 1
ATOM 2469 C CA . VAL A 1 336 ? 17.829 -14.402 4.746 1.00 95.94 336 VAL A CA 1
ATOM 2470 C C . VAL A 1 336 ? 18.823 -15.538 4.492 1.00 95.94 336 VAL A C 1
ATOM 2472 O O . VAL A 1 336 ? 18.729 -16.581 5.127 1.00 95.94 336 VAL A O 1
ATOM 2475 N N . ASP A 1 337 ? 19.765 -15.362 3.563 1.00 94.50 337 ASP A N 1
ATOM 2476 C CA . ASP A 1 337 ? 20.818 -16.346 3.315 1.00 94.50 337 ASP A CA 1
ATOM 2477 C C . ASP A 1 337 ? 21.809 -16.383 4.491 1.00 94.50 337 ASP A C 1
ATOM 2479 O O . ASP A 1 337 ? 22.626 -15.479 4.678 1.00 94.50 337 ASP A O 1
ATOM 2483 N N . GLU A 1 338 ? 21.726 -17.420 5.321 1.00 90.81 338 GLU A N 1
ATOM 2484 C CA . GLU A 1 338 ? 22.602 -17.593 6.484 1.00 90.81 338 GLU A CA 1
ATOM 2485 C C . GLU A 1 338 ? 24.045 -17.937 6.101 1.00 90.81 338 GLU A C 1
ATOM 2487 O O . GLU A 1 338 ? 24.963 -17.622 6.859 1.00 90.81 338 GLU A O 1
ATOM 2492 N N . ALA A 1 339 ? 24.261 -18.517 4.915 1.00 92.81 339 ALA A N 1
ATOM 2493 C CA . ALA A 1 339 ? 25.584 -18.888 4.425 1.00 92.81 339 ALA A CA 1
ATOM 2494 C C . ALA A 1 339 ? 26.349 -17.701 3.821 1.00 92.81 339 ALA A C 1
ATOM 2496 O O . ALA A 1 339 ? 27.551 -17.808 3.578 1.00 92.81 339 ALA A O 1
ATOM 2497 N N . PHE A 1 340 ? 25.682 -16.563 3.597 1.00 93.56 340 PHE A N 1
ATOM 2498 C CA . PHE A 1 340 ? 26.335 -15.369 3.073 1.00 93.56 340 PHE A CA 1
ATOM 2499 C C . PHE A 1 340 ? 27.412 -14.855 4.038 1.00 93.56 340 PHE A C 1
ATOM 2501 O O . PHE A 1 340 ? 27.123 -14.589 5.215 1.00 93.56 340 PHE A O 1
ATOM 2508 N N . ASP A 1 341 ? 28.631 -14.683 3.522 1.00 90.88 341 ASP A N 1
ATOM 2509 C CA . ASP A 1 341 ? 29.772 -14.129 4.250 1.00 90.88 341 ASP A CA 1
ATOM 2510 C C . ASP A 1 341 ? 29.689 -12.599 4.310 1.00 90.88 341 ASP A C 1
ATOM 2512 O O . ASP A 1 341 ? 30.044 -11.882 3.373 1.00 90.88 341 ASP A O 1
ATOM 2516 N N . VAL A 1 342 ? 29.223 -12.088 5.449 1.00 90.50 342 VAL A N 1
ATOM 2517 C CA . VAL A 1 342 ? 29.128 -10.645 5.707 1.00 90.50 342 VAL A CA 1
ATOM 2518 C C . VAL A 1 342 ? 30.497 -9.973 5.871 1.00 90.50 342 VAL A C 1
ATOM 2520 O O . VAL A 1 342 ? 30.582 -8.755 5.728 1.00 90.50 342 VAL A O 1
ATOM 2523 N N . GLY A 1 343 ? 31.567 -10.736 6.133 1.00 85.00 343 GLY A N 1
ATOM 2524 C CA . GLY A 1 343 ? 32.930 -10.217 6.275 1.00 85.00 343 GLY A CA 1
ATOM 2525 C C . GLY A 1 343 ? 33.542 -9.743 4.955 1.00 85.00 343 GLY A C 1
ATOM 2526 O O . GLY A 1 343 ? 34.443 -8.906 4.960 1.00 85.00 343 GLY A O 1
ATOM 2527 N N . ALA A 1 344 ? 33.012 -10.214 3.823 1.00 83.56 344 ALA A N 1
ATOM 2528 C CA . ALA A 1 344 ? 33.420 -9.781 2.489 1.00 83.56 344 ALA A CA 1
ATOM 2529 C C . ALA A 1 344 ? 32.958 -8.353 2.135 1.00 83.56 344 ALA A C 1
ATOM 2531 O O . ALA A 1 344 ? 33.385 -7.810 1.115 1.00 83.56 344 ALA A O 1
ATOM 2532 N N . ILE A 1 345 ? 32.093 -7.737 2.953 1.00 84.75 345 ILE A N 1
ATOM 2533 C CA . ILE A 1 345 ? 31.589 -6.375 2.748 1.00 84.75 345 ILE A CA 1
ATOM 2534 C C . ILE A 1 345 ? 32.440 -5.403 3.573 1.00 84.75 345 ILE A C 1
ATOM 2536 O O . ILE A 1 345 ? 32.255 -5.319 4.790 1.00 84.75 345 ILE A O 1
ATOM 2540 N N . PRO A 1 346 ? 33.384 -4.667 2.956 1.00 73.75 346 PRO A N 1
ATOM 2541 C CA . PRO A 1 346 ? 34.299 -3.822 3.705 1.00 73.75 346 PRO A CA 1
ATOM 2542 C C . PRO A 1 346 ? 33.524 -2.681 4.381 1.00 73.75 346 PRO A C 1
ATOM 2544 O O . PRO A 1 346 ? 32.796 -1.952 3.702 1.00 73.75 346 PRO A O 1
ATOM 2547 N N . PRO A 1 347 ? 33.677 -2.480 5.699 1.00 66.81 347 PRO A N 1
ATOM 2548 C CA . PRO A 1 347 ? 33.157 -1.290 6.343 1.00 66.81 347 PRO A CA 1
ATOM 2549 C C . PRO A 1 347 ? 34.064 -0.121 5.972 1.00 66.81 347 PRO A C 1
ATOM 2551 O O . PRO A 1 347 ? 35.193 -0.033 6.455 1.00 66.81 347 PRO A O 1
ATOM 2554 N N . ASP A 1 348 ? 33.609 0.785 5.108 1.00 67.50 348 ASP A N 1
ATOM 2555 C CA . ASP A 1 348 ? 34.309 2.063 5.022 1.00 67.50 348 ASP A CA 1
ATOM 2556 C C . ASP A 1 348 ? 34.160 2.811 6.363 1.00 67.50 348 ASP A C 1
ATOM 2558 O O . ASP A 1 348 ? 33.134 2.715 7.049 1.00 67.50 348 ASP A O 1
ATOM 2562 N N . GLY A 1 349 ? 35.220 3.509 6.782 1.00 64.31 349 GLY A N 1
ATOM 2563 C CA . GLY A 1 349 ? 35.273 4.141 8.103 1.00 64.31 349 GLY A CA 1
ATOM 2564 C C . GLY A 1 349 ? 34.166 5.176 8.334 1.00 64.31 349 GLY A C 1
ATOM 2565 O O . GLY A 1 349 ? 33.693 5.301 9.456 1.00 64.31 349 GLY A O 1
ATOM 2566 N N . SER A 1 350 ? 33.705 5.863 7.281 1.00 67.31 350 SER A N 1
ATOM 2567 C CA . SER A 1 350 ? 32.627 6.861 7.357 1.00 67.31 350 SER A CA 1
ATOM 2568 C C . SER A 1 350 ? 31.230 6.254 7.514 1.00 67.31 350 SER A C 1
ATOM 2570 O O . SER A 1 350 ? 30.387 6.818 8.206 1.00 67.31 350 SER A O 1
ATOM 2572 N N . ARG A 1 351 ? 30.965 5.100 6.898 1.00 79.81 351 ARG A N 1
ATOM 2573 C CA . ARG A 1 351 ? 29.674 4.406 6.936 1.00 79.81 351 ARG A CA 1
ATOM 2574 C C . ARG A 1 351 ? 29.536 3.561 8.192 1.00 79.81 351 ARG A C 1
ATOM 2576 O O . ARG A 1 351 ? 28.418 3.372 8.661 1.00 79.81 351 ARG A O 1
ATOM 2583 N N . ARG A 1 352 ? 30.640 3.094 8.788 1.00 88.75 352 ARG A N 1
ATOM 2584 C CA . ARG A 1 352 ? 30.608 2.363 10.068 1.00 88.75 352 ARG A CA 1
ATOM 2585 C C . ARG A 1 352 ? 29.913 3.168 11.171 1.00 88.75 352 ARG A C 1
ATOM 2587 O O . ARG A 1 352 ? 29.091 2.611 11.900 1.00 88.75 352 ARG A O 1
ATOM 2594 N N . ASP A 1 353 ? 30.177 4.469 11.238 1.00 90.88 353 ASP A N 1
ATOM 2595 C CA . ASP A 1 353 ? 29.606 5.370 12.243 1.00 90.88 353 ASP A CA 1
ATOM 2596 C C . ASP A 1 353 ? 28.096 5.596 12.080 1.00 90.88 353 ASP A C 1
ATOM 2598 O O . ASP A 1 353 ? 27.476 6.153 12.983 1.00 90.88 353 ASP A O 1
ATOM 2602 N N . LEU A 1 354 ? 27.472 5.149 10.981 1.00 92.56 354 LEU A N 1
ATOM 2603 C CA . LEU A 1 354 ? 26.010 5.096 10.849 1.00 92.56 354 LEU A CA 1
ATOM 2604 C C . LEU A 1 354 ? 25.414 3.939 11.661 1.00 92.56 354 LEU A C 1
ATOM 2606 O O . LEU A 1 354 ? 24.307 4.055 12.189 1.00 92.56 354 LEU A O 1
ATOM 2610 N N . PHE A 1 355 ? 26.153 2.835 11.793 1.00 95.31 355 PHE A N 1
ATOM 2611 C CA . PHE A 1 355 ? 25.632 1.586 12.344 1.00 95.31 355 PHE A CA 1
ATOM 2612 C C . PHE A 1 355 ? 25.951 1.396 13.829 1.00 95.31 355 PHE A C 1
ATOM 2614 O O . PHE A 1 355 ? 25.104 0.929 14.596 1.00 95.31 355 PHE A O 1
ATOM 2621 N N . VAL A 1 356 ? 27.154 1.785 14.253 1.00 94.44 356 VAL A N 1
ATOM 2622 C CA . VAL A 1 356 ? 27.639 1.573 15.623 1.00 94.44 356 VAL A CA 1
ATOM 2623 C C . VAL A 1 356 ? 27.974 2.888 16.322 1.00 94.44 356 VAL A C 1
ATOM 2625 O O . VAL A 1 356 ? 28.358 3.866 15.688 1.00 94.44 356 VAL A O 1
ATOM 2628 N N . GLY A 1 357 ? 27.812 2.909 17.644 1.00 92.44 357 GLY A N 1
ATOM 2629 C CA . GLY A 1 357 ? 28.144 4.027 18.520 1.00 92.44 357 GLY A CA 1
ATOM 2630 C C . GLY A 1 357 ? 29.199 3.669 19.570 1.00 92.44 357 GLY A C 1
ATOM 2631 O O . GLY A 1 357 ? 29.609 2.514 19.721 1.00 92.44 357 GLY A O 1
ATOM 2632 N N . ALA A 1 358 ? 29.631 4.685 20.322 1.00 90.38 358 ALA A N 1
ATOM 2633 C CA . ALA A 1 358 ? 30.627 4.548 21.388 1.00 90.38 358 ALA A CA 1
ATOM 2634 C C . ALA A 1 358 ? 30.073 3.912 22.680 1.00 90.38 358 ALA A C 1
ATOM 2636 O O . ALA A 1 358 ? 30.843 3.387 23.483 1.00 90.38 358 ALA A O 1
ATOM 2637 N N . ALA A 1 359 ? 28.753 3.944 22.882 1.00 94.88 359 ALA A N 1
ATOM 2638 C CA . ALA A 1 359 ? 28.078 3.432 24.071 1.00 94.88 359 ALA A CA 1
ATOM 2639 C C . ALA A 1 359 ? 26.958 2.455 23.698 1.00 94.88 359 ALA A C 1
ATOM 2641 O O . ALA A 1 359 ? 26.442 2.487 22.581 1.00 94.88 359 ALA A O 1
ATOM 2642 N N . ARG A 1 360 ? 26.584 1.604 24.658 1.00 96.06 360 ARG A N 1
ATOM 2643 C CA . ARG A 1 360 ? 25.457 0.674 24.529 1.00 96.06 360 ARG A CA 1
ATOM 2644 C C . ARG A 1 360 ? 24.149 1.437 24.346 1.00 96.06 360 ARG A C 1
ATOM 2646 O O . ARG A 1 360 ? 23.885 2.397 25.067 1.00 96.06 360 ARG A O 1
ATOM 2653 N N . ASP A 1 361 ? 23.330 0.962 23.419 1.00 97.31 361 ASP A N 1
ATOM 2654 C CA . ASP A 1 361 ? 21.973 1.444 23.188 1.00 97.31 361 ASP A CA 1
ATOM 2655 C C . ASP A 1 361 ? 20.990 0.377 23.687 1.00 97.31 361 ASP A C 1
ATOM 2657 O O . ASP A 1 361 ? 20.861 -0.694 23.093 1.00 97.31 361 ASP A O 1
ATOM 2661 N N . ALA A 1 362 ? 20.305 0.664 24.797 1.00 96.81 362 ALA A N 1
ATOM 2662 C CA . ALA A 1 362 ? 19.397 -0.285 25.440 1.00 96.81 362 ALA A CA 1
ATOM 2663 C C . ALA A 1 362 ? 18.251 -0.727 24.513 1.00 96.81 362 ALA A C 1
ATOM 2665 O O . ALA A 1 362 ? 17.825 -1.882 24.561 1.00 96.81 362 ALA A O 1
ATOM 2666 N N . LYS A 1 363 ? 17.774 0.163 23.631 1.00 97.38 363 LYS A N 1
ATOM 2667 C CA . LYS A 1 363 ? 16.728 -0.175 22.662 1.00 97.38 363 LYS A CA 1
ATOM 2668 C C . LYS A 1 363 ? 17.280 -1.099 21.579 1.00 97.38 363 LYS A C 1
ATOM 2670 O O . LYS A 1 363 ? 16.618 -2.073 21.228 1.00 97.38 363 LYS A O 1
ATOM 2675 N N . ALA A 1 364 ? 18.501 -0.854 21.103 1.00 98.38 364 ALA A N 1
ATOM 2676 C CA . ALA A 1 364 ? 19.169 -1.751 20.161 1.00 98.38 364 ALA A CA 1
ATOM 2677 C C . ALA A 1 364 ? 19.380 -3.153 20.755 1.00 98.38 364 ALA A C 1
ATOM 2679 O O . ALA A 1 364 ? 19.068 -4.150 20.105 1.00 98.38 364 ALA A O 1
ATOM 2680 N N . GLU A 1 365 ? 19.858 -3.240 21.999 1.00 98.31 365 GLU A N 1
ATOM 2681 C CA . GLU A 1 365 ? 20.071 -4.512 22.704 1.00 98.31 365 GLU A CA 1
ATOM 2682 C C . GLU A 1 365 ? 18.758 -5.288 22.894 1.00 98.31 365 GLU A C 1
ATOM 2684 O O . GLU A 1 365 ? 18.709 -6.496 22.632 1.00 98.31 365 GLU A O 1
ATOM 2689 N N . ALA A 1 366 ? 17.676 -4.599 23.271 1.00 98.44 366 ALA A N 1
ATOM 2690 C CA . ALA A 1 366 ? 16.350 -5.196 23.406 1.00 98.44 366 ALA A CA 1
ATOM 2691 C C . ALA A 1 366 ? 15.807 -5.701 22.057 1.00 98.44 366 ALA A C 1
ATOM 2693 O O . ALA A 1 366 ? 15.306 -6.824 21.971 1.00 98.44 366 ALA A O 1
ATOM 2694 N N . MET A 1 367 ? 15.967 -4.923 20.978 1.00 98.75 367 MET A N 1
ATOM 2695 C CA . MET A 1 367 ? 15.573 -5.338 19.627 1.00 98.75 367 MET A CA 1
ATOM 2696 C C . MET A 1 367 ? 16.369 -6.557 19.148 1.00 98.75 367 MET A C 1
ATOM 2698 O O . MET A 1 367 ? 15.773 -7.520 18.674 1.00 98.75 367 MET A O 1
ATOM 2702 N N . LEU A 1 368 ? 17.696 -6.564 19.302 1.00 98.75 368 LEU A N 1
ATOM 2703 C CA . LEU A 1 368 ? 18.544 -7.702 18.920 1.00 98.75 368 LEU A CA 1
ATOM 2704 C C . LEU A 1 368 ? 18.200 -8.965 19.721 1.00 98.75 368 LEU A C 1
ATOM 2706 O O . LEU A 1 368 ? 18.157 -10.062 19.161 1.00 98.75 368 LEU A O 1
ATOM 2710 N N . THR A 1 369 ? 17.902 -8.812 21.012 1.00 98.69 369 THR A N 1
ATOM 2711 C CA . THR A 1 369 ? 17.428 -9.912 21.862 1.00 98.69 369 THR A CA 1
ATOM 2712 C C . THR A 1 369 ? 16.068 -10.427 21.390 1.00 98.69 369 THR A C 1
ATOM 2714 O O . THR A 1 369 ? 15.886 -11.637 21.275 1.00 98.69 369 THR A O 1
ATOM 2717 N N . GLY A 1 370 ? 15.142 -9.529 21.037 1.00 98.69 370 GLY A N 1
ATOM 2718 C CA . GLY A 1 370 ? 13.846 -9.861 20.438 1.00 98.69 370 GLY A CA 1
ATOM 2719 C C . GLY A 1 370 ? 13.968 -10.627 19.122 1.00 98.69 370 GLY A C 1
ATOM 2720 O O . GLY A 1 370 ? 13.334 -11.667 18.952 1.00 98.69 370 GLY A O 1
ATOM 2721 N N . LEU A 1 371 ? 14.831 -10.164 18.213 1.00 98.75 371 LEU A N 1
ATOM 2722 C CA . LEU A 1 371 ? 15.109 -10.835 16.940 1.00 98.75 371 LEU A CA 1
ATOM 2723 C C . LEU A 1 371 ? 15.642 -12.252 17.161 1.00 98.75 371 LEU A C 1
ATOM 2725 O O . LEU A 1 371 ? 15.157 -13.194 16.536 1.00 98.75 371 LEU A O 1
ATOM 2729 N N . LYS A 1 372 ? 16.592 -12.409 18.089 1.00 98.50 372 LYS A N 1
ATOM 2730 C CA . LYS A 1 372 ? 17.150 -13.714 18.449 1.00 98.50 372 LYS A CA 1
ATOM 2731 C C . LYS A 1 372 ? 16.099 -14.633 19.073 1.00 98.50 372 LYS A C 1
ATOM 2733 O O . LYS A 1 372 ? 15.994 -15.777 18.660 1.00 98.50 372 LYS A O 1
ATOM 2738 N N . ALA A 1 373 ? 15.309 -14.145 20.030 1.00 98.62 373 ALA A N 1
ATOM 2739 C CA . ALA A 1 373 ? 14.279 -14.938 20.710 1.00 98.62 373 ALA A CA 1
ATOM 2740 C C . ALA A 1 373 ? 13.174 -15.434 19.764 1.00 98.62 373 ALA A C 1
ATOM 2742 O O . ALA A 1 373 ? 12.520 -16.434 20.044 1.00 98.62 373 ALA A O 1
ATOM 2743 N N . ARG A 1 374 ? 12.964 -14.733 18.645 1.00 98.19 374 ARG A N 1
ATOM 2744 C CA . ARG A 1 374 ? 12.008 -15.117 17.602 1.00 98.19 374 ARG A CA 1
ATOM 2745 C C . ARG A 1 374 ? 12.607 -16.010 16.520 1.00 98.19 374 ARG A C 1
ATOM 2747 O O . ARG A 1 374 ? 11.873 -16.374 15.600 1.00 98.19 374 ARG A O 1
ATOM 2754 N N . ASP A 1 375 ? 13.902 -16.318 16.566 1.00 98.00 375 ASP A N 1
ATOM 2755 C CA . ASP A 1 375 ? 14.640 -16.957 15.471 1.00 98.00 375 ASP A CA 1
ATOM 2756 C C . ASP A 1 375 ? 14.433 -16.200 14.143 1.00 98.00 375 ASP A C 1
ATOM 2758 O O . ASP A 1 375 ? 13.995 -16.768 13.136 1.00 98.00 375 ASP A O 1
ATOM 2762 N N . ALA A 1 376 ? 14.601 -14.874 14.173 1.00 98.06 376 ALA A N 1
ATOM 2763 C CA . ALA A 1 376 ? 14.528 -14.037 12.981 1.00 98.06 376 ALA A CA 1
ATOM 2764 C C . ALA A 1 376 ? 15.865 -14.063 12.230 1.00 98.06 376 ALA A C 1
ATOM 2766 O O . ALA A 1 376 ? 16.926 -13.826 12.808 1.00 98.06 376 ALA A O 1
ATOM 2767 N N . THR A 1 377 ? 15.804 -14.298 10.924 1.00 98.00 377 THR A N 1
ATOM 2768 C CA . THR A 1 377 ? 16.975 -14.382 10.051 1.00 98.00 377 THR A CA 1
ATOM 2769 C C . THR A 1 377 ? 17.148 -13.080 9.281 1.00 98.00 377 THR A C 1
ATOM 2771 O O . THR A 1 377 ? 16.197 -12.554 8.700 1.00 98.00 377 THR A O 1
ATOM 2774 N N . SER A 1 378 ? 18.369 -12.546 9.260 1.00 98.38 378 SER A N 1
ATOM 2775 C CA . SER A 1 378 ? 18.707 -11.353 8.484 1.00 98.38 378 SER A CA 1
ATOM 2776 C C . SER A 1 378 ? 20.214 -11.249 8.259 1.00 98.38 378 SER A C 1
ATOM 2778 O O . SER A 1 378 ? 20.995 -11.170 9.207 1.00 98.38 378 SER A O 1
ATOM 2780 N N . VAL A 1 379 ? 20.624 -11.187 6.994 1.00 98.06 379 VAL A N 1
ATOM 2781 C CA . VAL A 1 379 ? 22.009 -10.903 6.585 1.00 98.06 379 VAL A CA 1
ATOM 2782 C C . VAL A 1 379 ? 22.445 -9.523 7.077 1.00 98.06 379 VAL A C 1
ATOM 2784 O O . VAL A 1 379 ? 23.550 -9.369 7.588 1.00 98.06 379 VAL A O 1
ATOM 2787 N N . PHE A 1 380 ? 21.563 -8.526 6.989 1.00 97.81 380 PHE A N 1
ATOM 2788 C CA . PHE A 1 380 ? 21.866 -7.155 7.394 1.00 97.81 380 PHE A CA 1
ATOM 2789 C C . PHE A 1 380 ? 22.038 -7.014 8.910 1.00 97.81 380 PHE A C 1
ATOM 2791 O O . PHE A 1 380 ? 22.916 -6.281 9.356 1.00 97.81 380 PHE A O 1
ATOM 2798 N N . VAL A 1 381 ? 21.251 -7.740 9.715 1.00 98.06 381 VAL A N 1
ATOM 2799 C CA . VAL A 1 381 ? 21.425 -7.760 11.178 1.00 98.06 381 VAL A CA 1
ATOM 2800 C C . VAL A 1 381 ? 22.754 -8.424 11.533 1.00 98.06 381 VAL A C 1
ATOM 2802 O O . VAL A 1 381 ? 23.507 -7.862 12.329 1.00 98.06 381 VAL A O 1
ATOM 2805 N N . ARG A 1 382 ? 23.093 -9.556 10.891 1.00 96.81 382 ARG A N 1
ATOM 2806 C CA . ARG A 1 382 ? 24.405 -10.211 11.057 1.00 96.81 382 ARG A CA 1
ATOM 2807 C C . ARG A 1 382 ? 25.555 -9.268 10.700 1.00 96.81 382 ARG A C 1
ATOM 2809 O O . ARG A 1 382 ? 26.522 -9.188 11.451 1.00 96.81 382 ARG A O 1
ATOM 2816 N N . TYR A 1 383 ? 25.425 -8.523 9.601 1.00 95.94 383 TYR A N 1
ATOM 2817 C CA . TYR A 1 383 ? 26.406 -7.519 9.188 1.00 95.94 383 TYR A CA 1
ATOM 2818 C C . TYR A 1 383 ? 26.567 -6.416 10.240 1.00 95.94 383 TYR A C 1
ATOM 2820 O O . TYR A 1 383 ? 27.678 -6.164 10.688 1.00 95.94 383 TYR A O 1
ATOM 2828 N N . VAL A 1 384 ? 25.477 -5.801 10.713 1.00 95.62 384 VAL A N 1
ATOM 2829 C CA . VAL A 1 384 ? 25.553 -4.760 11.756 1.00 95.62 384 VAL A CA 1
ATOM 2830 C C . VAL A 1 384 ? 26.216 -5.290 13.035 1.00 95.62 384 VAL A C 1
ATOM 2832 O O . VAL A 1 384 ? 27.020 -4.587 13.646 1.00 95.62 384 VAL A O 1
ATOM 2835 N N . GLN A 1 385 ? 25.941 -6.539 13.420 1.00 94.62 385 GLN A N 1
ATOM 2836 C CA . GLN A 1 385 ? 26.574 -7.183 14.576 1.00 94.62 385 GLN A CA 1
ATOM 2837 C C . GLN A 1 385 ? 28.068 -7.487 14.366 1.00 94.62 385 GLN A C 1
ATOM 2839 O O . GLN A 1 385 ? 28.808 -7.547 15.349 1.00 94.62 385 GLN A O 1
ATOM 2844 N N . SER A 1 386 ? 28.540 -7.647 13.123 1.00 93.38 386 SER A N 1
ATOM 2845 C CA . SER A 1 386 ? 29.950 -7.943 12.831 1.00 93.38 386 SER A CA 1
ATOM 2846 C C . SER A 1 386 ? 30.862 -6.711 12.798 1.00 93.38 386 SER A C 1
ATOM 2848 O O . SER A 1 386 ? 32.079 -6.864 12.815 1.00 93.38 386 SER A O 1
ATOM 2850 N N . LEU A 1 387 ? 30.316 -5.488 12.773 1.00 90.75 387 LEU A N 1
ATOM 2851 C CA . LEU A 1 387 ? 31.085 -4.242 12.589 1.00 90.75 387 LEU A CA 1
ATOM 2852 C C . LEU A 1 387 ? 31.983 -3.836 13.774 1.00 90.75 387 LEU A C 1
ATOM 2854 O O . LEU A 1 387 ? 32.761 -2.881 13.656 1.00 90.75 387 LEU A O 1
ATOM 2858 N N . GLY A 1 388 ? 31.879 -4.538 14.907 1.00 85.62 388 GLY A N 1
ATOM 2859 C CA . GLY A 1 388 ? 32.543 -4.195 16.167 1.00 85.62 388 GLY A CA 1
ATOM 2860 C C . GLY A 1 388 ? 32.030 -2.877 16.768 1.00 85.62 388 GLY A C 1
ATOM 2861 O O . GLY A 1 388 ? 31.695 -1.939 16.051 1.00 85.62 388 GLY A O 1
ATOM 2862 N N . GLY A 1 389 ? 31.997 -2.751 18.096 1.00 89.94 389 GLY A N 1
ATOM 2863 C CA . GLY A 1 389 ? 31.343 -1.621 18.782 1.00 89.94 389 GLY A CA 1
ATOM 2864 C C . GLY A 1 389 ? 29.885 -1.925 19.138 1.00 89.94 389 GLY A C 1
ATOM 2865 O O . GLY A 1 389 ? 29.487 -3.088 19.144 1.00 89.94 389 GLY A O 1
ATOM 2866 N N . TYR A 1 390 ? 29.099 -0.898 19.474 1.00 96.06 390 TYR A N 1
ATOM 2867 C CA . TYR A 1 390 ? 27.721 -1.069 19.948 1.00 96.06 390 TYR A CA 1
ATOM 2868 C C . TYR A 1 390 ? 26.709 -0.658 18.871 1.00 96.06 390 TYR A C 1
ATOM 2870 O O . TYR A 1 390 ? 26.647 0.529 18.548 1.00 96.06 390 TYR A O 1
ATOM 2878 N N . PRO A 1 391 ? 25.920 -1.588 18.298 1.00 97.31 391 PRO A N 1
ATOM 2879 C CA . PRO A 1 391 ? 24.846 -1.242 17.371 1.00 97.31 391 PRO A CA 1
ATOM 2880 C C . PRO A 1 391 ? 23.868 -0.227 17.965 1.00 97.31 391 PRO A C 1
ATOM 2882 O O . PRO A 1 391 ? 23.501 -0.324 19.134 1.00 97.31 391 PRO A O 1
ATOM 2885 N N . THR A 1 392 ? 23.428 0.726 17.147 1.00 98.06 392 THR A N 1
ATOM 2886 C CA . THR A 1 392 ? 22.393 1.705 17.526 1.00 98.06 392 THR A CA 1
ATOM 2887 C C . THR A 1 392 ? 20.996 1.209 17.150 1.00 98.06 392 THR A C 1
ATOM 2889 O O . THR A 1 392 ? 20.853 0.398 16.233 1.00 98.06 392 THR A O 1
ATOM 2892 N N . ALA A 1 393 ? 19.945 1.705 17.808 1.00 98.25 393 ALA A N 1
ATOM 2893 C CA . ALA A 1 393 ? 18.569 1.308 17.500 1.00 98.25 393 ALA A CA 1
ATOM 2894 C C . ALA A 1 393 ? 18.190 1.650 16.048 1.00 98.25 393 ALA A C 1
ATOM 2896 O O . ALA A 1 393 ? 17.538 0.855 15.372 1.00 98.25 393 ALA A O 1
ATOM 2897 N N . ASP A 1 394 ? 18.680 2.787 15.539 1.00 98.38 394 ASP A N 1
ATOM 2898 C CA . ASP A 1 394 ? 18.561 3.182 14.131 1.00 98.38 394 ASP A CA 1
ATOM 2899 C C . ASP A 1 394 ? 19.184 2.163 13.173 1.00 98.38 394 ASP A C 1
ATOM 2901 O O . ASP A 1 394 ? 18.597 1.848 12.140 1.00 98.38 394 ASP A O 1
ATOM 2905 N N . ALA A 1 395 ? 20.347 1.614 13.525 1.00 98.19 395 ALA A N 1
ATOM 2906 C CA . ALA A 1 395 ? 21.040 0.623 12.711 1.00 98.19 395 ALA A CA 1
ATOM 2907 C C . ALA A 1 395 ? 20.311 -0.721 12.680 1.00 98.19 395 ALA A C 1
ATOM 2909 O O . ALA A 1 395 ? 20.210 -1.346 11.625 1.00 98.19 395 ALA A O 1
ATOM 2910 N N . VAL A 1 396 ? 19.777 -1.160 13.824 1.00 98.75 396 VAL A N 1
ATOM 2911 C CA . VAL A 1 396 ? 18.983 -2.394 13.903 1.00 98.75 396 VAL A CA 1
ATOM 2912 C C . VAL A 1 396 ? 17.682 -2.232 13.116 1.00 98.75 396 VAL A C 1
ATOM 2914 O O . VAL A 1 396 ? 17.326 -3.112 12.333 1.00 98.75 396 VAL A O 1
ATOM 2917 N N . LEU A 1 397 ? 17.006 -1.087 13.249 1.00 98.88 397 LEU A N 1
ATOM 2918 C CA . LEU A 1 397 ? 15.817 -0.766 12.461 1.00 98.88 397 LEU A CA 1
ATOM 2919 C C . LEU A 1 397 ? 16.124 -0.714 10.955 1.00 98.88 397 LEU A C 1
ATOM 2921 O O . LEU A 1 397 ? 15.363 -1.267 10.161 1.00 98.88 397 LEU A O 1
ATOM 2925 N N . ALA A 1 398 ? 17.245 -0.109 10.558 1.00 98.75 398 ALA A N 1
ATOM 2926 C CA . ALA A 1 398 ? 17.693 -0.069 9.169 1.00 98.75 398 ALA A CA 1
ATOM 2927 C C . ALA A 1 398 ? 17.993 -1.466 8.609 1.00 98.75 398 ALA A C 1
ATOM 2929 O O . ALA A 1 398 ? 17.606 -1.780 7.487 1.00 98.75 398 ALA A O 1
ATOM 2930 N N . ALA A 1 399 ? 18.628 -2.335 9.399 1.00 98.75 399 ALA A N 1
ATOM 2931 C CA . ALA A 1 399 ? 18.883 -3.718 9.015 1.00 98.75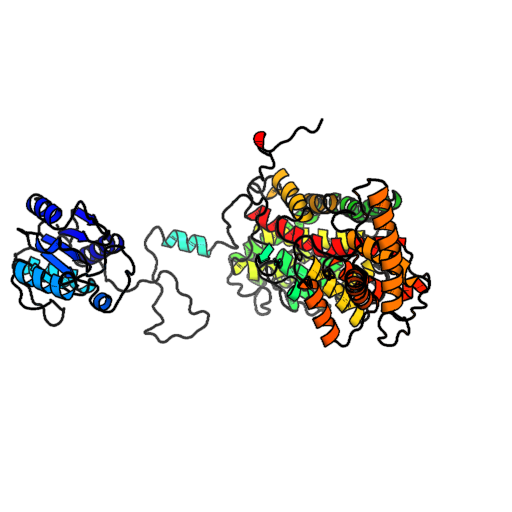 399 ALA A CA 1
ATOM 2932 C C . ALA A 1 399 ? 17.582 -4.517 8.832 1.00 98.75 399 ALA A C 1
ATOM 2934 O O . ALA A 1 399 ? 17.448 -5.264 7.859 1.00 98.75 399 ALA A O 1
ATOM 2935 N N . ILE A 1 400 ? 16.598 -4.328 9.718 1.00 98.88 400 ILE A N 1
ATOM 2936 C CA . ILE A 1 400 ? 15.260 -4.914 9.560 1.00 98.88 400 ILE A CA 1
ATOM 2937 C C . ILE A 1 400 ? 14.602 -4.397 8.272 1.00 98.88 400 ILE A C 1
ATOM 2939 O O . ILE A 1 400 ? 14.167 -5.202 7.449 1.00 98.88 400 ILE A O 1
ATOM 2943 N N . ALA A 1 401 ? 14.582 -3.079 8.062 1.00 98.75 401 ALA A N 1
ATOM 2944 C CA . ALA A 1 401 ? 13.997 -2.457 6.877 1.00 98.75 401 ALA A CA 1
ATOM 2945 C C . ALA A 1 401 ? 14.644 -2.957 5.575 1.00 98.75 401 ALA A C 1
ATOM 2947 O O . ALA A 1 401 ? 13.934 -3.350 4.651 1.00 98.75 401 ALA A O 1
ATOM 2948 N N . ALA A 1 402 ? 15.978 -3.022 5.524 1.00 98.50 402 ALA A N 1
ATOM 2949 C CA . ALA A 1 402 ? 16.716 -3.562 4.386 1.00 98.50 402 ALA A CA 1
ATOM 2950 C C . ALA A 1 402 ? 16.378 -5.039 4.135 1.00 98.50 402 ALA A C 1
ATOM 2952 O O . ALA A 1 402 ? 16.199 -5.434 2.986 1.00 98.50 402 ALA A O 1
ATOM 2953 N N . THR A 1 403 ? 16.217 -5.844 5.193 1.00 98.69 403 THR A N 1
ATOM 2954 C CA . THR A 1 403 ? 15.837 -7.263 5.072 1.00 98.69 403 THR A CA 1
ATOM 2955 C C . THR A 1 403 ? 14.463 -7.423 4.436 1.00 98.69 403 THR A C 1
ATOM 2957 O O . THR A 1 403 ? 14.322 -8.175 3.473 1.00 98.69 403 THR A O 1
ATOM 2960 N N . LEU A 1 404 ? 13.476 -6.683 4.947 1.00 98.56 404 LEU A N 1
ATOM 2961 C CA . LEU A 1 404 ? 12.103 -6.706 4.451 1.00 98.56 404 LEU A CA 1
ATOM 2962 C C . LEU A 1 404 ? 12.021 -6.208 2.997 1.00 98.56 404 LEU A C 1
ATOM 2964 O O . LEU A 1 404 ? 11.338 -6.795 2.160 1.00 98.56 404 LEU A O 1
ATOM 2968 N N . ALA A 1 405 ? 12.750 -5.137 2.674 1.00 98.25 405 ALA A N 1
ATOM 2969 C CA . ALA A 1 405 ? 12.695 -4.504 1.362 1.00 98.25 405 ALA A CA 1
ATOM 2970 C C . ALA A 1 405 ? 13.496 -5.237 0.275 1.00 98.25 405 ALA A C 1
ATOM 2972 O O . ALA A 1 405 ? 13.174 -5.087 -0.903 1.00 98.25 405 ALA A O 1
ATOM 2973 N N . TRP A 1 406 ? 14.515 -6.032 0.627 1.00 97.38 406 TRP A N 1
ATOM 2974 C CA . TRP A 1 406 ? 15.476 -6.586 -0.337 1.00 97.38 406 TRP A CA 1
ATOM 2975 C C . TRP A 1 406 ? 14.825 -7.383 -1.469 1.00 97.38 406 TRP A C 1
ATOM 2977 O O . TRP A 1 406 ? 15.071 -7.113 -2.643 1.00 97.38 406 TRP A O 1
ATOM 2987 N N . GLY A 1 407 ? 13.961 -8.345 -1.132 1.00 95.00 407 GLY A N 1
ATOM 2988 C CA . GLY A 1 407 ? 13.279 -9.189 -2.115 1.00 95.00 407 GLY A CA 1
ATOM 2989 C C . GLY A 1 407 ? 12.427 -8.379 -3.104 1.00 95.00 407 GLY A C 1
ATOM 2990 O O . GLY A 1 407 ? 12.667 -8.461 -4.315 1.00 95.00 407 GLY A O 1
ATOM 2991 N N . PRO A 1 408 ? 11.458 -7.578 -2.622 1.00 95.81 408 PRO A N 1
ATOM 2992 C CA . PRO A 1 408 ? 10.672 -6.671 -3.458 1.00 95.81 408 PRO A CA 1
ATOM 2993 C C . PRO A 1 408 ? 11.526 -5.715 -4.299 1.00 95.81 408 PRO A C 1
ATOM 2995 O O . PRO A 1 408 ? 11.223 -5.482 -5.472 1.00 95.81 408 PRO A O 1
ATOM 2998 N N . LEU A 1 409 ? 12.606 -5.181 -3.725 1.00 95.25 409 LEU A N 1
ATOM 2999 C CA . LEU A 1 409 ? 13.492 -4.217 -4.370 1.00 95.25 409 LEU A CA 1
ATOM 3000 C C . LEU A 1 409 ? 14.288 -4.851 -5.521 1.00 95.25 409 LEU A C 1
ATOM 3002 O O . LEU A 1 409 ? 14.305 -4.303 -6.625 1.00 95.25 409 LEU A O 1
ATOM 3006 N N . MET A 1 410 ? 14.879 -6.033 -5.307 1.00 92.00 410 MET A N 1
ATOM 3007 C CA . MET A 1 410 ? 15.601 -6.782 -6.348 1.00 92.00 410 MET A CA 1
ATOM 3008 C C . MET A 1 410 ? 14.668 -7.245 -7.473 1.00 92.00 410 MET A C 1
ATOM 3010 O O . MET A 1 410 ? 15.045 -7.241 -8.644 1.00 92.00 410 MET A O 1
ATOM 3014 N N . ARG A 1 411 ? 13.408 -7.567 -7.145 1.00 91.44 411 ARG A N 1
ATOM 3015 C CA . ARG A 1 411 ? 12.357 -7.889 -8.128 1.00 91.44 411 ARG A CA 1
ATOM 3016 C C . ARG A 1 411 ? 11.730 -6.656 -8.792 1.00 91.44 411 ARG A C 1
ATOM 3018 O O . ARG A 1 411 ? 10.782 -6.813 -9.558 1.00 91.44 411 ARG A O 1
ATOM 3025 N N . LYS A 1 412 ? 12.224 -5.446 -8.500 1.00 92.44 412 LYS A N 1
ATOM 3026 C CA . LYS A 1 412 ? 11.711 -4.167 -9.022 1.00 92.44 412 LYS A CA 1
ATOM 3027 C C . LYS A 1 412 ? 10.198 -3.985 -8.787 1.00 92.44 412 LYS A C 1
ATOM 3029 O O . LYS A 1 412 ? 9.503 -3.429 -9.632 1.00 92.44 412 LYS A O 1
ATOM 3034 N N . ARG A 1 413 ? 9.682 -4.462 -7.643 1.00 93.75 413 ARG A N 1
ATOM 3035 C CA . ARG A 1 413 ? 8.284 -4.260 -7.200 1.00 93.75 413 ARG A CA 1
ATOM 3036 C C . ARG A 1 413 ? 8.083 -2.938 -6.469 1.00 93.75 413 ARG A C 1
ATOM 3038 O O . ARG A 1 413 ? 7.027 -2.325 -6.608 1.00 93.75 413 ARG A O 1
ATOM 3045 N N . ILE A 1 414 ? 9.098 -2.522 -5.718 1.00 97.19 414 ILE A N 1
ATOM 3046 C CA . ILE A 1 414 ? 9.159 -1.247 -4.997 1.00 97.19 414 ILE A CA 1
ATOM 3047 C C . ILE A 1 414 ? 10.319 -0.407 -5.525 1.00 97.19 414 ILE A C 1
ATOM 3049 O O . ILE A 1 414 ? 11.246 -0.945 -6.143 1.00 97.19 414 ILE A O 1
ATOM 3053 N N . SER A 1 415 ? 10.290 0.902 -5.288 1.00 96.75 415 SER A N 1
ATOM 3054 C CA . SER A 1 415 ? 11.428 1.767 -5.597 1.00 96.75 415 SER A CA 1
ATOM 3055 C C . SER A 1 415 ? 12.461 1.757 -4.467 1.00 96.75 415 SER A C 1
ATOM 3057 O O . SER A 1 415 ? 12.204 1.296 -3.352 1.00 96.75 415 SER A O 1
ATOM 3059 N N . ARG A 1 416 ? 13.642 2.316 -4.746 1.00 96.00 416 ARG A N 1
ATOM 3060 C CA . ARG A 1 416 ? 14.647 2.577 -3.709 1.00 96.00 416 ARG A CA 1
ATOM 3061 C C . ARG A 1 416 ? 14.130 3.553 -2.643 1.00 96.00 416 ARG A C 1
ATOM 3063 O O . ARG A 1 416 ? 14.374 3.325 -1.465 1.00 96.00 416 ARG A O 1
ATOM 3070 N N . ILE A 1 417 ? 13.364 4.572 -3.039 1.00 96.25 417 ILE A N 1
ATOM 3071 C CA . ILE A 1 417 ? 12.760 5.541 -2.111 1.00 96.25 417 ILE A CA 1
ATOM 3072 C C . ILE A 1 417 ? 11.783 4.840 -1.162 1.00 96.25 417 ILE A C 1
ATOM 3074 O O . ILE A 1 417 ? 11.854 5.067 0.042 1.00 96.25 417 ILE A O 1
ATOM 3078 N N . THR A 1 418 ? 10.932 3.941 -1.675 1.00 97.94 418 THR A N 1
ATOM 3079 C CA . THR A 1 418 ? 10.012 3.142 -0.849 1.00 97.94 418 THR A CA 1
ATOM 3080 C C . THR A 1 418 ? 10.779 2.389 0.238 1.00 97.94 418 THR A C 1
ATOM 3082 O O . THR A 1 418 ? 10.450 2.499 1.419 1.00 97.94 418 THR A O 1
ATOM 3085 N N . ALA A 1 419 ? 11.858 1.688 -0.138 1.00 98.12 419 ALA A N 1
ATOM 3086 C CA . ALA A 1 419 ? 12.704 0.950 0.801 1.00 98.12 419 ALA A CA 1
ATOM 3087 C C . ALA A 1 419 ? 13.347 1.867 1.860 1.00 98.12 419 ALA A C 1
ATOM 3089 O O . ALA A 1 419 ? 13.328 1.558 3.051 1.00 98.12 419 ALA A O 1
ATOM 3090 N N . GLU A 1 420 ? 13.855 3.029 1.445 1.00 97.62 420 GLU A N 1
ATOM 3091 C CA . GLU A 1 420 ? 14.445 4.039 2.331 1.00 97.62 420 GLU A CA 1
ATOM 3092 C C . GLU A 1 420 ? 13.415 4.726 3.245 1.00 97.62 420 GLU A C 1
ATOM 3094 O O . GLU A 1 420 ? 13.794 5.342 4.239 1.00 97.62 420 GLU A O 1
ATOM 3099 N N . CYS A 1 421 ? 12.117 4.642 2.948 1.00 98.12 421 CYS A N 1
ATOM 3100 C CA . CYS A 1 421 ? 11.042 5.186 3.782 1.00 98.12 421 CYS A CA 1
ATOM 3101 C C . CYS A 1 421 ? 10.538 4.201 4.853 1.00 98.12 421 CYS A C 1
ATOM 3103 O O . CYS A 1 421 ? 9.942 4.643 5.840 1.00 98.12 421 CYS A O 1
ATOM 3105 N N . VAL A 1 422 ? 10.809 2.895 4.722 1.00 98.62 422 VAL A N 1
ATOM 3106 C CA . VAL A 1 422 ? 10.340 1.845 5.654 1.00 98.62 422 VAL A CA 1
ATOM 3107 C C . VAL A 1 422 ? 10.684 2.128 7.129 1.00 98.62 422 VAL A C 1
ATOM 3109 O O . VAL A 1 422 ? 9.787 1.982 7.969 1.00 98.62 422 VAL A O 1
ATOM 3112 N N . PRO A 1 423 ? 11.903 2.577 7.503 1.00 98.62 423 PRO A N 1
ATOM 3113 C CA . PRO A 1 423 ? 12.208 2.890 8.902 1.00 98.62 423 PRO A CA 1
ATOM 3114 C C . PRO A 1 423 ? 11.306 3.979 9.489 1.00 98.62 423 PRO A C 1
ATOM 3116 O O . PRO A 1 423 ? 10.868 3.891 10.637 1.00 98.62 423 PRO A O 1
ATOM 3119 N N . TRP A 1 424 ? 10.994 5.009 8.698 1.00 98.50 424 TRP A N 1
ATOM 3120 C CA . TRP A 1 424 ? 10.157 6.110 9.162 1.00 98.50 424 TRP A CA 1
ATOM 3121 C C . TRP A 1 424 ? 8.690 5.684 9.269 1.00 98.50 424 TRP A C 1
ATOM 3123 O O . TRP A 1 424 ? 8.046 5.987 10.273 1.00 98.50 424 TRP A O 1
ATOM 3133 N N . TRP A 1 425 ? 8.189 4.899 8.310 1.00 98.69 425 TRP A N 1
ATOM 3134 C CA . TRP A 1 425 ? 6.862 4.287 8.411 1.00 98.69 425 TRP A CA 1
ATOM 3135 C C . TRP A 1 425 ? 6.717 3.405 9.652 1.00 98.69 425 TRP A C 1
ATOM 3137 O O . TRP A 1 425 ? 5.725 3.523 10.365 1.00 98.69 425 TRP A O 1
ATOM 3147 N N . THR A 1 426 ? 7.730 2.593 9.964 1.00 98.56 426 THR A N 1
ATOM 3148 C CA . THR A 1 426 ? 7.751 1.732 11.160 1.00 98.56 426 THR A CA 1
ATOM 3149 C C . THR A 1 426 ? 7.592 2.554 12.442 1.00 98.56 426 THR A C 1
ATOM 3151 O O . THR A 1 426 ? 6.718 2.265 13.261 1.00 98.56 426 THR A O 1
ATOM 3154 N N . ARG A 1 427 ? 8.386 3.625 12.589 1.00 98.50 427 ARG A N 1
ATOM 3155 C CA . ARG A 1 427 ? 8.307 4.553 13.731 1.00 98.50 427 ARG A CA 1
ATOM 3156 C C . ARG A 1 427 ? 6.944 5.226 13.832 1.00 98.50 427 ARG A C 1
ATOM 3158 O O . ARG A 1 427 ? 6.390 5.322 14.925 1.00 98.50 427 ARG A O 1
ATOM 3165 N N . LEU A 1 428 ? 6.392 5.670 12.703 1.00 98.75 428 LEU A N 1
ATOM 3166 C CA . LEU A 1 428 ? 5.078 6.308 12.659 1.00 98.75 428 LEU A CA 1
ATOM 3167 C C . LEU A 1 428 ? 3.960 5.341 13.053 1.00 98.75 428 LEU A C 1
ATOM 3169 O O . LEU A 1 428 ? 3.119 5.704 13.869 1.00 98.75 428 LEU A O 1
ATOM 3173 N N . PHE A 1 429 ? 3.959 4.113 12.533 1.00 98.75 429 PHE A N 1
ATOM 3174 C CA . PHE A 1 429 ? 2.948 3.113 12.878 1.00 98.75 429 PHE A CA 1
ATOM 3175 C C . PHE A 1 429 ? 3.008 2.736 14.356 1.00 98.75 429 PHE A C 1
ATOM 3177 O O . PHE A 1 429 ? 1.976 2.752 15.024 1.00 98.75 429 PHE A O 1
ATOM 3184 N N . GLY A 1 430 ? 4.206 2.476 14.890 1.00 98.50 430 GLY A N 1
ATOM 3185 C CA . GLY A 1 430 ? 4.369 2.193 16.314 1.00 98.50 430 GLY A CA 1
ATOM 3186 C C . GLY A 1 430 ? 3.952 3.368 17.193 1.00 98.50 430 GLY A C 1
ATOM 3187 O O . GLY A 1 430 ? 3.178 3.184 18.129 1.00 98.50 430 GLY A O 1
ATOM 3188 N N . THR A 1 431 ? 4.344 4.592 16.823 1.00 98.62 431 THR A N 1
ATOM 3189 C CA . THR A 1 431 ? 3.940 5.794 17.562 1.00 98.62 431 THR A CA 1
ATOM 3190 C C . THR A 1 431 ? 2.433 6.010 17.520 1.00 98.62 431 THR A C 1
ATOM 3192 O O . THR A 1 431 ? 1.858 6.366 18.538 1.00 98.62 431 THR A O 1
ATOM 3195 N N . LEU A 1 432 ? 1.755 5.804 16.389 1.00 98.62 432 LEU A N 1
ATOM 3196 C CA . LEU A 1 432 ? 0.305 6.005 16.314 1.00 98.62 432 LEU A CA 1
ATOM 3197 C C . LEU A 1 432 ? -0.481 4.941 17.087 1.00 98.62 432 LEU A C 1
ATOM 3199 O O . LEU A 1 432 ? -1.451 5.278 17.767 1.00 98.62 432 LEU A O 1
ATOM 3203 N N . ILE A 1 433 ? -0.049 3.677 17.040 1.00 98.62 433 ILE A N 1
ATOM 3204 C CA . ILE A 1 433 ? -0.644 2.618 17.868 1.00 98.62 433 ILE A CA 1
ATOM 3205 C C . ILE A 1 433 ? -0.398 2.935 19.349 1.00 98.62 433 ILE A C 1
ATOM 3207 O O . ILE A 1 433 ? -1.345 2.950 20.133 1.00 98.62 433 ILE A O 1
ATOM 3211 N N . GLY A 1 434 ? 0.834 3.282 19.728 1.00 98.44 434 GLY A N 1
ATOM 3212 C CA . GLY A 1 434 ? 1.185 3.687 21.089 1.00 98.44 434 GLY A CA 1
ATOM 3213 C C . GLY A 1 434 ? 0.387 4.899 21.573 1.00 98.44 434 GLY A C 1
ATOM 3214 O O . GLY A 1 434 ? -0.237 4.852 22.623 1.00 98.44 434 GLY A O 1
ATOM 3215 N N . ALA A 1 435 ? 0.312 5.965 20.777 1.00 98.44 435 ALA A N 1
ATOM 3216 C CA . ALA A 1 435 ? -0.362 7.213 21.131 1.00 98.44 435 ALA A CA 1
ATOM 3217 C C . ALA A 1 435 ? -1.885 7.081 21.241 1.00 98.44 435 ALA A C 1
ATOM 3219 O O . ALA A 1 435 ? -2.524 7.938 21.854 1.00 98.44 435 ALA A O 1
ATOM 3220 N N . SER A 1 436 ? -2.482 6.024 20.681 1.00 97.62 436 SER A N 1
ATOM 3221 C CA . SER A 1 436 ? -3.902 5.728 20.901 1.00 97.62 436 SER A CA 1
ATOM 3222 C C . SER A 1 436 ? -4.203 5.359 22.361 1.00 97.62 436 SER A C 1
ATOM 3224 O O . SER A 1 436 ? -5.323 5.566 22.832 1.00 97.62 436 SER A O 1
ATOM 3226 N N . VAL A 1 437 ? -3.186 4.914 23.103 1.00 97.38 437 VAL A N 1
ATOM 3227 C CA . VAL A 1 437 ? -3.249 4.548 24.517 1.00 97.38 437 VAL A CA 1
ATOM 3228 C C . VAL A 1 437 ? -3.028 5.775 25.415 1.00 97.38 437 VAL A C 1
ATOM 3230 O O . VAL A 1 437 ? -2.316 6.722 25.069 1.00 97.38 437 VAL A O 1
ATOM 3233 N N . GLY A 1 438 ? -3.717 5.796 26.558 1.00 96.06 438 GLY A N 1
ATOM 3234 C CA . GLY A 1 438 ? -3.590 6.835 27.579 1.00 96.06 438 GLY A CA 1
ATOM 3235 C C . GLY A 1 438 ? -2.243 6.781 28.299 1.00 96.06 438 GLY A C 1
ATOM 3236 O O . GLY A 1 438 ? -1.664 5.704 28.458 1.00 96.06 438 GLY A O 1
ATOM 3237 N N . ALA A 1 439 ? -1.729 7.936 28.730 1.00 97.38 439 ALA A N 1
ATOM 3238 C CA . ALA A 1 439 ? -0.418 8.030 29.379 1.00 97.38 439 ALA A CA 1
ATOM 3239 C C . ALA A 1 439 ? -0.292 7.148 30.636 1.00 97.38 439 ALA A C 1
ATOM 3241 O O . ALA A 1 439 ? 0.796 6.663 30.932 1.00 97.38 439 ALA A O 1
ATOM 3242 N N . GLU A 1 440 ? -1.400 6.872 31.324 1.00 96.12 440 GLU A N 1
ATOM 3243 C CA . GLU A 1 440 ? -1.476 5.998 32.499 1.00 96.12 440 GLU A CA 1
ATOM 3244 C C . GLU A 1 440 ? -1.116 4.530 32.222 1.00 96.12 440 GLU A C 1
ATOM 3246 O O . GLU A 1 440 ? -0.818 3.783 33.149 1.00 96.12 440 GLU A O 1
ATOM 3251 N N . ARG A 1 441 ? -1.130 4.112 30.951 1.00 97.06 441 ARG A N 1
ATOM 3252 C CA . ARG A 1 441 ? -0.788 2.751 30.506 1.00 97.06 441 ARG A CA 1
ATOM 3253 C C . ARG A 1 441 ? 0.600 2.661 29.860 1.00 97.06 441 ARG A C 1
ATOM 3255 O O . ARG A 1 441 ? 0.947 1.619 29.298 1.00 97.06 441 ARG A O 1
ATOM 3262 N N . HIS A 1 442 ? 1.396 3.724 29.949 1.00 98.44 442 HIS A N 1
ATOM 3263 C CA . HIS A 1 442 ? 2.808 3.726 29.583 1.00 98.44 442 HIS A CA 1
ATOM 3264 C C . HIS A 1 442 ? 3.667 3.738 30.847 1.00 98.44 442 HIS A C 1
ATOM 3266 O O . HIS A 1 442 ? 3.590 4.662 31.652 1.00 98.44 442 HIS A O 1
ATOM 3272 N N . GLU A 1 443 ? 4.528 2.738 30.997 1.00 97.88 443 GLU A N 1
ATOM 3273 C CA . GLU A 1 443 ? 5.491 2.633 32.093 1.00 97.88 443 GLU A CA 1
ATOM 3274 C C . GLU A 1 443 ? 6.899 2.443 31.515 1.00 97.88 443 GLU A C 1
ATOM 3276 O O . GLU A 1 443 ? 7.053 2.018 30.372 1.00 97.88 443 GLU A O 1
ATOM 3281 N N . ALA A 1 444 ? 7.950 2.680 32.303 1.00 96.50 444 ALA A N 1
ATOM 3282 C CA . ALA A 1 444 ? 9.333 2.563 31.823 1.00 96.50 444 ALA A CA 1
ATOM 3283 C C . ALA A 1 444 ? 9.659 1.198 31.177 1.00 96.50 444 ALA A C 1
ATOM 3285 O O . ALA A 1 444 ? 10.407 1.146 30.205 1.00 96.50 444 ALA A O 1
ATOM 3286 N N . ALA A 1 445 ? 9.077 0.107 31.687 1.00 96.69 445 ALA A N 1
ATOM 3287 C CA . ALA A 1 445 ? 9.327 -1.258 31.212 1.00 96.69 445 ALA A CA 1
ATOM 3288 C C . ALA A 1 445 ? 8.064 -1.996 30.728 1.00 96.69 445 ALA A C 1
ATOM 3290 O O . ALA A 1 445 ? 8.135 -3.185 30.410 1.00 96.69 445 ALA A O 1
ATOM 3291 N N . ARG A 1 446 ? 6.900 -1.330 30.682 1.00 98.00 446 ARG A N 1
ATOM 3292 C CA . ARG A 1 446 ? 5.618 -1.953 30.310 1.00 98.00 446 ARG A CA 1
ATOM 3293 C C . ARG A 1 446 ? 4.778 -1.028 29.437 1.00 98.00 446 ARG A C 1
ATOM 3295 O O . ARG A 1 446 ? 4.789 0.186 29.611 1.00 98.00 446 ARG A O 1
ATOM 3302 N N . PHE A 1 447 ? 4.011 -1.617 28.529 1.00 98.25 447 PHE A N 1
ATOM 3303 C CA . PHE A 1 447 ? 3.023 -0.929 27.705 1.00 98.25 447 PHE A CA 1
ATOM 3304 C C . PHE A 1 447 ? 1.694 -1.672 27.787 1.00 98.25 447 PHE A C 1
ATOM 3306 O O . PHE A 1 447 ? 1.631 -2.868 27.511 1.00 98.25 447 PHE A O 1
ATOM 3313 N N . SER A 1 448 ? 0.635 -0.973 28.202 1.00 96.81 448 SER A N 1
ATOM 3314 C CA . SER A 1 448 ? -0.692 -1.555 28.448 1.00 96.81 448 SER A CA 1
ATOM 3315 C C . SER A 1 448 ? -0.649 -2.804 29.341 1.00 96.81 448 SER A C 1
ATOM 3317 O O . SER A 1 448 ? -1.352 -3.778 29.099 1.00 96.81 448 SER A O 1
ATOM 3319 N N . GLY A 1 449 ? 0.216 -2.795 30.361 1.00 96.44 449 GLY A N 1
ATOM 3320 C CA . GLY A 1 449 ? 0.412 -3.925 31.274 1.00 96.44 449 GLY A CA 1
ATOM 3321 C C . GLY A 1 449 ? 1.311 -5.055 30.747 1.00 96.44 449 GLY A C 1
ATOM 3322 O O . GLY A 1 449 ? 1.670 -5.947 31.518 1.00 96.44 449 GLY A O 1
ATOM 3323 N N . ILE A 1 450 ? 1.750 -5.009 29.489 1.00 98.19 450 ILE A N 1
ATOM 3324 C CA . ILE A 1 450 ? 2.634 -6.018 28.894 1.00 98.19 450 ILE A CA 1
ATOM 3325 C C . ILE A 1 450 ? 4.097 -5.575 29.060 1.00 98.19 450 ILE A C 1
ATOM 3327 O O . ILE A 1 450 ? 4.419 -4.446 28.682 1.00 98.19 450 ILE A O 1
ATOM 3331 N N . PRO A 1 451 ? 5.004 -6.416 29.593 1.00 98.38 451 PRO A N 1
ATOM 3332 C CA . PRO A 1 451 ? 6.437 -6.125 29.590 1.00 98.38 451 PRO A CA 1
ATOM 3333 C C . PRO A 1 451 ? 6.963 -5.857 28.176 1.00 98.38 451 PRO A C 1
ATOM 3335 O O . PRO A 1 451 ? 6.646 -6.597 27.244 1.00 98.38 451 PRO A O 1
ATOM 3338 N N . VAL A 1 452 ? 7.797 -4.826 28.008 1.00 98.06 452 VAL A N 1
ATOM 3339 C CA . VAL A 1 452 ? 8.386 -4.487 26.696 1.00 98.06 452 VAL A CA 1
ATOM 3340 C C . VAL A 1 452 ? 9.183 -5.667 26.129 1.00 98.06 452 VAL A C 1
ATOM 3342 O O . VAL A 1 452 ? 9.085 -5.957 24.940 1.00 98.06 452 VAL A O 1
ATOM 3345 N N . ASP A 1 453 ? 9.883 -6.419 26.976 1.00 98.12 453 ASP A N 1
ATOM 3346 C CA . ASP A 1 453 ? 10.598 -7.628 26.558 1.00 98.12 453 ASP A CA 1
ATOM 3347 C C . ASP A 1 453 ? 9.657 -8.696 25.984 1.00 98.12 453 ASP A C 1
ATOM 3349 O O . ASP A 1 453 ? 9.968 -9.306 24.963 1.00 98.12 453 ASP A O 1
ATOM 3353 N N . ASP A 1 454 ? 8.471 -8.884 26.571 1.00 98.31 454 ASP A N 1
ATOM 3354 C CA . ASP A 1 454 ? 7.474 -9.829 26.058 1.00 98.31 454 ASP A CA 1
ATOM 3355 C C . ASP A 1 454 ? 6.865 -9.354 24.731 1.00 98.31 454 ASP A C 1
ATOM 3357 O O . ASP A 1 454 ? 6.606 -10.179 23.848 1.00 98.31 454 ASP A O 1
ATOM 3361 N N . ILE A 1 455 ? 6.685 -8.038 24.550 1.00 98.50 455 ILE A N 1
ATOM 3362 C CA . ILE A 1 455 ? 6.286 -7.442 23.263 1.00 98.50 455 ILE A CA 1
ATOM 3363 C C . ILE A 1 455 ? 7.328 -7.779 22.193 1.00 98.50 455 ILE A C 1
ATOM 3365 O O . ILE A 1 455 ? 6.988 -8.274 21.118 1.00 98.50 455 ILE A O 1
ATOM 3369 N N . LEU A 1 456 ? 8.610 -7.563 22.488 1.00 98.56 456 LEU A N 1
ATOM 3370 C CA . LEU A 1 456 ? 9.681 -7.763 21.515 1.00 98.56 456 LEU A CA 1
ATOM 3371 C C . LEU A 1 456 ? 9.986 -9.236 21.254 1.00 98.56 456 LEU A C 1
ATOM 3373 O O . LEU A 1 456 ? 10.328 -9.575 20.126 1.00 98.56 456 LEU A O 1
ATOM 3377 N N . GLN A 1 457 ? 9.842 -10.120 22.239 1.00 98.50 457 GLN A N 1
ATOM 3378 C CA . GLN A 1 457 ? 10.282 -11.515 22.130 1.00 98.50 457 GLN A CA 1
ATOM 3379 C C . GLN A 1 457 ? 9.151 -12.492 21.790 1.00 98.50 457 GLN A C 1
ATOM 3381 O O . GLN A 1 457 ? 9.401 -13.484 21.110 1.00 98.50 457 GLN A O 1
ATOM 3386 N N . LYS A 1 458 ? 7.914 -12.242 22.245 1.00 97.50 458 LYS A N 1
ATOM 3387 C CA . LYS A 1 458 ? 6.847 -13.262 22.246 1.00 97.50 458 LYS A CA 1
ATOM 3388 C C . LYS A 1 458 ? 5.578 -12.823 21.518 1.00 97.50 458 LYS A C 1
ATOM 3390 O O . LYS A 1 458 ? 5.149 -13.504 20.590 1.00 97.50 458 LYS A O 1
ATOM 3395 N N . ARG A 1 459 ? 4.974 -11.700 21.919 1.00 97.75 459 ARG A N 1
ATOM 3396 C CA . ARG A 1 459 ? 3.622 -11.293 21.474 1.00 97.75 459 ARG A CA 1
ATOM 3397 C C . ARG A 1 459 ? 3.593 -10.943 19.985 1.00 97.75 459 ARG A C 1
ATOM 3399 O O . ARG A 1 459 ? 4.564 -10.394 19.472 1.00 97.75 459 ARG A O 1
ATOM 3406 N N . SER A 1 460 ? 2.510 -11.243 19.275 1.00 98.06 460 SER A N 1
ATOM 3407 C CA . SER A 1 460 ? 2.336 -10.718 17.913 1.00 98.06 460 SER A CA 1
ATOM 3408 C C . SER A 1 460 ? 1.956 -9.234 17.968 1.00 98.06 460 SER A C 1
ATOM 3410 O O . SER A 1 460 ? 1.381 -8.773 18.957 1.00 98.06 460 SER A O 1
ATOM 3412 N N . LEU A 1 461 ? 2.250 -8.459 16.924 1.00 98.19 461 LEU A N 1
ATOM 3413 C CA . LEU A 1 461 ? 1.826 -7.059 16.862 1.00 98.19 461 LEU A CA 1
ATOM 3414 C C . LEU A 1 461 ? 0.302 -6.968 16.790 1.00 98.19 461 LEU A C 1
ATOM 3416 O O . LEU A 1 461 ? -0.274 -6.041 17.353 1.00 98.19 461 LEU A O 1
ATOM 3420 N N . THR A 1 462 ? -0.350 -7.946 16.155 1.00 98.25 462 THR A N 1
ATOM 3421 C CA . THR A 1 462 ? -1.813 -8.074 16.177 1.00 98.25 462 THR A CA 1
ATOM 3422 C C . THR A 1 462 ? -2.336 -8.171 17.617 1.00 98.25 462 THR A C 1
ATOM 3424 O O . THR A 1 462 ? -3.247 -7.425 17.972 1.00 98.25 462 THR A O 1
ATOM 3427 N N . ASP A 1 463 ? -1.719 -8.998 18.473 1.00 97.88 463 ASP A N 1
ATOM 3428 C CA . ASP A 1 463 ? -2.100 -9.118 19.891 1.00 97.88 463 ASP A CA 1
ATOM 3429 C C . ASP A 1 463 ? -1.898 -7.807 20.648 1.00 97.88 463 ASP A C 1
ATOM 3431 O O . ASP A 1 463 ? -2.749 -7.388 21.428 1.00 97.88 463 ASP A O 1
ATOM 3435 N N . VAL A 1 464 ? -0.750 -7.155 20.452 1.00 98.31 464 VAL A N 1
ATOM 3436 C CA . VAL A 1 464 ? -0.426 -5.933 21.198 1.00 98.31 464 VAL A CA 1
ATOM 3437 C C . VAL A 1 464 ? -1.311 -4.770 20.747 1.00 98.31 464 VAL A C 1
ATOM 3439 O O . VAL A 1 464 ? -1.757 -3.994 21.587 1.00 98.31 464 VAL A O 1
ATOM 3442 N N . ALA A 1 465 ? -1.634 -4.672 19.455 1.00 98.19 465 ALA A N 1
ATOM 3443 C CA . ALA A 1 465 ? -2.575 -3.682 18.934 1.00 98.19 465 ALA A CA 1
ATOM 3444 C C . ALA A 1 465 ? -4.009 -3.923 19.440 1.00 98.19 465 ALA A C 1
ATOM 3446 O O . ALA A 1 465 ? -4.708 -2.961 19.760 1.00 98.19 465 ALA A O 1
ATOM 3447 N N . TYR A 1 466 ? -4.431 -5.186 19.578 1.00 97.62 466 TYR A N 1
ATOM 3448 C CA . TYR A 1 466 ? -5.700 -5.543 20.218 1.00 97.62 466 TYR A CA 1
ATOM 3449 C C . TYR A 1 466 ? -5.747 -5.048 21.672 1.00 97.62 466 TYR A C 1
ATOM 3451 O O . TYR A 1 466 ? -6.689 -4.355 22.063 1.00 97.62 466 TYR A O 1
ATOM 3459 N N . VAL A 1 467 ? -4.704 -5.335 22.462 1.00 97.25 467 VAL A N 1
ATOM 3460 C CA . VAL A 1 467 ? -4.614 -4.902 23.869 1.00 97.25 467 VAL A CA 1
ATOM 3461 C C . VAL A 1 467 ? -4.537 -3.375 23.977 1.00 97.25 467 VAL A C 1
ATOM 3463 O O . VAL A 1 467 ? -5.177 -2.789 24.849 1.00 97.25 467 VAL A O 1
ATOM 3466 N N . ALA A 1 468 ? -3.803 -2.710 23.083 1.00 96.69 468 ALA A N 1
ATOM 3467 C CA . ALA A 1 468 ? -3.715 -1.251 23.045 1.00 96.69 468 ALA A CA 1
ATOM 3468 C C . ALA A 1 468 ? -5.103 -0.615 22.859 1.00 96.69 468 ALA A C 1
ATOM 3470 O O . ALA A 1 468 ? -5.508 0.254 23.641 1.00 96.69 468 ALA A O 1
ATOM 3471 N N . LEU A 1 469 ? -5.855 -1.109 21.872 1.00 95.12 469 LEU A N 1
ATOM 3472 C CA . LEU A 1 469 ? -7.178 -0.602 21.529 1.00 95.12 469 LEU A CA 1
ATOM 3473 C C . LEU A 1 469 ? -8.226 -0.897 22.611 1.00 95.12 469 LEU A C 1
ATOM 3475 O O . LEU A 1 469 ? -8.994 -0.008 22.973 1.00 95.12 469 LEU A O 1
ATOM 3479 N N . LEU A 1 470 ? -8.285 -2.142 23.092 1.00 93.44 470 LEU A N 1
ATOM 3480 C CA . LEU A 1 470 ? -9.411 -2.635 23.893 1.00 93.44 470 LEU A CA 1
ATOM 3481 C C . LEU A 1 470 ? -9.094 -2.746 25.387 1.00 93.44 470 LEU A C 1
ATOM 3483 O O . LEU A 1 470 ? -10.010 -2.783 26.197 1.00 93.44 470 LEU A O 1
ATOM 3487 N N . GLY A 1 471 ? -7.818 -2.792 25.773 1.00 92.75 471 GLY A N 1
ATOM 3488 C CA . GLY A 1 471 ? -7.410 -2.995 27.167 1.00 92.75 471 GLY A CA 1
ATOM 3489 C C . GLY A 1 471 ? -7.739 -4.388 27.716 1.00 92.75 471 GLY A C 1
ATOM 3490 O O . GLY A 1 471 ? -7.836 -4.548 28.928 1.00 92.75 471 GLY A O 1
ATOM 3491 N N . LEU A 1 472 ? -7.926 -5.378 26.839 1.00 92.31 472 LEU A N 1
ATOM 3492 C CA . LEU A 1 472 ? -8.315 -6.750 27.175 1.00 92.31 472 LEU A CA 1
ATOM 3493 C C . LEU A 1 472 ? -7.270 -7.739 26.658 1.00 92.31 472 LEU A C 1
ATOM 3495 O O . LEU A 1 472 ? -6.694 -7.515 25.594 1.00 92.31 472 LEU A O 1
ATOM 3499 N N . GLU A 1 473 ? -7.076 -8.857 27.358 1.00 93.06 473 GLU A N 1
ATOM 3500 C CA . GLU A 1 473 ? -6.296 -9.972 26.811 1.00 93.06 473 GLU A CA 1
ATOM 3501 C C . GLU A 1 473 ? -7.065 -10.647 25.658 1.00 93.06 473 GLU A C 1
ATOM 3503 O O . GLU A 1 473 ? -8.279 -10.852 25.762 1.00 93.06 473 GLU A O 1
ATOM 3508 N N . PRO A 1 474 ? -6.396 -10.967 24.536 1.00 91.81 474 PRO A N 1
ATOM 3509 C CA . PRO A 1 474 ? -7.061 -11.519 23.368 1.00 91.81 474 PRO A CA 1
ATOM 3510 C C . PRO A 1 474 ? -7.394 -13.003 23.543 1.00 91.81 474 PRO A C 1
ATOM 3512 O O . PRO A 1 474 ? -6.521 -13.841 23.764 1.00 91.81 474 PRO A O 1
ATOM 3515 N N . GLU A 1 475 ? -8.660 -13.344 23.325 1.00 93.19 475 GLU A N 1
ATOM 3516 C CA . GLU A 1 475 ? -9.083 -14.709 23.010 1.00 93.19 475 GLU A CA 1
ATOM 3517 C C . GLU A 1 475 ? -9.015 -14.943 21.497 1.00 93.19 475 GLU A C 1
ATOM 3519 O O . GLU A 1 475 ? -9.210 -14.014 20.711 1.00 93.19 475 GLU A O 1
ATOM 3524 N N . ALA A 1 476 ? -8.803 -16.188 21.060 1.00 92.94 476 ALA A N 1
ATOM 3525 C CA . ALA A 1 476 ? -8.592 -16.508 19.644 1.00 92.94 476 ALA A CA 1
ATOM 3526 C C . ALA A 1 476 ? -9.723 -16.013 18.716 1.00 92.94 476 ALA A C 1
ATOM 3528 O O . ALA A 1 476 ? -9.449 -15.518 17.621 1.00 92.94 476 ALA A O 1
ATOM 3529 N N . ALA A 1 477 ? -10.985 -16.108 19.150 1.00 92.50 477 ALA A N 1
ATOM 3530 C CA . ALA A 1 477 ? -12.137 -15.634 18.376 1.00 92.50 477 ALA A CA 1
ATOM 3531 C C . ALA A 1 477 ? -12.189 -14.096 18.281 1.00 92.50 477 ALA A C 1
ATOM 3533 O O . ALA A 1 477 ? -12.458 -13.541 17.214 1.00 92.50 477 ALA A O 1
ATOM 3534 N N . ASN A 1 478 ? -11.876 -13.395 19.373 1.00 93.88 478 ASN A N 1
ATOM 3535 C CA . ASN A 1 478 ? -11.872 -11.931 19.411 1.00 93.88 478 ASN A CA 1
ATOM 3536 C C . ASN A 1 478 ? -10.687 -11.354 18.631 1.00 93.88 478 ASN A C 1
ATOM 3538 O O . ASN A 1 478 ? -10.845 -10.393 17.880 1.00 93.88 478 ASN A O 1
ATOM 3542 N N . LEU A 1 479 ? -9.519 -11.991 18.724 1.00 94.88 479 LEU A N 1
ATOM 3543 C CA . LEU A 1 479 ? -8.353 -11.627 17.927 1.00 94.88 479 LEU A CA 1
ATOM 3544 C C . LEU A 1 479 ? -8.634 -11.783 16.427 1.00 94.88 479 LEU A C 1
ATOM 3546 O O . LEU A 1 479 ? -8.290 -10.904 15.639 1.00 94.88 479 LEU A O 1
ATOM 3550 N N . PHE A 1 480 ? -9.319 -12.860 16.032 1.00 95.00 480 PHE A N 1
ATOM 3551 C CA . PHE A 1 480 ? -9.745 -13.062 14.648 1.00 95.00 480 PHE A CA 1
ATOM 3552 C C . PHE A 1 480 ? -10.760 -12.003 14.185 1.00 95.00 480 PHE A C 1
ATOM 3554 O O . PHE A 1 480 ? -10.669 -11.511 13.057 1.00 95.00 480 PHE A O 1
ATOM 3561 N N . ALA A 1 481 ? -11.700 -11.601 15.046 1.00 94.88 481 ALA A N 1
ATOM 3562 C CA . ALA A 1 481 ? -12.637 -10.520 14.743 1.00 94.88 481 ALA A CA 1
ATOM 3563 C C . ALA A 1 481 ? -11.924 -9.172 14.557 1.00 94.88 481 ALA A C 1
ATOM 3565 O O . ALA A 1 481 ? -12.172 -8.479 13.570 1.00 94.88 481 ALA A O 1
ATOM 3566 N N . PHE A 1 482 ? -10.985 -8.833 15.441 1.00 95.50 482 PHE A N 1
ATOM 3567 C CA . PHE A 1 482 ? -10.130 -7.655 15.293 1.00 95.50 482 PHE A CA 1
ATOM 3568 C C . PHE A 1 482 ? -9.325 -7.692 13.988 1.00 95.50 482 PHE A C 1
ATOM 3570 O O . PHE A 1 482 ? -9.329 -6.722 13.232 1.00 95.50 482 PHE A O 1
ATOM 3577 N N . GLN A 1 483 ? -8.701 -8.829 13.677 1.00 95.44 483 GLN A N 1
ATOM 3578 C CA . GLN A 1 483 ? -7.959 -9.034 12.435 1.00 95.44 483 GLN A CA 1
ATOM 3579 C C . GLN A 1 483 ? -8.839 -8.822 11.192 1.00 95.44 483 GLN A C 1
ATOM 3581 O O . GLN A 1 483 ? -8.444 -8.129 10.252 1.00 95.44 483 GLN A O 1
ATOM 3586 N N . THR A 1 484 ? -10.055 -9.372 11.218 1.00 95.38 484 THR A N 1
ATOM 3587 C CA . THR A 1 484 ? -11.046 -9.209 10.149 1.00 95.38 484 THR A CA 1
ATOM 3588 C C . THR A 1 484 ? -11.353 -7.732 9.913 1.00 95.38 484 THR A C 1
ATOM 3590 O O . THR A 1 484 ? -11.339 -7.273 8.769 1.00 95.38 484 THR A O 1
ATOM 3593 N N . LEU A 1 485 ? -11.571 -6.964 10.986 1.00 93.94 485 LEU A N 1
ATOM 3594 C CA . LEU A 1 485 ? -11.805 -5.521 10.900 1.00 93.94 485 LEU A CA 1
ATOM 3595 C C . LEU A 1 485 ? -10.596 -4.780 10.323 1.00 93.94 485 LEU A C 1
ATOM 3597 O O . LEU A 1 485 ? -10.768 -3.944 9.436 1.00 93.94 485 LEU A O 1
ATOM 3601 N N . VAL A 1 486 ? -9.381 -5.111 10.769 1.00 94.38 486 VAL A N 1
ATOM 3602 C CA . VAL A 1 486 ? -8.144 -4.516 10.244 1.00 94.38 486 VAL A CA 1
ATOM 3603 C C . VAL A 1 486 ? -8.054 -4.714 8.729 1.00 94.38 486 VAL A C 1
ATOM 3605 O O . VAL A 1 486 ? -7.891 -3.746 7.988 1.00 94.38 486 VAL A O 1
ATOM 3608 N N . GLY A 1 487 ? -8.213 -5.940 8.235 1.00 94.94 487 GLY A N 1
ATOM 3609 C CA . GLY A 1 487 ? -8.070 -6.198 6.804 1.00 94.94 487 GLY A CA 1
ATOM 3610 C C . GLY A 1 487 ? -9.162 -5.566 5.933 1.00 94.94 487 GLY A C 1
ATOM 3611 O O . GLY A 1 487 ? -8.864 -5.027 4.869 1.00 94.94 487 GLY A O 1
ATOM 3612 N N . LEU A 1 488 ? -10.416 -5.545 6.397 1.00 93.38 488 LEU A N 1
ATOM 3613 C CA . LEU A 1 488 ? -11.530 -4.945 5.644 1.00 93.38 488 LEU A CA 1
ATOM 3614 C C . LEU A 1 488 ? -11.418 -3.423 5.504 1.00 93.38 488 LEU A C 1
ATOM 3616 O O . LEU A 1 488 ? -11.950 -2.844 4.554 1.00 93.38 488 LEU A O 1
ATOM 3620 N N . LEU A 1 489 ? -10.763 -2.769 6.464 1.00 93.00 489 LEU A N 1
ATOM 3621 C CA . LEU A 1 489 ? -10.719 -1.312 6.579 1.00 93.00 489 LEU A CA 1
ATOM 3622 C C . LEU A 1 489 ? -9.429 -0.684 6.042 1.00 93.00 489 LEU A C 1
ATOM 3624 O O . LEU A 1 489 ? -9.319 0.547 6.055 1.00 93.00 489 LEU A O 1
ATOM 3628 N N . LEU A 1 490 ? -8.505 -1.492 5.512 1.00 94.56 490 LEU A N 1
ATOM 3629 C CA . LEU A 1 490 ? -7.238 -1.056 4.913 1.00 94.56 490 LEU A CA 1
ATOM 3630 C C . LEU A 1 490 ? -7.435 0.063 3.887 1.00 94.56 490 LEU A C 1
ATOM 3632 O O . LEU A 1 490 ? -6.889 1.153 4.040 1.00 94.56 490 LEU A O 1
ATOM 3636 N N . THR A 1 491 ? -8.252 -0.169 2.858 1.00 94.12 491 THR A N 1
ATOM 3637 C CA . THR A 1 491 ? -8.524 0.820 1.808 1.00 94.12 491 THR A CA 1
ATOM 3638 C C . THR A 1 491 ? -9.974 0.768 1.327 1.00 94.12 491 THR A C 1
ATOM 3640 O O . THR A 1 491 ? -10.655 -0.247 1.417 1.00 94.12 491 THR A O 1
ATOM 3643 N N . ASN A 1 492 ? -10.465 1.906 0.836 1.00 90.31 492 ASN A N 1
ATOM 3644 C CA . ASN A 1 492 ? -11.759 2.028 0.155 1.00 90.31 492 ASN A CA 1
ATOM 3645 C C . ASN A 1 492 ? -11.578 2.689 -1.222 1.00 90.31 492 ASN A C 1
ATOM 3647 O O . ASN A 1 492 ? -12.447 3.422 -1.688 1.00 90.31 492 ASN A O 1
ATOM 3651 N N . GLY A 1 493 ? -10.399 2.488 -1.814 1.00 92.00 493 GLY A N 1
ATOM 3652 C CA . GLY A 1 493 ? -10.017 3.025 -3.106 1.00 92.00 493 GLY A CA 1
ATOM 3653 C C . GLY A 1 493 ? -9.385 4.418 -3.037 1.00 92.00 493 GLY A C 1
ATOM 3654 O O . GLY A 1 493 ? -9.398 5.082 -1.992 1.00 92.00 493 GLY A O 1
ATOM 3655 N N . PRO A 1 494 ? -8.858 4.889 -4.178 1.00 91.81 494 PRO A N 1
ATOM 3656 C CA . PRO A 1 494 ? -8.063 6.110 -4.244 1.00 91.81 494 PRO A CA 1
ATOM 3657 C C . PRO A 1 494 ? -8.868 7.392 -4.035 1.00 91.81 494 PRO A C 1
ATOM 3659 O O . PRO A 1 494 ? -8.293 8.404 -3.643 1.00 91.81 494 PRO A O 1
ATOM 3662 N N . GLY A 1 495 ? -10.179 7.364 -4.292 1.00 89.56 495 GLY A N 1
ATOM 3663 C CA . GLY A 1 495 ? -11.076 8.514 -4.135 1.00 89.56 495 GLY A CA 1
ATOM 3664 C C . GLY A 1 495 ? -11.582 8.731 -2.705 1.00 89.56 495 GLY A C 1
ATOM 3665 O O . GLY A 1 495 ? -12.304 9.691 -2.449 1.00 89.56 495 GLY A O 1
ATOM 3666 N N . ALA A 1 496 ? -11.238 7.855 -1.753 1.00 91.12 496 ALA A N 1
ATOM 3667 C CA . ALA A 1 496 ? -11.641 8.036 -0.362 1.00 91.12 496 ALA A CA 1
ATOM 3668 C C . ALA A 1 496 ? -11.022 9.316 0.224 1.00 91.12 496 ALA A C 1
ATOM 3670 O O . ALA A 1 496 ? -9.837 9.582 0.026 1.00 91.12 496 ALA A O 1
ATOM 3671 N N . ILE A 1 497 ? -11.796 10.080 1.002 1.00 93.00 497 ILE A N 1
ATOM 3672 C CA . ILE A 1 497 ? -11.350 11.362 1.576 1.00 93.00 497 ILE A CA 1
ATOM 3673 C C . ILE A 1 497 ? -10.063 11.228 2.411 1.00 93.00 497 ILE A C 1
ATOM 3675 O O . ILE A 1 497 ? -9.183 12.077 2.322 1.00 93.00 497 ILE A O 1
ATOM 3679 N N . SER A 1 498 ? -9.893 10.115 3.131 1.00 94.50 498 SER A N 1
ATOM 3680 C CA . SER A 1 498 ? -8.673 9.791 3.881 1.00 94.50 498 SER A CA 1
ATOM 3681 C C . SER A 1 498 ? -7.442 9.609 2.984 1.00 94.50 498 SER A C 1
ATOM 3683 O O . SER A 1 498 ? -6.355 10.078 3.324 1.00 94.50 498 SER A O 1
ATOM 3685 N N . ALA A 1 499 ? -7.601 8.976 1.817 1.00 95.19 499 ALA A N 1
ATOM 3686 C CA . ALA A 1 499 ? -6.538 8.840 0.822 1.00 95.19 499 ALA A CA 1
ATOM 3687 C C . ALA A 1 499 ? -6.248 10.178 0.124 1.00 95.19 499 ALA A C 1
ATOM 3689 O O . ALA A 1 499 ? -5.086 10.530 -0.073 1.00 95.19 499 ALA A O 1
ATOM 3690 N N . GLN A 1 500 ? -7.288 10.955 -0.194 1.00 94.06 500 GLN A N 1
ATOM 3691 C CA . GLN A 1 500 ? -7.150 12.288 -0.788 1.00 94.06 500 GLN A CA 1
ATOM 3692 C C . GLN A 1 500 ? -6.429 13.265 0.150 1.00 94.06 500 GLN A C 1
ATOM 3694 O O . GLN A 1 500 ? -5.558 14.000 -0.306 1.00 94.06 500 GLN A O 1
ATOM 3699 N N . GLY A 1 501 ? -6.712 13.227 1.457 1.00 95.19 501 GLY A N 1
ATOM 3700 C CA . GLY A 1 501 ? -5.993 14.022 2.457 1.00 95.19 501 GLY A CA 1
ATOM 3701 C C . GLY A 1 501 ? -4.501 13.686 2.513 1.00 95.19 501 GLY A C 1
ATOM 3702 O O . GLY A 1 501 ? -3.655 14.581 2.492 1.00 95.19 501 GLY A O 1
ATOM 3703 N N . ALA A 1 502 ? -4.165 12.393 2.505 1.00 96.75 502 ALA A N 1
ATOM 3704 C CA . ALA A 1 502 ? -2.777 11.933 2.499 1.00 96.75 502 ALA A CA 1
ATOM 3705 C C . ALA A 1 502 ? -2.042 12.317 1.200 1.00 96.75 502 ALA A C 1
ATOM 3707 O O . ALA A 1 502 ? -0.941 12.865 1.241 1.00 96.75 502 ALA A O 1
ATOM 3708 N N . LYS A 1 503 ? -2.672 12.114 0.036 1.00 95.62 503 LYS A N 1
ATOM 3709 C CA . LYS A 1 503 ? -2.108 12.505 -1.265 1.00 95.62 503 LYS A CA 1
ATOM 3710 C C . LYS A 1 503 ? -1.984 14.015 -1.435 1.00 95.62 503 LYS A C 1
ATOM 3712 O O . LYS A 1 503 ? -1.007 14.491 -2.009 1.00 95.62 503 LYS A O 1
ATOM 3717 N N . GLY A 1 504 ? -2.943 14.774 -0.911 1.00 95.25 504 GLY A N 1
ATOM 3718 C CA . GLY A 1 504 ? -2.895 16.230 -0.884 1.00 95.25 504 GLY A CA 1
ATOM 3719 C C . GLY A 1 504 ? -1.675 16.738 -0.118 1.00 95.25 504 GLY A C 1
ATOM 3720 O O . GLY A 1 504 ? -1.001 17.650 -0.588 1.00 95.25 504 GLY A O 1
ATOM 3721 N N . ALA A 1 505 ? -1.330 16.101 1.005 1.00 96.19 505 ALA A N 1
ATOM 3722 C CA . ALA A 1 505 ? -0.120 16.425 1.757 1.00 96.19 505 ALA A CA 1
ATOM 3723 C C . ALA A 1 505 ? 1.169 16.131 0.968 1.00 96.19 505 ALA A C 1
ATOM 3725 O O . ALA A 1 505 ? 2.061 16.977 0.964 1.00 96.19 505 ALA A O 1
ATOM 3726 N N . VAL A 1 506 ? 1.238 15.008 0.240 1.00 96.81 506 VAL A N 1
ATOM 3727 C CA . VAL A 1 506 ? 2.356 14.712 -0.679 1.00 96.81 506 VAL A CA 1
ATOM 3728 C C . VAL A 1 506 ? 2.463 15.778 -1.771 1.00 96.81 506 VAL A C 1
ATOM 3730 O O . VAL A 1 506 ? 3.534 16.330 -2.001 1.00 96.81 506 VAL A O 1
ATOM 3733 N N . SER A 1 507 ? 1.349 16.118 -2.429 1.00 94.88 507 SER A N 1
ATOM 3734 C CA . SER A 1 507 ? 1.316 17.174 -3.450 1.00 94.88 507 SER A CA 1
ATOM 3735 C C . SER A 1 507 ? 1.658 18.557 -2.912 1.00 94.88 507 SER A C 1
ATOM 3737 O O . SER A 1 507 ? 2.193 19.368 -3.657 1.00 94.88 507 SER A O 1
ATOM 3739 N N . ALA A 1 508 ? 1.389 18.832 -1.637 1.00 93.56 508 ALA A N 1
ATOM 3740 C CA . ALA A 1 508 ? 1.778 20.090 -1.016 1.00 93.56 508 ALA A CA 1
ATOM 3741 C C . ALA A 1 508 ? 3.302 20.214 -0.824 1.00 93.56 508 ALA A C 1
ATOM 3743 O O . ALA A 1 508 ? 3.800 21.335 -0.777 1.00 93.56 508 ALA A O 1
ATOM 3744 N N . ASP A 1 509 ? 4.027 19.095 -0.717 1.00 93.81 509 ASP A N 1
ATOM 3745 C CA . ASP A 1 509 ? 5.495 19.075 -0.588 1.00 93.81 509 ASP A CA 1
ATOM 3746 C C . ASP A 1 509 ? 6.222 18.862 -1.931 1.00 93.81 509 ASP A C 1
ATOM 3748 O O . ASP A 1 509 ? 7.415 19.153 -2.040 1.00 93.81 509 ASP A O 1
ATOM 3752 N N . GLY A 1 510 ? 5.502 18.411 -2.963 1.00 91.94 510 GLY A N 1
ATOM 3753 C CA . GLY A 1 510 ? 6.020 18.194 -4.312 1.00 91.94 510 GLY A CA 1
ATOM 3754 C C . GLY A 1 510 ? 6.610 16.794 -4.516 1.00 91.94 510 GLY A C 1
ATOM 3755 O O . GLY A 1 510 ? 7.805 16.613 -4.279 1.00 91.94 510 GLY A O 1
ATOM 3756 N N . PRO A 1 511 ? 5.840 15.799 -5.009 1.00 92.12 511 PRO A N 1
ATOM 3757 C CA . PRO A 1 511 ? 6.340 14.436 -5.208 1.00 92.12 511 PRO A CA 1
ATOM 3758 C C . PRO A 1 511 ? 7.479 14.358 -6.228 1.00 92.12 511 PRO A C 1
ATOM 3760 O O . PRO A 1 511 ? 8.258 13.406 -6.193 1.00 92.12 511 PRO A O 1
ATOM 3763 N N . GLU A 1 512 ? 7.615 15.341 -7.127 1.00 91.88 512 GLU A N 1
ATOM 3764 C CA . GLU A 1 512 ? 8.750 15.457 -8.051 1.00 91.88 512 GLU A CA 1
ATOM 3765 C C . GLU A 1 512 ? 10.106 15.667 -7.353 1.00 91.88 512 GLU A C 1
ATOM 3767 O O . GLU A 1 512 ? 11.141 15.427 -7.972 1.00 91.88 512 GLU A O 1
ATOM 3772 N N . THR A 1 513 ? 10.109 16.050 -6.073 1.00 93.31 513 THR A N 1
ATOM 3773 C CA . THR A 1 513 ? 11.297 16.142 -5.210 1.00 93.31 513 THR A CA 1
ATOM 3774 C C . THR A 1 513 ? 11.050 15.328 -3.928 1.00 93.31 513 THR A C 1
ATOM 3776 O O . THR A 1 513 ? 10.779 15.912 -2.875 1.00 93.31 513 THR A O 1
ATOM 3779 N N . PRO A 1 514 ? 11.084 13.980 -4.009 1.00 91.38 514 PRO A N 1
ATOM 3780 C CA . PRO A 1 514 ? 10.647 13.067 -2.946 1.00 91.38 514 PRO A CA 1
ATOM 3781 C C . PRO A 1 514 ? 11.212 13.363 -1.553 1.00 91.38 514 PRO A C 1
ATOM 3783 O O . PRO A 1 514 ? 10.508 13.230 -0.557 1.00 91.38 514 PRO A O 1
ATOM 3786 N N . GLU A 1 515 ? 12.461 13.812 -1.471 1.00 90.31 515 GLU A N 1
ATOM 3787 C CA . GLU A 1 515 ? 13.164 14.172 -0.240 1.00 90.31 515 GLU A CA 1
ATOM 3788 C C . GLU A 1 515 ? 12.506 15.311 0.561 1.00 90.31 515 GLU A C 1
ATOM 3790 O O . GLU A 1 515 ? 12.750 15.427 1.762 1.00 90.31 515 GLU A O 1
ATOM 3795 N N . ARG A 1 516 ? 11.644 16.128 -0.062 1.00 91.94 516 ARG A N 1
ATOM 3796 C CA . ARG A 1 516 ? 10.866 17.175 0.626 1.00 91.94 516 ARG A CA 1
ATOM 3797 C C . ARG A 1 516 ? 9.598 16.648 1.287 1.00 91.94 516 ARG A C 1
ATOM 3799 O O . ARG A 1 516 ? 9.084 17.302 2.194 1.00 91.94 516 ARG A O 1
ATOM 3806 N N . VAL A 1 517 ? 9.086 15.503 0.835 1.00 96.62 517 VAL A N 1
ATOM 3807 C CA . VAL A 1 517 ? 7.809 14.958 1.297 1.00 96.62 517 VAL A CA 1
ATOM 3808 C C . VAL A 1 517 ? 7.951 14.435 2.719 1.00 96.62 517 VAL A C 1
ATOM 3810 O O . VAL A 1 517 ? 8.758 13.547 3.004 1.00 96.62 517 VAL A O 1
ATOM 3813 N N . GLN A 1 518 ? 7.134 14.966 3.628 1.00 97.38 518 GLN A N 1
ATOM 3814 C CA . GLN A 1 518 ? 7.158 14.550 5.025 1.00 97.38 518 GLN A CA 1
ATOM 3815 C C . GLN A 1 518 ? 6.103 13.473 5.304 1.00 97.38 518 GLN A C 1
ATOM 3817 O O . GLN A 1 518 ? 4.902 13.748 5.303 1.00 97.38 518 GLN A O 1
ATOM 3822 N N . LEU A 1 519 ? 6.530 12.237 5.588 1.00 98.50 519 LEU A N 1
ATOM 3823 C CA . LEU A 1 519 ? 5.611 11.105 5.792 1.00 98.50 519 LEU A CA 1
ATOM 3824 C C . LEU A 1 519 ? 4.671 11.322 6.985 1.00 98.50 519 LEU A C 1
ATOM 3826 O O . LEU A 1 519 ? 3.486 10.993 6.927 1.00 98.50 519 LEU A O 1
ATOM 3830 N N . ASN A 1 520 ? 5.171 11.948 8.049 1.00 98.12 520 ASN A N 1
ATOM 3831 C CA . ASN A 1 520 ? 4.371 12.279 9.222 1.00 98.12 520 ASN A CA 1
ATOM 3832 C C . ASN A 1 520 ? 3.281 13.318 8.902 1.00 98.12 520 ASN A C 1
ATOM 3834 O O . ASN A 1 520 ? 2.130 13.135 9.296 1.00 98.12 520 ASN A O 1
ATOM 3838 N N . LYS A 1 521 ? 3.602 14.352 8.108 1.00 98.12 521 LYS A N 1
ATOM 3839 C CA . LYS A 1 521 ? 2.620 15.311 7.574 1.00 98.12 521 LYS A CA 1
ATOM 3840 C C . LYS A 1 521 ? 1.585 14.609 6.695 1.00 98.12 521 LYS A C 1
ATOM 3842 O O . LYS A 1 521 ? 0.407 14.948 6.760 1.00 98.12 521 LYS A O 1
ATOM 3847 N N . CYS A 1 522 ? 1.990 13.615 5.909 1.00 98.25 522 CYS A N 1
ATOM 3848 C CA . CYS A 1 522 ? 1.062 12.836 5.091 1.00 98.25 522 CYS A CA 1
ATOM 3849 C C . CYS A 1 522 ? 0.054 12.047 5.940 1.00 98.25 522 CYS A C 1
ATOM 3851 O O . CYS A 1 522 ? -1.138 12.043 5.628 1.00 98.25 522 CYS A O 1
ATOM 3853 N N . LEU A 1 523 ? 0.494 11.461 7.060 1.00 98.19 523 LEU A N 1
ATOM 3854 C CA . LEU A 1 523 ? -0.420 10.848 8.029 1.00 98.19 523 LEU A CA 1
ATOM 3855 C C . LEU A 1 523 ? -1.319 11.876 8.713 1.00 98.19 523 LEU A C 1
ATOM 3857 O O . LEU A 1 523 ? -2.503 11.607 8.881 1.00 98.19 523 LEU A O 1
ATOM 3861 N N . VAL A 1 524 ? -0.814 13.068 9.044 1.00 98.50 524 VAL A N 1
ATOM 3862 C CA . VAL A 1 524 ? -1.661 14.171 9.536 1.00 98.50 524 VAL A CA 1
ATOM 3863 C C . VAL A 1 524 ? -2.714 14.559 8.491 1.00 98.50 524 VAL A C 1
ATOM 3865 O O . VAL A 1 524 ? -3.872 14.776 8.843 1.00 98.50 524 VAL A O 1
ATOM 3868 N N . GLY A 1 525 ? -2.362 14.576 7.203 1.00 97.69 525 GLY A N 1
ATOM 3869 C CA . GLY A 1 525 ? -3.303 14.741 6.092 1.00 97.69 525 GLY A CA 1
ATOM 3870 C C . GLY A 1 525 ? -4.421 13.695 6.109 1.00 97.69 525 GLY A C 1
ATOM 3871 O O . GLY A 1 525 ? -5.593 14.052 6.056 1.00 97.69 525 GLY A O 1
ATOM 3872 N N . PHE A 1 526 ? -4.086 12.414 6.274 1.00 96.94 526 PHE A N 1
ATOM 3873 C CA . PHE A 1 526 ? -5.072 11.342 6.475 1.00 96.94 526 PHE A CA 1
ATOM 3874 C C . PHE A 1 526 ? -5.948 11.571 7.723 1.00 96.94 526 PHE A C 1
ATOM 3876 O O . PHE A 1 526 ? -7.177 11.486 7.644 1.00 96.94 526 PHE A O 1
ATOM 3883 N N . LEU A 1 527 ? -5.331 11.858 8.870 1.00 97.62 527 LEU A N 1
ATOM 3884 C CA . LEU A 1 527 ? -6.008 11.963 10.165 1.00 97.62 527 LEU A CA 1
ATOM 3885 C C . LEU A 1 527 ? -6.973 13.154 10.210 1.00 97.62 527 LEU A C 1
ATOM 3887 O O . LEU A 1 527 ? -8.093 13.025 10.696 1.00 97.62 527 LEU A O 1
ATOM 3891 N N . THR A 1 528 ? -6.580 14.292 9.641 1.00 96.19 528 THR A N 1
ATOM 3892 C CA . THR A 1 528 ? -7.437 15.488 9.520 1.00 96.19 528 THR A CA 1
ATOM 3893 C C . THR A 1 528 ? -8.595 15.301 8.541 1.00 96.19 528 THR A C 1
ATOM 3895 O O . THR A 1 528 ? -9.602 15.993 8.646 1.00 96.19 528 THR A O 1
ATOM 3898 N N . HIS A 1 529 ? -8.482 14.340 7.623 1.00 95.44 529 HIS A N 1
ATOM 3899 C CA . HIS A 1 529 ? -9.524 13.972 6.661 1.00 95.44 529 HIS A CA 1
ATOM 3900 C C . HIS A 1 529 ? -10.334 12.742 7.096 1.00 95.44 529 HIS A C 1
ATOM 3902 O O . HIS A 1 529 ? -11.146 12.225 6.331 1.00 95.44 529 HIS A O 1
ATOM 3908 N N . SER A 1 530 ? -10.131 12.278 8.329 1.00 93.38 530 SER A N 1
ATOM 3909 C CA . SER A 1 530 ? -10.933 11.243 8.980 1.00 93.38 530 SER A CA 1
ATOM 3910 C C . SER A 1 530 ? -11.693 11.880 10.140 1.00 93.38 530 SER A C 1
ATOM 3912 O O . SER A 1 530 ? -11.140 12.707 10.854 1.00 93.38 530 SER A O 1
ATOM 3914 N N . GLY A 1 531 ? -12.961 11.534 10.341 1.00 88.31 531 GLY A N 1
ATOM 3915 C CA . GLY A 1 531 ? -13.828 12.203 11.316 1.00 88.31 531 GLY A CA 1
ATOM 3916 C C . GLY A 1 531 ? -15.121 11.436 11.564 1.00 88.31 531 GLY A C 1
ATOM 3917 O O . GLY A 1 531 ? -15.333 10.367 10.993 1.00 88.31 531 GLY A O 1
ATOM 3918 N N . PHE A 1 532 ? -16.025 12.008 12.361 1.00 83.00 532 PHE A N 1
ATOM 3919 C CA . PHE A 1 532 ? -17.294 11.357 12.704 1.00 83.00 532 PHE A CA 1
ATOM 3920 C C . PHE A 1 532 ? -18.122 10.954 11.473 1.00 83.00 532 PHE A C 1
ATOM 3922 O O . PHE A 1 532 ? -18.596 9.828 11.411 1.00 83.00 532 PHE A O 1
ATOM 3929 N N . ALA A 1 533 ? -18.181 11.805 10.442 1.00 78.50 533 ALA A N 1
ATOM 3930 C CA . ALA A 1 533 ? -18.878 11.503 9.184 1.00 78.50 533 ALA A CA 1
ATOM 3931 C C . ALA A 1 533 ? -18.108 10.558 8.234 1.00 78.50 533 ALA A C 1
ATOM 3933 O O . ALA A 1 533 ? -18.680 9.991 7.300 1.00 78.50 533 ALA A O 1
ATOM 3934 N N . HIS A 1 534 ? -16.793 10.424 8.423 1.00 79.00 534 HIS A N 1
ATOM 3935 C CA . HIS A 1 534 ? -15.892 9.685 7.537 1.00 79.00 534 HIS A CA 1
ATOM 3936 C C . HIS A 1 534 ? -14.890 8.882 8.370 1.00 79.00 534 HIS A C 1
ATOM 3938 O O . HIS A 1 534 ? -13.775 9.333 8.633 1.00 79.00 534 HIS A O 1
ATOM 3944 N N . GLY A 1 535 ? -15.316 7.693 8.797 1.00 71.94 535 GLY A N 1
ATOM 3945 C CA . GLY A 1 535 ? -14.554 6.802 9.679 1.00 71.94 535 GLY A CA 1
ATOM 3946 C C . GLY A 1 535 ? -15.190 6.596 11.055 1.00 71.94 535 GLY A C 1
ATOM 3947 O O . GLY A 1 535 ? -14.944 5.568 11.676 1.00 71.94 535 GLY A O 1
ATOM 3948 N N . GLY A 1 536 ? -16.047 7.519 11.507 1.00 69.44 536 GLY A N 1
ATOM 3949 C CA . GLY A 1 536 ? -16.759 7.419 12.787 1.00 69.44 536 GLY A CA 1
ATOM 3950 C C . GLY A 1 536 ? -18.132 6.739 12.741 1.00 69.44 536 GLY A C 1
ATOM 3951 O O . GLY A 1 536 ? -18.686 6.465 13.798 1.00 69.44 536 GLY A O 1
ATOM 3952 N N . ASN A 1 537 ? -18.676 6.401 11.566 1.00 71.31 537 ASN A N 1
ATOM 3953 C CA . ASN A 1 537 ? -20.016 5.797 11.441 1.00 71.31 537 ASN A CA 1
ATOM 3954 C C . ASN A 1 537 ? -20.191 4.488 12.233 1.00 71.31 537 ASN A C 1
ATOM 3956 O O . ASN A 1 537 ? -21.302 4.160 12.649 1.00 71.31 537 ASN A O 1
ATOM 3960 N N . GLY A 1 538 ? -19.106 3.741 12.472 1.00 72.44 538 GLY A N 1
ATOM 3961 C CA . GLY A 1 538 ? -19.138 2.550 13.323 1.00 72.44 538 GLY A CA 1
ATOM 3962 C C . GLY A 1 538 ? -19.632 2.851 14.744 1.00 72.44 538 GLY A C 1
ATOM 3963 O O . GLY A 1 538 ? -20.335 2.031 15.329 1.00 72.44 538 GLY A O 1
ATOM 3964 N N . TYR A 1 539 ? -19.350 4.047 15.275 1.00 81.56 539 TYR A N 1
ATOM 3965 C CA . TYR A 1 539 ? -19.886 4.489 16.563 1.00 81.56 539 TYR A CA 1
ATOM 3966 C C . TYR A 1 539 ? -21.403 4.688 16.522 1.00 81.56 539 TYR A C 1
ATOM 3968 O O . TYR A 1 539 ? -22.088 4.216 17.427 1.00 81.56 539 TYR A O 1
ATOM 3976 N N . GLU A 1 540 ? -21.947 5.317 15.475 1.00 84.56 540 GLU A N 1
ATOM 3977 C CA . GLU A 1 540 ? -23.403 5.473 15.338 1.00 84.56 540 GLU A CA 1
ATOM 3978 C C . GLU A 1 540 ? -24.103 4.107 15.347 1.00 84.56 540 GLU A C 1
ATOM 3980 O O . GLU A 1 540 ? -25.161 3.952 15.955 1.00 84.56 540 GLU A O 1
ATOM 3985 N N . GLY A 1 541 ? -23.476 3.096 14.732 1.00 89.44 541 GLY A N 1
ATOM 3986 C CA . GLY A 1 541 ? -23.929 1.708 14.786 1.00 89.44 541 GLY A CA 1
ATOM 3987 C C . GLY A 1 541 ? -23.881 1.100 16.191 1.00 89.44 541 GLY A C 1
ATOM 3988 O O . GLY A 1 541 ? -24.812 0.395 16.572 1.00 89.44 541 GLY A O 1
ATOM 3989 N N . ILE A 1 542 ? -22.839 1.377 16.982 1.00 90.50 542 ILE A N 1
ATOM 3990 C CA . ILE A 1 542 ? -22.762 0.926 18.380 1.00 90.50 542 ILE A CA 1
ATOM 3991 C C . ILE A 1 542 ? -23.838 1.603 19.221 1.00 90.50 542 ILE A C 1
ATOM 3993 O O . ILE A 1 542 ? -24.596 0.908 19.888 1.00 90.50 542 ILE A O 1
ATOM 3997 N N . ALA A 1 543 ? -23.936 2.934 19.177 1.00 90.56 543 ALA A N 1
ATOM 3998 C CA . ALA A 1 543 ? -24.923 3.690 19.944 1.00 90.56 543 ALA A CA 1
ATOM 3999 C C . ALA A 1 543 ? -26.351 3.231 19.616 1.00 90.56 543 ALA A C 1
ATOM 4001 O O . ALA A 1 543 ? -27.162 3.023 20.517 1.00 90.56 543 ALA A O 1
ATOM 4002 N N . PHE A 1 544 ? -26.626 2.989 18.330 1.00 92.81 544 PHE A N 1
ATOM 4003 C CA . PHE A 1 544 ? -27.880 2.400 17.882 1.00 92.81 544 PHE A CA 1
ATOM 4004 C C . PHE A 1 544 ? -28.131 1.035 18.535 1.00 92.81 544 PHE A C 1
ATOM 4006 O O . PHE A 1 544 ? -29.170 0.843 19.160 1.00 92.81 544 PHE A O 1
ATOM 4013 N N . LEU A 1 545 ? -27.185 0.098 18.449 1.00 94.44 545 LEU A N 1
ATOM 4014 C CA . LEU A 1 545 ? -27.345 -1.238 19.026 1.00 94.44 545 LEU A CA 1
ATOM 4015 C C . LEU A 1 545 ? -27.477 -1.220 20.556 1.00 94.44 545 LEU A C 1
ATOM 4017 O O . LEU A 1 545 ? -28.318 -1.940 21.089 1.00 94.44 545 LEU A O 1
ATOM 4021 N N . LEU A 1 546 ? -26.701 -0.395 21.263 1.00 93.44 546 LEU A N 1
ATOM 4022 C CA . LEU A 1 546 ? -26.813 -0.247 22.717 1.00 93.44 546 LEU A CA 1
ATOM 4023 C C . LEU A 1 546 ? -28.222 0.186 23.124 1.00 93.44 546 LEU A C 1
ATOM 4025 O O . LEU A 1 546 ? -28.789 -0.373 24.060 1.00 93.44 546 LEU A O 1
ATOM 4029 N N . ASP A 1 547 ? -28.804 1.136 22.392 1.00 93.38 547 ASP A N 1
ATOM 4030 C CA . ASP A 1 547 ? -30.160 1.602 22.656 1.00 93.38 547 ASP A CA 1
ATOM 4031 C C . ASP A 1 547 ? -31.203 0.504 22.406 1.00 93.38 547 ASP A C 1
ATOM 4033 O O . ASP A 1 547 ? -32.067 0.258 23.247 1.00 93.38 547 ASP A O 1
ATOM 4037 N N . GLN A 1 548 ? -31.071 -0.237 21.300 1.00 94.81 548 GLN A N 1
ATOM 4038 C CA . GLN A 1 548 ? -32.007 -1.316 20.972 1.00 94.81 548 GLN A CA 1
ATOM 4039 C C . GLN A 1 548 ? -31.955 -2.477 21.971 1.00 94.81 548 GLN A C 1
ATOM 4041 O O . GLN A 1 548 ? -32.991 -3.071 22.278 1.00 94.81 548 GLN A O 1
ATOM 4046 N N . PHE A 1 549 ? -30.770 -2.788 22.500 1.00 94.75 549 PHE A N 1
ATOM 4047 C CA . PHE A 1 549 ? -30.552 -3.911 23.414 1.00 94.75 549 PHE A CA 1
ATOM 4048 C C . PHE A 1 549 ? -30.578 -3.539 24.903 1.00 94.75 549 PHE A C 1
ATOM 4050 O O . PHE A 1 549 ? -30.454 -4.440 25.737 1.00 94.75 549 PHE A O 1
ATOM 4057 N N . ARG A 1 550 ? -30.786 -2.260 25.253 1.00 89.31 550 ARG A N 1
ATOM 4058 C CA . ARG A 1 550 ? -30.750 -1.736 26.633 1.00 89.31 550 ARG A CA 1
ATOM 4059 C C . ARG A 1 550 ? -31.537 -2.602 27.624 1.00 89.31 550 ARG A C 1
ATOM 4061 O O . ARG A 1 550 ? -30.983 -3.044 28.631 1.00 89.31 550 ARG A O 1
ATOM 4068 N N . ASP A 1 551 ? -32.785 -2.908 27.271 1.00 89.12 551 ASP A N 1
ATOM 4069 C CA . ASP A 1 551 ? -33.734 -3.667 28.099 1.00 89.12 551 ASP A CA 1
ATOM 4070 C C . ASP A 1 551 ? -33.981 -5.093 27.573 1.00 89.12 551 ASP A C 1
ATOM 4072 O O . ASP A 1 551 ? -34.896 -5.785 28.015 1.00 89.12 551 ASP A O 1
ATOM 4076 N N . ALA A 1 552 ? -33.169 -5.559 26.618 1.00 90.12 552 ALA A N 1
ATOM 4077 C CA . ALA A 1 552 ? -33.354 -6.863 25.977 1.00 90.12 552 ALA A CA 1
ATOM 4078 C C . ALA A 1 552 ? -32.876 -8.047 26.838 1.00 90.12 552 ALA A C 1
ATOM 4080 O O . ALA A 1 552 ? -33.116 -9.197 26.484 1.00 90.12 552 ALA A O 1
ATOM 4081 N N . GLY A 1 553 ? -32.171 -7.791 27.947 1.00 89.12 553 GLY A N 1
ATOM 4082 C CA . GLY A 1 553 ? -31.659 -8.843 28.832 1.00 89.12 553 GLY A CA 1
ATOM 4083 C C . GLY A 1 553 ? -30.567 -9.724 28.209 1.00 89.12 553 GLY A C 1
ATOM 4084 O O . GLY A 1 553 ? -30.319 -10.823 28.706 1.00 89.12 553 GLY A O 1
ATOM 4085 N N . LEU A 1 554 ? -29.913 -9.260 27.136 1.00 94.31 554 LEU A N 1
ATOM 4086 C CA . LEU A 1 554 ? -28.854 -9.996 26.444 1.00 94.31 554 LEU A CA 1
ATOM 4087 C C . LEU A 1 554 ? -27.639 -10.205 27.362 1.00 94.31 554 LEU A C 1
ATOM 4089 O O . LEU A 1 554 ? -27.006 -9.240 27.794 1.00 94.31 554 LEU A O 1
ATOM 4093 N N . LYS A 1 555 ? -27.303 -11.471 27.632 1.00 92.12 555 LYS A N 1
ATOM 4094 C CA . LYS A 1 555 ? -26.135 -11.853 28.440 1.00 92.12 555 LYS A CA 1
ATOM 4095 C C . LYS A 1 555 ? -24.894 -12.045 27.576 1.00 92.12 555 LYS A C 1
ATOM 4097 O O . LYS A 1 555 ? -23.949 -11.282 27.704 1.00 92.12 555 LYS A O 1
ATOM 4102 N N . ASP A 1 556 ? -24.944 -13.013 26.668 1.00 92.81 556 ASP A N 1
ATOM 4103 C CA . ASP A 1 556 ? -23.840 -13.360 25.777 1.00 92.81 556 ASP A CA 1
ATOM 4104 C C . ASP A 1 556 ? -24.259 -13.114 24.316 1.00 92.81 556 ASP A C 1
ATOM 4106 O O . ASP A 1 556 ? -25.198 -13.759 23.839 1.00 92.81 556 ASP A O 1
ATOM 4110 N N . PRO A 1 557 ? -23.610 -12.185 23.589 1.00 94.06 557 PRO A N 1
ATOM 4111 C CA . PRO A 1 557 ? -23.932 -11.908 22.193 1.00 94.06 557 PRO A CA 1
ATOM 4112 C C . PRO A 1 557 ? -23.473 -13.017 21.234 1.00 94.06 557 PRO A C 1
ATOM 4114 O O . PRO A 1 557 ? -23.825 -12.972 20.053 1.00 94.06 557 PRO A O 1
ATOM 4117 N N . THR A 1 558 ? -22.689 -13.987 21.710 1.00 93.81 558 THR A N 1
ATOM 4118 C CA . THR A 1 558 ? -22.174 -15.119 20.930 1.00 93.81 558 THR A CA 1
ATOM 4119 C C . THR A 1 558 ? -23.003 -16.394 21.081 1.00 93.81 558 THR A C 1
ATOM 4121 O O . THR A 1 558 ? -22.831 -17.324 20.296 1.00 93.81 558 THR A O 1
ATOM 4124 N N . ASP A 1 559 ? -23.956 -16.439 22.017 1.00 93.50 559 ASP A N 1
ATOM 4125 C CA . ASP A 1 559 ? -24.853 -17.584 22.173 1.00 93.50 559 ASP A CA 1
ATOM 4126 C C . ASP A 1 559 ? -26.016 -17.505 21.175 1.00 93.50 559 ASP A C 1
ATOM 4128 O O . ASP A 1 559 ? -26.842 -16.596 21.230 1.00 93.50 559 ASP A O 1
ATOM 4132 N N . ALA A 1 560 ? -26.146 -18.498 20.293 1.00 91.69 560 ALA A N 1
ATOM 4133 C CA . ALA A 1 560 ? -27.292 -18.616 19.386 1.00 91.69 560 ALA A CA 1
ATOM 4134 C C . ALA A 1 560 ? -28.630 -18.841 20.123 1.00 91.69 560 ALA A C 1
ATOM 4136 O O . ALA A 1 560 ? -29.698 -18.642 19.547 1.00 91.69 560 ALA A O 1
ATOM 4137 N N . ARG A 1 561 ? -28.591 -19.239 21.401 1.00 92.62 561 ARG A N 1
ATOM 4138 C CA . ARG A 1 561 ? -29.756 -19.444 22.279 1.00 92.62 561 ARG A CA 1
ATOM 4139 C C . ARG A 1 561 ? -29.897 -18.333 23.323 1.00 92.62 561 ARG A C 1
ATOM 4141 O O . ARG A 1 561 ? -30.449 -18.553 24.396 1.00 92.62 561 ARG A O 1
ATOM 4148 N N . HIS A 1 562 ? -29.474 -17.122 22.966 1.00 93.25 562 HIS A N 1
ATOM 4149 C CA . HIS A 1 562 ? -29.514 -15.916 23.798 1.00 93.25 562 HIS A CA 1
ATOM 4150 C C . HIS A 1 562 ? -30.898 -15.530 24.368 1.00 93.25 562 HIS A C 1
ATOM 4152 O O . HIS A 1 562 ? -30.970 -14.692 25.264 1.00 93.25 562 HIS A O 1
ATOM 4158 N N . GLY A 1 563 ? -32.003 -16.091 23.858 1.00 91.50 563 GLY A N 1
ATOM 4159 C CA . GLY A 1 563 ? -33.351 -15.908 24.416 1.00 91.50 563 GLY A CA 1
ATOM 4160 C C . GLY A 1 563 ? -34.018 -14.557 24.122 1.00 91.50 563 GLY A C 1
ATOM 4161 O O . GLY A 1 563 ? -35.082 -14.278 24.666 1.00 91.50 563 GLY A O 1
ATOM 4162 N N . VAL A 1 564 ? -33.422 -13.728 23.259 1.00 94.38 564 VAL A N 1
ATOM 4163 C CA . VAL A 1 564 ? -33.990 -12.437 22.823 1.00 94.38 564 VAL A CA 1
ATOM 4164 C C . VAL A 1 564 ? -34.783 -12.639 21.533 1.00 94.38 564 VAL A C 1
ATOM 4166 O O . VAL A 1 564 ? -34.251 -13.181 20.567 1.00 94.38 564 VAL A O 1
ATOM 4169 N N . ASP A 1 565 ? -36.023 -12.156 21.477 1.00 95.00 565 ASP A N 1
ATOM 4170 C CA . ASP A 1 565 ? -36.805 -12.130 20.236 1.00 95.00 565 ASP A CA 1
ATOM 4171 C C . ASP A 1 565 ? -36.337 -10.974 19.335 1.00 95.00 565 ASP A C 1
ATOM 4173 O O . ASP A 1 565 ? -36.785 -9.830 19.455 1.00 95.00 565 ASP A O 1
ATOM 4177 N N . LEU A 1 566 ? -35.392 -11.270 18.436 1.00 96.00 566 LEU A N 1
ATOM 4178 C CA . LEU A 1 566 ? -34.824 -10.280 17.515 1.00 96.00 566 LEU A CA 1
ATOM 4179 C C . LEU A 1 566 ? -35.867 -9.713 16.543 1.00 96.00 566 LEU A C 1
ATOM 4181 O O . LEU A 1 566 ? -35.730 -8.566 16.117 1.00 96.00 566 LEU A O 1
ATOM 4185 N N . GLN A 1 567 ? -36.895 -10.490 16.190 1.00 94.94 567 GLN A N 1
ATOM 4186 C CA . GLN A 1 567 ? -37.936 -10.047 15.266 1.00 94.94 567 GLN A CA 1
ATOM 4187 C C . GLN A 1 567 ? -38.858 -9.034 15.945 1.00 94.94 567 GLN A C 1
ATOM 4189 O O . GLN A 1 567 ? -39.123 -7.976 15.372 1.00 94.94 567 GLN A O 1
ATOM 4194 N N . ALA A 1 568 ? -39.280 -9.306 17.182 1.00 94.62 568 ALA A N 1
ATOM 4195 C CA . ALA A 1 568 ? -40.044 -8.351 17.979 1.00 94.62 568 ALA A CA 1
ATOM 4196 C C . ALA A 1 568 ? -39.240 -7.068 18.254 1.00 94.62 568 ALA A C 1
ATOM 4198 O O . ALA A 1 568 ? -39.778 -5.965 18.143 1.00 94.62 568 ALA A O 1
ATOM 4199 N N . LEU A 1 569 ? -37.939 -7.200 18.549 1.00 95.44 569 LEU A N 1
ATOM 4200 C CA . LEU A 1 569 ? -37.039 -6.063 18.763 1.00 95.44 569 LEU A CA 1
ATOM 4201 C C . LEU A 1 569 ? -36.954 -5.171 17.516 1.00 95.44 569 LEU A C 1
ATOM 4203 O O . LEU A 1 569 ? -37.125 -3.955 17.603 1.00 95.44 569 LEU A O 1
ATOM 4207 N N . ALA A 1 570 ? -36.747 -5.789 16.350 1.00 96.62 570 ALA A N 1
ATOM 4208 C CA . ALA A 1 570 ? -36.687 -5.098 15.070 1.00 96.62 570 ALA A CA 1
ATOM 4209 C C . ALA A 1 570 ? -38.017 -4.411 14.734 1.00 96.62 570 ALA A C 1
ATOM 4211 O O . ALA A 1 570 ? -38.017 -3.245 14.343 1.00 96.62 570 ALA A O 1
ATOM 4212 N N . MET A 1 571 ? -39.152 -5.096 14.920 1.00 96.00 571 MET A N 1
ATOM 4213 C CA . MET A 1 571 ? -40.471 -4.533 14.618 1.00 96.00 571 MET A CA 1
ATOM 4214 C C . MET A 1 571 ? -40.782 -3.309 15.489 1.00 96.00 571 MET A C 1
ATOM 4216 O O . MET A 1 571 ? -41.239 -2.294 14.965 1.00 96.00 571 MET A O 1
ATOM 4220 N N . ARG A 1 572 ? -40.444 -3.350 16.786 1.00 95.12 572 ARG A N 1
ATOM 4221 C CA . ARG A 1 572 ? -40.607 -2.203 17.695 1.00 95.12 572 ARG A CA 1
ATOM 4222 C C . ARG A 1 572 ? -39.891 -0.957 17.168 1.00 95.12 572 ARG A C 1
ATOM 4224 O O . ARG A 1 572 ? -40.493 0.114 17.081 1.00 95.12 572 ARG A O 1
ATOM 4231 N N . TYR A 1 573 ? -38.630 -1.100 16.759 1.00 95.81 573 TYR A N 1
ATOM 4232 C CA . TYR A 1 573 ? -37.876 0.010 16.176 1.00 95.81 573 TYR A CA 1
ATOM 4233 C C . TYR A 1 573 ? -38.480 0.493 14.853 1.00 95.81 573 TYR A C 1
ATOM 4235 O O . TYR A 1 573 ? -38.578 1.695 14.604 1.00 95.81 573 TYR A O 1
ATOM 4243 N N . VAL A 1 574 ? -38.909 -0.431 13.990 1.00 96.12 574 VAL A N 1
ATOM 4244 C CA . VAL A 1 574 ? -39.530 -0.101 12.701 1.00 96.12 574 VAL A CA 1
ATOM 4245 C C . VAL A 1 574 ? -40.804 0.724 12.890 1.00 96.12 574 VAL A C 1
ATOM 4247 O O . VAL A 1 574 ? -40.988 1.713 12.179 1.00 96.12 574 VAL A O 1
ATOM 4250 N N . GLU A 1 575 ? -41.647 0.391 13.867 1.00 94.94 575 GLU A N 1
ATOM 4251 C CA . GLU A 1 575 ? -42.852 1.157 14.208 1.00 94.94 575 GLU A CA 1
ATOM 4252 C C . GLU A 1 575 ? -42.530 2.568 14.726 1.00 94.94 575 GLU A C 1
ATOM 4254 O O . GLU A 1 575 ? -43.198 3.548 14.374 1.00 94.94 575 GLU A O 1
ATOM 4259 N N . GLU A 1 576 ? -41.502 2.708 15.564 1.00 93.69 576 GLU A N 1
ATOM 4260 C CA . GLU A 1 576 ? -41.006 4.006 16.036 1.00 93.69 576 GLU A CA 1
ATOM 4261 C C . GLU A 1 576 ? -40.455 4.854 14.886 1.00 93.69 576 GLU A C 1
ATOM 4263 O O . GLU A 1 576 ? -40.842 6.017 14.715 1.00 93.69 576 GLU A O 1
ATOM 4268 N N . TYR A 1 577 ? -39.618 4.259 14.039 1.00 94.06 577 TYR A N 1
ATOM 4269 C CA . TYR A 1 577 ? -39.018 4.933 12.897 1.00 94.06 577 TYR A CA 1
ATOM 4270 C C . TYR A 1 577 ? -40.063 5.311 11.835 1.00 94.06 577 TYR A C 1
ATOM 4272 O O . TYR A 1 577 ? -39.997 6.401 11.261 1.00 94.06 577 TYR A O 1
ATOM 4280 N N . ALA A 1 578 ? -41.081 4.475 11.606 1.00 92.75 578 ALA A N 1
ATOM 4281 C CA . ALA A 1 578 ? -42.208 4.785 10.727 1.00 92.75 578 ALA A CA 1
ATOM 4282 C C . ALA A 1 578 ? -42.985 6.019 11.215 1.00 92.75 578 ALA A C 1
ATOM 4284 O O . ALA A 1 578 ? -43.250 6.939 10.430 1.00 92.75 578 ALA A O 1
ATOM 4285 N N . ARG A 1 579 ? -43.289 6.080 12.522 1.00 92.56 579 ARG A N 1
ATOM 4286 C CA . ARG A 1 579 ? -43.931 7.244 13.159 1.00 92.56 579 ARG A CA 1
ATOM 4287 C C . ARG A 1 579 ? -43.068 8.498 13.027 1.00 92.56 579 ARG A C 1
ATOM 4289 O O . ARG A 1 579 ? -43.576 9.544 12.617 1.00 92.56 579 ARG A O 1
ATOM 4296 N N . TYR A 1 580 ? -41.766 8.392 13.294 1.00 91.25 580 TYR A N 1
ATOM 4297 C CA . TYR A 1 580 ? -40.804 9.483 13.112 1.00 91.25 580 TYR A CA 1
ATOM 4298 C C . TYR A 1 580 ? -40.785 10.004 11.665 1.00 91.25 580 TYR A C 1
ATOM 4300 O O . TYR A 1 580 ? -40.945 11.205 11.431 1.00 91.25 580 TYR A O 1
ATOM 4308 N N . LYS A 1 581 ? -40.662 9.103 10.684 1.00 88.81 581 LYS A N 1
ATOM 4309 C CA . LYS A 1 581 ? -40.609 9.424 9.252 1.00 88.81 581 LYS A CA 1
ATOM 4310 C C . LYS A 1 581 ? -41.891 10.110 8.779 1.00 88.81 581 LYS A C 1
ATOM 4312 O O . LYS A 1 581 ? -41.828 11.091 8.037 1.00 88.81 581 LYS A O 1
ATOM 4317 N N . SER A 1 582 ? -43.048 9.619 9.226 1.00 87.50 582 SER A N 1
ATOM 4318 C CA . SER A 1 582 ? -44.356 10.213 8.931 1.00 87.50 582 SER A CA 1
ATOM 4319 C C . SER A 1 582 ? -44.489 11.622 9.524 1.00 87.50 582 SER A C 1
ATOM 4321 O O . SER A 1 582 ? -44.856 12.569 8.820 1.00 87.50 582 SER A O 1
ATOM 4323 N N . LYS A 1 583 ? -44.081 11.805 10.789 1.00 88.88 583 LYS A N 1
ATOM 4324 C CA . LYS A 1 583 ? -44.075 13.113 11.460 1.00 88.88 583 LYS A CA 1
ATOM 4325 C C . LYS A 1 583 ? -43.173 14.117 10.738 1.00 88.88 583 LYS A C 1
ATOM 4327 O O . LYS A 1 583 ? -43.619 15.222 10.443 1.00 88.88 583 LYS A O 1
ATOM 4332 N N . LYS A 1 584 ? -41.942 13.727 10.383 1.00 87.00 584 LYS A N 1
ATOM 4333 C CA . LYS A 1 584 ? -40.986 14.584 9.658 1.00 87.00 584 LYS A CA 1
ATOM 4334 C C . LYS A 1 584 ? -41.517 15.038 8.299 1.00 87.00 584 LYS A C 1
ATOM 4336 O O . LYS A 1 584 ? -41.502 16.240 8.026 1.00 87.00 584 LYS A O 1
ATOM 4341 N N . LYS A 1 585 ? -42.073 14.105 7.514 1.00 83.12 585 LYS A N 1
ATOM 4342 C CA . LYS A 1 585 ? -42.747 14.413 6.241 1.00 83.12 585 LYS A CA 1
ATOM 4343 C C . LYS A 1 585 ? -43.888 15.412 6.423 1.00 83.12 585 LYS A C 1
ATOM 4345 O O . LYS A 1 585 ? -43.974 16.368 5.662 1.00 83.12 585 LYS A O 1
ATOM 4350 N N . THR A 1 586 ? -44.718 15.224 7.448 1.00 83.69 586 THR A N 1
ATOM 4351 C CA . THR A 1 586 ? -45.844 16.125 7.753 1.00 83.69 586 THR A CA 1
ATOM 4352 C C . THR A 1 586 ? -45.361 17.533 8.117 1.00 83.69 586 THR A C 1
ATOM 4354 O O . THR A 1 586 ? -45.954 18.518 7.697 1.00 83.69 586 THR A O 1
ATOM 4357 N N . THR A 1 587 ? -44.245 17.644 8.843 1.00 83.44 587 THR A N 1
ATOM 4358 C CA . THR A 1 587 ? -43.630 18.933 9.216 1.00 83.44 587 THR A CA 1
ATOM 4359 C C . THR A 1 587 ? -42.803 19.598 8.105 1.00 83.44 587 THR A C 1
ATOM 4361 O O . THR A 1 587 ? -42.162 20.612 8.359 1.00 83.44 587 THR A O 1
ATOM 4364 N N . GLY A 1 588 ? -42.761 19.034 6.890 1.00 74.12 588 GLY A N 1
ATOM 4365 C CA . GLY A 1 588 ? -42.012 19.599 5.757 1.00 74.12 588 GLY A CA 1
ATOM 4366 C C . GLY A 1 588 ? -40.483 19.513 5.875 1.00 74.12 588 GLY A C 1
ATOM 4367 O O . GLY A 1 588 ? -39.770 20.093 5.061 1.00 74.12 588 GLY A O 1
ATOM 4368 N N . SER A 1 589 ? -39.955 18.785 6.865 1.00 74.00 589 SER A N 1
ATOM 4369 C CA . SER A 1 589 ? -38.514 18.579 7.029 1.00 74.00 589 SER A CA 1
ATOM 4370 C C . SER A 1 589 ? -38.059 17.430 6.127 1.00 74.00 589 SER A C 1
ATOM 4372 O O . SER A 1 589 ? -38.445 16.279 6.331 1.00 74.00 589 SER A O 1
ATOM 4374 N N . LEU A 1 590 ? -37.244 17.751 5.118 1.00 70.00 590 LEU A N 1
ATOM 4375 C CA . LEU A 1 590 ? -36.667 16.770 4.188 1.00 70.00 590 LEU A CA 1
ATOM 4376 C C . LEU A 1 590 ? -35.501 15.976 4.799 1.00 70.00 590 LEU A C 1
ATOM 4378 O O . LEU A 1 590 ? -35.094 14.961 4.235 1.00 70.00 590 LEU A O 1
ATOM 4382 N N . ASP A 1 591 ? -34.988 16.415 5.949 1.00 74.00 591 ASP A N 1
ATOM 4383 C CA . ASP A 1 591 ? -33.834 15.812 6.609 1.00 74.00 591 ASP A CA 1
ATOM 4384 C C . ASP A 1 591 ? -34.287 14.723 7.594 1.00 74.00 591 ASP A C 1
ATOM 4386 O O . ASP A 1 591 ? -34.583 14.958 8.773 1.00 74.00 591 ASP A O 1
ATOM 4390 N N . ILE A 1 592 ? -34.461 13.519 7.046 1.00 80.38 592 ILE A N 1
ATOM 4391 C CA . ILE A 1 592 ? -34.855 12.314 7.776 1.00 80.38 592 ILE A CA 1
ATOM 4392 C C . ILE A 1 592 ? -33.578 11.598 8.203 1.00 80.38 592 ILE A C 1
ATOM 4394 O O . ILE A 1 592 ? -32.786 11.187 7.352 1.00 80.38 592 ILE A O 1
ATOM 4398 N N . GLN A 1 593 ? -33.413 11.399 9.511 1.00 82.94 593 GLN A N 1
ATOM 4399 C CA . GLN A 1 593 ? -32.270 10.675 10.058 1.00 82.94 593 GLN A CA 1
ATOM 4400 C C . GLN A 1 593 ? -32.167 9.282 9.429 1.00 82.94 593 GLN A C 1
ATOM 4402 O O . GLN A 1 593 ? -33.147 8.531 9.363 1.00 82.94 593 GLN A O 1
ATOM 4407 N N . LYS A 1 594 ? -30.973 8.945 8.942 1.00 88.00 594 LYS A N 1
ATOM 4408 C CA . LYS A 1 594 ? -30.675 7.617 8.408 1.00 88.00 594 LYS A CA 1
ATOM 4409 C C . LYS A 1 594 ? -30.485 6.642 9.564 1.00 88.00 594 LYS A C 1
ATOM 4411 O O . LYS A 1 594 ? -29.992 7.019 10.619 1.00 88.00 594 LYS A O 1
ATOM 4416 N N . ILE A 1 595 ? -30.879 5.395 9.343 1.00 91.06 595 ILE A N 1
ATOM 4417 C CA . ILE A 1 595 ? -30.618 4.311 10.288 1.00 91.06 595 ILE A CA 1
ATOM 4418 C C . ILE A 1 595 ? -29.142 3.907 10.108 1.00 91.06 595 ILE A C 1
ATOM 4420 O O . ILE A 1 595 ? -28.758 3.590 8.975 1.00 91.06 595 ILE A O 1
ATOM 4424 N N . PRO A 1 596 ? -28.309 3.935 11.161 1.00 90.25 596 PRO A N 1
ATOM 4425 C CA . PRO A 1 596 ? -26.910 3.528 11.069 1.00 90.25 596 PRO A CA 1
ATOM 4426 C C . PRO A 1 596 ? -26.767 2.069 10.627 1.00 90.25 596 PRO A C 1
ATOM 4428 O O . PRO A 1 596 ? -27.601 1.225 10.950 1.00 90.25 596 PRO A O 1
ATOM 4431 N N . GLY A 1 597 ? -25.716 1.759 9.867 1.00 89.25 597 GLY A N 1
ATOM 4432 C CA . GLY A 1 597 ? -25.391 0.376 9.500 1.00 89.25 597 GLY A CA 1
ATOM 4433 C C . GLY A 1 597 ? -26.277 -0.278 8.423 1.00 89.25 597 GLY A C 1
ATOM 4434 O O . GLY A 1 597 ? -26.001 -1.402 8.000 1.00 89.25 597 GLY A O 1
ATOM 4435 N N . VAL A 1 598 ? -27.321 0.402 7.932 1.00 91.06 598 VAL A N 1
ATOM 4436 C CA . VAL A 1 598 ? -28.216 -0.133 6.890 1.00 91.06 598 VAL A CA 1
ATOM 4437 C C . VAL A 1 598 ? -28.258 0.752 5.648 1.00 91.06 598 VAL A C 1
ATOM 4439 O O . VAL A 1 598 ? -28.146 1.976 5.718 1.00 91.06 598 VAL A O 1
ATOM 4442 N N . ASN A 1 599 ? -28.502 0.111 4.501 1.00 87.62 599 ASN A N 1
ATOM 4443 C CA . ASN A 1 599 ? -28.494 0.695 3.160 1.00 87.62 599 ASN A CA 1
ATOM 4444 C C . ASN A 1 599 ? -27.088 1.125 2.680 1.00 87.62 599 ASN A C 1
ATOM 4446 O O . ASN A 1 599 ? -26.145 1.274 3.459 1.00 87.62 599 ASN A O 1
ATOM 4450 N N . HIS A 1 600 ? -26.936 1.315 1.367 1.00 84.56 600 HIS A N 1
ATOM 4451 C CA . HIS A 1 600 ? -25.672 1.719 0.748 1.00 84.56 600 HIS A CA 1
ATOM 4452 C C . HIS A 1 600 ? -25.927 2.592 -0.494 1.00 84.56 600 HIS A C 1
ATOM 4454 O O . HIS A 1 600 ? -26.857 2.317 -1.254 1.00 84.56 600 HIS A O 1
ATOM 4460 N N . PRO A 1 601 ? -25.112 3.634 -0.761 1.00 80.75 601 PRO A N 1
ATOM 4461 C CA . PRO A 1 601 ? -25.305 4.498 -1.929 1.00 80.75 601 PRO A CA 1
ATOM 4462 C C . PRO A 1 601 ? -25.130 3.769 -3.271 1.00 80.75 601 PRO A C 1
ATOM 4464 O O . PRO A 1 601 ? -25.721 4.200 -4.265 1.00 80.75 601 PRO A O 1
ATOM 4467 N N . VAL A 1 602 ? -24.346 2.682 -3.285 1.00 82.56 602 VAL A N 1
ATOM 4468 C CA . VAL A 1 602 ? -24.024 1.880 -4.481 1.00 82.56 602 VAL A CA 1
ATOM 4469 C C . VAL A 1 602 ? -24.827 0.575 -4.551 1.00 82.56 602 VAL A C 1
ATOM 4471 O O . VAL A 1 602 ? -25.287 0.202 -5.626 1.00 82.56 602 VAL A O 1
ATOM 4474 N N . PHE A 1 603 ? -25.038 -0.116 -3.424 1.00 85.00 603 PHE A N 1
ATOM 4475 C CA . PHE A 1 603 ? -25.729 -1.412 -3.394 1.00 85.00 603 PHE A CA 1
ATOM 4476 C C . PHE A 1 603 ? -27.215 -1.193 -3.113 1.00 85.00 603 PHE A C 1
ATOM 4478 O O . PHE A 1 603 ? -27.694 -1.392 -1.999 1.00 85.00 603 PHE A O 1
ATOM 4485 N N . LYS A 1 604 ? -27.929 -0.706 -4.125 1.00 84.69 604 LYS A N 1
ATOM 4486 C CA . LYS A 1 604 ? -29.341 -0.324 -4.029 1.00 84.69 604 LYS A CA 1
ATOM 4487 C C . LYS A 1 604 ? -30.126 -0.766 -5.264 1.00 84.69 604 LYS A C 1
ATOM 4489 O O . LYS A 1 604 ? -29.568 -1.304 -6.218 1.00 84.69 604 LYS A O 1
ATOM 4494 N N . ASP A 1 605 ? -31.432 -0.518 -5.227 1.00 85.94 605 ASP A N 1
ATOM 4495 C CA . ASP A 1 605 ? -32.366 -0.696 -6.345 1.00 85.94 605 ASP A CA 1
ATOM 4496 C C . ASP A 1 605 ? -32.617 -2.153 -6.800 1.00 85.94 605 ASP A C 1
ATOM 4498 O O . ASP A 1 605 ? -33.251 -2.376 -7.830 1.00 85.94 605 ASP A O 1
ATOM 4502 N N . ARG A 1 606 ? -32.228 -3.159 -6.001 1.00 88.25 606 ARG A N 1
ATOM 4503 C CA . ARG A 1 606 ? -32.666 -4.565 -6.146 1.00 88.25 606 ARG A CA 1
ATOM 4504 C C . ARG A 1 606 ? -33.762 -4.916 -5.130 1.00 88.25 606 ARG A C 1
ATOM 4506 O O . ARG A 1 606 ? -33.806 -4.270 -4.081 1.00 88.25 606 ARG A O 1
ATOM 4513 N N . PRO A 1 607 ? -34.598 -5.953 -5.376 1.00 92.06 607 PRO A N 1
ATOM 4514 C CA . PRO A 1 607 ? -35.599 -6.415 -4.404 1.00 92.06 607 PRO A CA 1
ATOM 4515 C C . PRO A 1 607 ? -34.992 -6.729 -3.029 1.00 92.06 607 PRO A C 1
ATOM 4517 O O . PRO A 1 607 ? -35.523 -6.314 -1.999 1.00 92.06 607 PRO A O 1
ATOM 4520 N N . VAL A 1 608 ? -33.826 -7.384 -3.037 1.00 93.56 608 VAL A N 1
ATOM 4521 C CA . VAL A 1 608 ? -32.961 -7.571 -1.871 1.00 93.56 608 VAL A CA 1
ATOM 4522 C C . VAL A 1 608 ? -31.568 -7.067 -2.219 1.00 93.56 608 VAL A C 1
ATOM 4524 O O . VAL A 1 608 ? -30.983 -7.477 -3.225 1.00 93.56 608 VAL A O 1
ATOM 4527 N N . ASN A 1 609 ? -31.060 -6.140 -1.412 1.00 92.81 609 ASN A N 1
ATOM 4528 C CA . ASN A 1 609 ? -29.751 -5.529 -1.609 1.00 92.81 609 ASN A CA 1
ATOM 4529 C C . ASN A 1 609 ? -28.715 -6.202 -0.704 1.00 92.81 609 ASN A C 1
ATOM 4531 O O . ASN A 1 609 ? -29.009 -6.514 0.447 1.00 92.81 609 ASN A O 1
ATOM 4535 N N . TYR A 1 610 ? -27.493 -6.370 -1.208 1.00 92.62 610 TYR A N 1
ATOM 4536 C CA . TYR A 1 610 ? -26.386 -6.998 -0.487 1.00 92.62 610 TYR A CA 1
ATOM 4537 C C . TYR A 1 610 ? -25.119 -6.152 -0.619 1.00 92.62 610 TYR A C 1
ATOM 4539 O O . TYR A 1 610 ? -24.803 -5.715 -1.727 1.00 92.62 610 TYR A O 1
ATOM 4547 N N . ASP A 1 611 ? -24.394 -5.955 0.486 1.00 91.94 611 ASP A N 1
ATOM 4548 C CA . ASP A 1 611 ? -23.003 -5.489 0.459 1.00 91.94 611 ASP A CA 1
ATOM 4549 C C . ASP A 1 611 ? -22.099 -6.735 0.389 1.00 91.94 611 ASP A C 1
ATOM 4551 O O . ASP A 1 611 ? -22.128 -7.552 1.312 1.00 91.94 611 ASP A O 1
ATOM 4555 N N . PRO A 1 612 ? -21.304 -6.925 -0.680 1.00 90.31 612 PRO A N 1
ATOM 4556 C CA . PRO A 1 612 ? -20.441 -8.096 -0.836 1.00 90.31 612 PRO A CA 1
ATOM 4557 C C . PRO A 1 612 ? -19.477 -8.329 0.332 1.00 90.31 612 PRO A C 1
ATOM 4559 O O . PRO A 1 612 ? -19.145 -9.475 0.626 1.00 90.31 612 PRO A O 1
ATOM 4562 N N . ARG A 1 613 ? -19.038 -7.263 1.015 1.00 90.50 613 ARG A N 1
ATOM 4563 C CA . ARG A 1 613 ? -18.134 -7.377 2.168 1.00 90.50 613 ARG A CA 1
ATOM 4564 C C . ARG A 1 613 ? -18.857 -7.940 3.382 1.00 90.50 613 ARG A C 1
ATOM 4566 O O . ARG A 1 613 ? -18.312 -8.793 4.069 1.00 90.50 613 ARG A O 1
ATOM 4573 N N . GLU A 1 614 ? -20.083 -7.486 3.625 1.00 93.75 614 GLU A N 1
ATOM 4574 C CA . GLU A 1 614 ? -20.916 -7.999 4.713 1.00 93.75 614 GLU A CA 1
ATOM 4575 C C . GLU A 1 614 ? -21.264 -9.471 4.490 1.00 93.75 614 GLU A C 1
ATOM 4577 O O . GLU A 1 614 ? -21.062 -10.281 5.392 1.00 93.75 614 GLU A O 1
ATOM 4582 N N . VAL A 1 615 ? -21.692 -9.829 3.274 1.00 93.62 615 VAL A N 1
ATOM 4583 C CA . VAL A 1 615 ? -22.012 -11.219 2.916 1.00 93.62 615 VAL A CA 1
ATOM 4584 C C . VAL A 1 615 ? -20.810 -12.130 3.144 1.00 93.62 615 VAL A C 1
ATOM 4586 O O . VAL A 1 615 ? -20.952 -13.185 3.759 1.00 93.62 615 VAL A O 1
ATOM 4589 N N . TYR A 1 616 ? -19.622 -11.702 2.712 1.00 93.44 616 TYR A N 1
ATOM 4590 C CA . TYR A 1 616 ? -18.389 -12.447 2.942 1.00 93.44 616 TYR A CA 1
ATOM 4591 C C . TYR A 1 616 ? -18.086 -12.631 4.433 1.00 93.44 616 TYR A C 1
ATOM 4593 O O . TYR A 1 616 ? -17.782 -13.744 4.854 1.00 93.44 616 TYR A O 1
ATOM 4601 N N . VAL A 1 617 ? -18.188 -11.569 5.244 1.00 93.25 617 VAL A N 1
ATOM 4602 C CA . VAL A 1 617 ? -17.948 -11.668 6.692 1.00 93.25 617 VAL A CA 1
ATOM 4603 C C . VAL A 1 617 ? -18.938 -12.626 7.339 1.00 93.25 617 VAL A C 1
ATOM 4605 O O . VAL A 1 617 ? -18.525 -13.475 8.122 1.00 93.25 617 VAL A O 1
ATOM 4608 N N . ARG A 1 618 ? -20.221 -12.553 6.978 1.00 94.00 618 ARG A N 1
ATOM 4609 C CA . ARG A 1 618 ? -21.222 -13.492 7.487 1.00 94.00 618 ARG A CA 1
ATOM 4610 C C . ARG A 1 618 ? -20.838 -14.937 7.166 1.00 94.00 618 ARG A C 1
ATOM 4612 O O . ARG A 1 618 ? -20.729 -15.751 8.073 1.00 94.00 618 ARG A O 1
ATOM 4619 N N . GLU A 1 619 ? -20.547 -15.236 5.901 1.00 95.00 619 GLU A N 1
ATOM 4620 C CA . GLU A 1 619 ? -20.151 -16.585 5.475 1.00 95.00 619 GLU A CA 1
ATOM 4621 C C . GLU A 1 619 ? -18.848 -17.064 6.134 1.00 95.00 619 GLU A C 1
ATOM 4623 O O . GLU A 1 619 ? -18.695 -18.253 6.419 1.00 95.00 619 GLU A O 1
ATOM 4628 N N . LEU A 1 620 ? -17.899 -16.155 6.370 1.00 94.31 620 LEU A N 1
ATOM 4629 C CA . LEU A 1 620 ? -16.634 -16.451 7.037 1.00 94.31 620 LEU A CA 1
ATOM 4630 C C . LEU A 1 620 ? -16.850 -16.852 8.501 1.00 94.31 620 LEU A C 1
ATOM 4632 O O . LEU A 1 620 ? -16.258 -17.831 8.954 1.00 94.31 620 LEU A O 1
ATOM 4636 N N . PHE A 1 621 ? -17.701 -16.130 9.232 1.00 94.06 621 PHE A N 1
ATOM 4637 C CA . PHE A 1 621 ? -18.012 -16.431 10.632 1.00 94.06 621 PHE A CA 1
ATOM 4638 C C . PHE A 1 621 ? -18.923 -17.658 10.766 1.00 94.06 621 PHE A C 1
ATOM 4640 O O . PHE A 1 621 ? -18.666 -18.505 11.624 1.00 94.06 621 PHE A O 1
ATOM 4647 N N . ASP A 1 622 ? -19.884 -17.839 9.856 1.00 93.44 622 ASP A N 1
ATOM 4648 C CA . ASP A 1 622 ? -20.734 -19.035 9.798 1.00 93.44 622 ASP A CA 1
ATOM 4649 C C . ASP A 1 622 ? -19.892 -20.309 9.612 1.00 93.44 622 ASP A C 1
ATOM 4651 O O . ASP A 1 622 ? -20.066 -21.288 10.338 1.00 93.44 622 ASP A O 1
ATOM 4655 N N . LYS A 1 623 ? -18.907 -20.292 8.699 1.00 94.56 623 LYS A N 1
ATOM 4656 C CA . LYS A 1 623 ? -17.970 -21.419 8.490 1.00 94.56 623 LYS A CA 1
ATOM 4657 C C . LYS A 1 623 ? -17.132 -21.748 9.724 1.00 94.56 623 LYS A C 1
ATOM 4659 O O . LYS A 1 623 ? -16.675 -22.880 9.864 1.00 94.56 623 LYS A O 1
ATOM 4664 N N . ARG A 1 624 ? -16.910 -20.768 10.598 1.00 93.88 624 ARG A N 1
ATOM 4665 C CA . ARG A 1 624 ? -16.179 -20.929 11.861 1.00 93.88 624 ARG A CA 1
ATOM 4666 C C . ARG A 1 624 ? -17.089 -21.332 13.024 1.00 93.88 624 ARG A C 1
ATOM 4668 O O . ARG A 1 624 ? -16.582 -21.581 14.113 1.00 93.88 624 ARG A O 1
ATOM 4675 N N . GLY A 1 625 ? -18.403 -21.408 12.804 1.00 93.50 625 GLY A N 1
ATOM 4676 C CA . GLY A 1 625 ? -19.384 -21.666 13.856 1.00 93.50 625 GLY A CA 1
ATOM 4677 C C . GLY A 1 625 ? -19.505 -20.514 14.857 1.00 93.50 625 GLY A C 1
ATOM 4678 O O . GLY A 1 625 ? -19.884 -20.742 16.002 1.00 93.50 625 GLY A O 1
ATOM 4679 N N . GLU A 1 626 ? -19.154 -19.291 14.454 1.00 93.31 626 GLU A N 1
ATOM 4680 C CA . GLU A 1 626 ? -19.175 -18.120 15.325 1.00 93.31 626 GLU A CA 1
ATOM 4681 C C . GLU A 1 626 ? -20.455 -17.307 15.115 1.00 93.31 626 GLU A C 1
ATOM 4683 O O . GLU A 1 626 ? -20.697 -16.773 14.035 1.00 93.31 626 GLU A O 1
ATOM 4688 N N . TYR A 1 627 ? -21.254 -17.160 16.171 1.00 93.81 627 TYR A N 1
ATOM 4689 C CA . TYR A 1 627 ? -22.505 -16.404 16.137 1.00 93.81 627 TYR A CA 1
ATOM 4690 C C . TYR A 1 627 ? -22.327 -14.974 16.673 1.00 93.81 627 TYR A C 1
ATOM 4692 O O . TYR A 1 627 ? -21.457 -14.701 17.505 1.00 93.81 627 TYR A O 1
ATOM 4700 N N . ASN A 1 628 ? -23.148 -14.043 16.177 1.00 95.62 628 ASN A N 1
ATOM 4701 C CA . ASN A 1 628 ? -23.196 -12.659 16.646 1.00 95.62 628 ASN A CA 1
ATOM 4702 C C . ASN A 1 628 ? -24.634 -12.117 16.600 1.00 95.62 628 ASN A C 1
ATOM 4704 O O . ASN A 1 628 ? -25.151 -11.794 15.527 1.00 95.62 628 ASN A O 1
ATOM 4708 N N . VAL A 1 629 ? -25.249 -11.965 17.776 1.00 96.88 629 VAL A N 1
ATOM 4709 C CA . VAL A 1 629 ? -26.605 -11.419 17.962 1.00 96.88 629 VAL A CA 1
ATOM 4710 C C . VAL A 1 629 ? -26.815 -10.095 17.234 1.00 96.88 629 VAL A C 1
ATOM 4712 O O . VAL A 1 629 ? -27.851 -9.898 16.601 1.00 96.88 629 VAL A O 1
ATOM 4715 N N . PHE A 1 630 ? -25.851 -9.180 17.308 1.00 96.62 630 PHE A N 1
ATOM 4716 C CA . PHE A 1 630 ? -26.008 -7.834 16.761 1.00 96.62 630 PHE A CA 1
ATOM 4717 C C . PHE A 1 630 ? -26.039 -7.840 15.233 1.00 96.62 630 PHE A C 1
ATOM 4719 O O . PHE A 1 630 ? -26.803 -7.100 14.614 1.00 96.62 630 PHE A O 1
ATOM 4726 N N . HIS A 1 631 ? -25.244 -8.716 14.615 1.00 96.06 631 HIS A N 1
ATOM 4727 C CA . HIS A 1 631 ? -25.257 -8.901 13.165 1.00 96.06 631 HIS A CA 1
ATOM 4728 C C . HIS A 1 631 ? -26.591 -9.512 12.711 1.00 96.06 631 HIS A C 1
ATOM 4730 O O . HIS A 1 631 ? -27.208 -9.023 11.763 1.00 96.06 631 HIS A O 1
ATOM 4736 N N . GLN A 1 632 ? -27.106 -10.504 13.445 1.00 96.50 632 GLN A N 1
ATOM 4737 C CA . GLN A 1 632 ? -28.423 -11.091 13.170 1.00 96.50 632 GLN A CA 1
ATOM 4738 C C . GLN A 1 632 ? -29.570 -10.092 13.367 1.00 96.50 632 GLN A C 1
ATOM 4740 O O . GLN A 1 632 ? -30.520 -10.077 12.581 1.00 96.50 632 GLN A O 1
ATOM 4745 N N . TYR A 1 633 ? -29.462 -9.200 14.354 1.00 97.50 633 TYR A N 1
ATOM 4746 C CA . TYR A 1 633 ? -30.425 -8.122 14.556 1.00 97.50 633 TYR A CA 1
ATOM 4747 C C . TYR A 1 633 ? -30.512 -7.189 13.346 1.00 97.50 633 TYR A C 1
ATOM 4749 O O . TYR A 1 633 ? -31.616 -6.888 12.898 1.00 97.50 633 TYR A O 1
ATOM 4757 N N . TYR A 1 634 ? -29.385 -6.786 12.750 1.00 97.25 634 TYR A N 1
ATOM 4758 C CA . TYR A 1 634 ? -29.416 -5.976 11.528 1.00 97.25 634 TYR A CA 1
ATOM 4759 C C . TYR A 1 634 ? -30.133 -6.685 10.371 1.00 97.25 634 TYR A C 1
ATOM 4761 O O . TYR A 1 634 ? -30.882 -6.044 9.631 1.00 97.25 634 TYR A O 1
ATOM 4769 N N . HIS A 1 635 ? -29.970 -8.004 10.230 1.00 96.38 635 HIS A N 1
ATOM 4770 C CA . HIS A 1 635 ? -30.716 -8.778 9.236 1.00 96.38 635 HIS A CA 1
ATOM 4771 C C . HIS A 1 635 ? -32.219 -8.839 9.526 1.00 96.38 635 HIS A C 1
ATOM 4773 O O . HIS A 1 635 ? -33.019 -8.727 8.593 1.00 96.38 635 HIS A O 1
ATOM 4779 N N . ALA A 1 636 ? -32.614 -8.995 10.792 1.00 97.12 636 ALA A N 1
ATOM 4780 C CA . ALA A 1 636 ? -34.016 -8.918 11.197 1.00 97.12 636 ALA A CA 1
ATOM 4781 C C . ALA A 1 636 ? -34.596 -7.521 10.912 1.00 97.12 636 ALA A C 1
ATOM 4783 O O . ALA A 1 636 ? -35.682 -7.401 10.348 1.00 97.12 636 ALA A O 1
ATOM 4784 N N . LEU A 1 637 ? -33.829 -6.467 11.201 1.00 97.56 637 LEU A N 1
ATOM 4785 C CA . LEU A 1 637 ? -34.209 -5.074 10.993 1.00 97.56 637 LEU A CA 1
ATOM 4786 C C . LEU A 1 637 ? -34.468 -4.736 9.521 1.00 97.56 637 LEU A C 1
ATOM 4788 O O . LEU A 1 637 ? -35.511 -4.167 9.201 1.00 97.56 637 LEU A O 1
ATOM 4792 N N . VAL A 1 638 ? -33.558 -5.085 8.604 1.00 96.56 638 VAL A N 1
ATOM 4793 C CA . VAL A 1 638 ? -33.752 -4.766 7.175 1.00 96.56 638 VAL A CA 1
ATOM 4794 C C . VAL A 1 638 ? -34.932 -5.517 6.556 1.00 96.56 638 VAL A C 1
ATOM 4796 O O . VAL A 1 638 ? -35.569 -4.986 5.644 1.00 96.56 638 VAL A O 1
ATOM 4799 N N . LYS A 1 639 ? -35.252 -6.717 7.062 1.00 96.56 639 LYS A N 1
ATOM 4800 C CA . LYS A 1 639 ? -36.457 -7.467 6.678 1.00 96.56 639 LYS A CA 1
ATOM 4801 C C . LYS A 1 639 ? -37.718 -6.799 7.224 1.00 96.56 639 LYS A C 1
ATOM 4803 O O . LYS A 1 639 ? -38.616 -6.497 6.443 1.00 96.56 639 LYS A O 1
ATOM 4808 N N . ALA A 1 640 ? -37.742 -6.471 8.516 1.00 96.94 640 ALA A N 1
ATOM 4809 C CA . ALA A 1 640 ? -38.880 -5.816 9.158 1.00 96.94 640 ALA A CA 1
ATOM 4810 C C . ALA A 1 640 ? -39.203 -4.447 8.525 1.00 96.94 640 ALA A C 1
ATOM 4812 O O . ALA A 1 640 ? -40.369 -4.127 8.303 1.00 96.94 640 ALA A O 1
ATOM 4813 N N . LEU A 1 641 ? -38.186 -3.656 8.151 1.00 96.12 641 LEU A N 1
ATOM 4814 C CA . LEU A 1 641 ? -38.368 -2.381 7.437 1.00 96.12 641 LEU A CA 1
ATOM 4815 C C . LEU A 1 641 ? -39.126 -2.545 6.111 1.00 96.12 641 LEU A C 1
ATOM 4817 O O . LEU A 1 641 ? -39.933 -1.681 5.753 1.00 96.12 641 LEU A O 1
ATOM 4821 N N . PHE A 1 642 ? -38.848 -3.628 5.384 1.00 95.62 642 PHE A N 1
ATOM 4822 C CA . PHE A 1 642 ? -39.501 -3.939 4.117 1.00 95.62 642 PHE A CA 1
ATOM 4823 C C . PHE A 1 642 ? -40.919 -4.474 4.336 1.00 95.62 642 PHE A C 1
ATOM 4825 O O . PHE A 1 642 ? -41.856 -3.975 3.717 1.00 95.62 642 PHE A O 1
ATOM 4832 N N . GLU A 1 643 ? -41.092 -5.430 5.251 1.00 95.56 643 GLU A N 1
ATOM 4833 C CA . GLU A 1 643 ? -42.395 -6.031 5.573 1.00 95.56 643 GLU A CA 1
ATOM 4834 C C . GLU A 1 643 ? -43.405 -4.992 6.086 1.00 95.56 643 GLU A C 1
ATOM 4836 O O . GLU A 1 643 ? -44.578 -5.037 5.721 1.00 95.56 643 GLU A O 1
ATOM 4841 N N . ALA A 1 644 ? -42.945 -3.999 6.853 1.00 94.50 644 ALA A N 1
ATOM 4842 C CA . ALA A 1 644 ? -43.768 -2.887 7.331 1.00 94.50 644 ALA A CA 1
ATOM 4843 C C . ALA A 1 644 ? -43.964 -1.752 6.299 1.00 94.50 644 ALA A C 1
ATOM 4845 O O . ALA A 1 644 ? -44.579 -0.731 6.610 1.00 94.50 644 ALA A O 1
ATOM 4846 N N . GLY A 1 645 ? -43.410 -1.868 5.084 1.00 93.50 645 GLY A N 1
ATOM 4847 C CA . GLY A 1 645 ? -43.532 -0.859 4.021 1.00 93.50 645 GLY A CA 1
ATOM 4848 C C . GLY A 1 645 ? -42.772 0.452 4.276 1.00 93.50 645 GLY A C 1
ATOM 4849 O O . GLY A 1 645 ? -43.024 1.466 3.618 1.00 93.50 645 GLY A O 1
ATOM 4850 N N . VAL A 1 646 ? -41.833 0.468 5.227 1.00 92.94 646 VAL A N 1
ATOM 4851 C CA . VAL A 1 646 ? -41.026 1.652 5.572 1.00 92.94 646 VAL A CA 1
ATOM 4852 C C . VAL A 1 646 ? -39.908 1.884 4.550 1.00 92.94 646 VAL A C 1
ATOM 4854 O O . VAL A 1 646 ? -39.568 3.043 4.246 1.00 92.94 646 VAL A O 1
ATOM 4857 N N . SER A 1 647 ? -39.356 0.799 4.001 1.00 92.06 647 SER A N 1
ATOM 4858 C CA . SER A 1 647 ? -38.449 0.785 2.851 1.00 92.06 647 SER A CA 1
ATOM 4859 C C . SER A 1 647 ? -39.118 0.163 1.622 1.00 92.06 647 SER A C 1
ATOM 4861 O O . SER A 1 647 ? -39.996 -0.684 1.727 1.00 92.06 647 SER A O 1
ATOM 4863 N N . ARG A 1 648 ? -38.692 0.588 0.424 1.00 91.88 648 ARG A N 1
ATOM 4864 C CA . ARG A 1 648 ? -39.208 0.046 -0.848 1.00 91.88 648 ARG A CA 1
ATOM 4865 C C . ARG A 1 648 ? -38.719 -1.381 -1.119 1.00 91.88 648 ARG A C 1
ATOM 4867 O O . ARG A 1 648 ? -39.446 -2.173 -1.699 1.00 91.88 648 ARG A O 1
ATOM 4874 N N . ASN A 1 649 ? -37.481 -1.660 -0.728 1.00 93.44 649 ASN A N 1
ATOM 4875 C CA . ASN A 1 649 ? -36.782 -2.925 -0.921 1.00 93.44 649 ASN A CA 1
ATOM 4876 C C . ASN A 1 649 ? -36.165 -3.352 0.418 1.00 93.44 649 ASN A C 1
ATOM 4878 O O . ASN A 1 649 ? -36.032 -2.521 1.327 1.00 93.44 649 ASN A O 1
ATOM 4882 N N . VAL A 1 650 ? -35.706 -4.600 0.518 1.00 94.12 650 VAL A N 1
ATOM 4883 C CA . VAL A 1 650 ? -34.859 -5.022 1.641 1.00 94.12 650 VAL A CA 1
ATOM 4884 C C . VAL A 1 650 ? -33.494 -4.351 1.479 1.00 94.12 650 VAL A C 1
ATOM 4886 O O . VAL A 1 650 ? -32.785 -4.576 0.491 1.00 94.12 650 VAL A O 1
ATOM 4889 N N . TYR A 1 651 ? -33.149 -3.462 2.409 1.00 95.06 651 TYR A N 1
ATOM 4890 C CA . TYR A 1 651 ? -31.849 -2.790 2.414 1.00 95.06 651 TYR A CA 1
ATOM 4891 C C . TYR A 1 651 ? -30.720 -3.776 2.720 1.00 95.06 651 TYR A C 1
ATOM 4893 O O . TYR A 1 651 ? -30.928 -4.780 3.396 1.00 95.06 651 TYR A O 1
ATOM 4901 N N . CYS A 1 652 ? -29.514 -3.476 2.240 1.00 93.88 652 CYS A N 1
ATOM 4902 C CA . CYS A 1 652 ? -28.334 -4.223 2.652 1.00 93.88 652 CYS A CA 1
ATOM 4903 C C . CYS A 1 652 ? -27.941 -3.845 4.083 1.00 93.88 652 CYS A C 1
ATOM 4905 O O . CYS A 1 652 ? -28.092 -2.690 4.492 1.00 93.88 652 CYS A O 1
ATOM 4907 N N . VAL A 1 653 ? -27.375 -4.804 4.807 1.00 94.75 653 VAL A N 1
ATOM 4908 C CA . VAL A 1 653 ? -26.525 -4.526 5.967 1.00 94.75 653 VAL A CA 1
ATOM 4909 C C . VAL A 1 653 ? -25.164 -4.110 5.408 1.00 94.75 653 VAL A C 1
ATOM 4911 O O . VAL A 1 653 ? -24.652 -4.769 4.504 1.00 94.75 653 VAL A O 1
ATOM 4914 N N . ASN A 1 654 ? -24.631 -2.969 5.838 1.00 91.12 654 ASN A N 1
ATOM 4915 C CA . ASN A 1 654 ? -23.384 -2.434 5.289 1.00 91.12 654 ASN A CA 1
ATOM 4916 C C . ASN A 1 654 ? -22.185 -2.737 6.204 1.00 91.12 654 ASN A C 1
ATOM 4918 O O . ASN A 1 654 ? -22.326 -3.312 7.284 1.00 91.12 654 ASN A O 1
ATOM 4922 N N . ILE A 1 655 ? -20.988 -2.337 5.772 1.00 88.50 655 ILE A N 1
ATOM 4923 C CA . ILE A 1 655 ? -19.763 -2.587 6.538 1.00 88.50 655 ILE A CA 1
ATOM 4924 C C . ILE A 1 655 ? -19.749 -1.902 7.917 1.00 88.50 655 ILE A C 1
ATOM 4926 O O . ILE A 1 655 ? -19.186 -2.462 8.851 1.00 88.50 655 ILE A O 1
ATOM 4930 N N . ASP A 1 656 ? -20.409 -0.753 8.090 1.00 87.75 656 ASP A N 1
ATOM 4931 C CA . ASP A 1 656 ? -20.459 -0.048 9.379 1.00 87.75 656 ASP A CA 1
ATOM 4932 C C . ASP A 1 656 ? -21.245 -0.858 10.427 1.00 87.75 656 ASP A C 1
ATOM 4934 O O . ASP A 1 656 ? -20.847 -0.920 11.592 1.00 87.75 656 ASP A O 1
ATOM 4938 N N . ALA A 1 657 ? -22.311 -1.557 10.011 1.00 91.00 657 ALA A N 1
ATOM 4939 C CA . ALA A 1 657 ? -23.026 -2.504 10.871 1.00 91.00 657 ALA A CA 1
ATOM 4940 C C . ALA A 1 657 ? -22.139 -3.679 11.301 1.00 91.00 657 ALA A C 1
ATOM 4942 O O . ALA A 1 657 ? -22.182 -4.081 12.463 1.00 91.00 657 ALA A O 1
ATOM 4943 N N . VAL A 1 658 ? -21.317 -4.207 10.388 1.00 90.94 658 VAL A N 1
ATOM 4944 C CA . VAL A 1 658 ? -20.364 -5.288 10.689 1.00 90.94 658 VAL A CA 1
ATOM 4945 C C . VAL A 1 658 ? -19.321 -4.823 11.705 1.00 90.94 658 VAL A C 1
ATOM 4947 O O . VAL A 1 658 ? -19.045 -5.543 12.663 1.00 90.94 658 VAL A O 1
ATOM 4950 N N . ILE A 1 659 ? -18.785 -3.608 11.545 1.00 90.12 659 ILE A N 1
ATOM 4951 C CA . ILE A 1 659 ? -17.842 -3.008 12.501 1.00 90.12 659 ILE A CA 1
ATOM 4952 C C . ILE A 1 659 ? -18.479 -2.917 13.888 1.00 90.12 659 ILE A C 1
ATOM 4954 O O . ILE A 1 659 ? -17.912 -3.422 14.857 1.00 90.12 659 ILE A O 1
ATOM 4958 N N . ALA A 1 660 ? -19.673 -2.327 13.979 1.00 92.38 660 ALA A N 1
ATOM 4959 C CA . ALA A 1 660 ? -20.381 -2.172 15.245 1.00 92.38 660 ALA A CA 1
ATOM 4960 C C . ALA A 1 660 ? -20.696 -3.527 15.902 1.00 92.38 660 ALA A C 1
ATOM 4962 O O . ALA A 1 660 ? -20.455 -3.709 17.095 1.00 92.38 660 ALA A O 1
ATOM 4963 N N . ALA A 1 661 ? -21.182 -4.495 15.120 1.00 94.31 661 ALA A N 1
ATOM 4964 C CA . ALA A 1 661 ? -21.526 -5.822 15.612 1.00 94.31 661 ALA A CA 1
ATOM 4965 C C . ALA A 1 661 ? -20.297 -6.592 16.115 1.00 94.31 661 ALA A C 1
ATOM 4967 O O . ALA A 1 661 ? -20.364 -7.218 17.173 1.00 94.31 661 ALA A O 1
ATOM 4968 N N . LEU A 1 662 ? -19.175 -6.567 15.388 1.00 94.06 662 LEU A N 1
ATOM 4969 C CA . LEU A 1 662 ? -17.950 -7.257 15.805 1.00 94.06 662 LEU A CA 1
ATOM 4970 C C . LEU A 1 662 ? -17.294 -6.585 17.017 1.00 94.06 662 LEU A C 1
ATOM 4972 O O . LEU A 1 662 ? -16.815 -7.286 17.904 1.00 94.06 662 LEU A O 1
ATOM 4976 N N . LEU A 1 663 ? -17.317 -5.253 17.111 1.00 93.12 663 LEU A N 1
ATOM 4977 C CA . LEU A 1 663 ? -16.839 -4.551 18.306 1.00 93.12 663 LEU A CA 1
ATOM 4978 C C . LEU A 1 663 ? -17.686 -4.875 19.534 1.00 93.12 663 LEU A C 1
ATOM 4980 O O . LEU A 1 663 ? -17.131 -5.215 20.576 1.00 93.12 663 LEU A O 1
ATOM 4984 N N . LEU A 1 664 ? -19.017 -4.825 19.419 1.00 93.69 664 LEU A N 1
ATOM 4985 C CA . LEU A 1 664 ? -19.889 -5.185 20.534 1.00 93.69 664 LEU A CA 1
ATOM 4986 C C . LEU A 1 664 ? -19.780 -6.664 20.895 1.00 93.69 664 LEU A C 1
ATOM 4988 O O . LEU A 1 664 ? -19.827 -6.979 22.074 1.00 93.69 664 LEU A O 1
ATOM 4992 N N . LYS A 1 665 ? -19.536 -7.568 19.942 1.00 92.19 665 LYS A N 1
ATOM 4993 C CA . LYS A 1 665 ? -19.202 -8.963 20.269 1.00 92.19 665 LYS A CA 1
ATOM 4994 C C . LYS A 1 665 ? -18.022 -9.053 21.247 1.00 92.19 665 LYS A C 1
ATOM 4996 O O . LYS A 1 665 ? -18.096 -9.820 22.198 1.00 92.19 665 LYS A O 1
ATOM 5001 N N . MET A 1 666 ? -16.968 -8.264 21.030 1.00 92.56 666 MET A N 1
ATOM 5002 C CA . MET A 1 666 ? -15.769 -8.271 21.881 1.00 92.56 666 MET A CA 1
ATOM 5003 C C . MET A 1 666 ? -15.958 -7.500 23.197 1.00 92.56 666 MET A C 1
ATOM 5005 O O . MET A 1 666 ? -15.352 -7.845 24.206 1.00 92.56 666 MET A O 1
ATOM 5009 N N . LEU A 1 667 ? -16.776 -6.442 23.192 1.00 93.12 667 LEU A N 1
ATOM 5010 C CA . LEU A 1 667 ? -16.858 -5.471 24.290 1.00 93.12 667 LEU A CA 1
ATOM 5011 C C . LEU A 1 667 ? -18.161 -5.527 25.096 1.00 93.12 667 LEU A C 1
ATOM 5013 O O . LEU A 1 667 ? -18.266 -4.821 26.096 1.00 93.12 667 LEU A O 1
ATOM 5017 N N . TRP A 1 668 ? -19.141 -6.354 24.714 1.00 93.38 668 TRP A N 1
ATOM 5018 C CA . TRP A 1 668 ? -20.446 -6.406 25.383 1.00 93.38 668 TRP A CA 1
ATOM 5019 C C . TRP A 1 668 ? -20.328 -6.751 26.862 1.00 93.38 668 TRP A C 1
ATOM 5021 O O . TRP A 1 668 ? -20.860 -6.023 27.693 1.00 93.38 668 TRP A O 1
ATOM 5031 N N . GLN A 1 669 ? -19.614 -7.827 27.198 1.00 91.25 669 GLN A N 1
ATOM 5032 C CA . GLN A 1 669 ? -19.480 -8.262 28.587 1.00 91.25 669 GLN A CA 1
ATOM 5033 C C . GLN A 1 669 ? -18.718 -7.220 29.437 1.00 91.25 669 GLN A C 1
ATOM 5035 O O . GLN A 1 669 ? -19.289 -6.754 30.423 1.00 91.25 669 GLN A O 1
ATOM 5040 N N . PRO A 1 670 ? -17.531 -6.719 29.023 1.00 91.38 670 PRO A N 1
ATOM 5041 C CA . PRO A 1 670 ? -16.866 -5.608 29.712 1.00 91.38 670 PRO A CA 1
ATOM 5042 C C . PRO A 1 670 ? -17.735 -4.352 29.878 1.00 91.38 670 PRO A C 1
ATOM 5044 O O . PRO A 1 670 ? -17.672 -3.692 30.915 1.00 91.38 670 PRO A O 1
ATOM 5047 N N . TYR A 1 671 ? -18.553 -4.014 28.877 1.00 92.12 671 TYR A N 1
ATOM 5048 C CA . TYR A 1 671 ? -19.494 -2.895 28.954 1.00 92.12 671 TYR A CA 1
ATOM 5049 C C . TYR A 1 671 ? -20.599 -3.146 29.988 1.00 92.12 671 TYR A C 1
ATOM 5051 O O . TYR A 1 671 ? -20.852 -2.301 30.846 1.00 92.12 671 TYR A O 1
ATOM 5059 N N . ARG A 1 672 ? -21.228 -4.326 29.950 1.00 90.81 672 ARG A N 1
ATOM 5060 C CA . ARG A 1 672 ? -22.297 -4.728 30.878 1.00 90.81 672 ARG A CA 1
ATOM 5061 C C . ARG A 1 672 ? -21.829 -4.800 32.328 1.00 90.81 672 ARG A C 1
ATOM 5063 O O . ARG A 1 672 ? -22.608 -4.471 33.218 1.00 90.81 672 ARG A O 1
ATOM 5070 N N . ASP A 1 673 ? -20.573 -5.173 32.544 1.00 90.19 673 ASP A N 1
ATOM 5071 C CA . ASP A 1 673 ? -19.955 -5.246 33.870 1.00 90.19 673 ASP A CA 1
ATOM 5072 C C . ASP A 1 673 ? -19.462 -3.877 34.378 1.00 90.19 673 ASP A C 1
ATOM 5074 O O . ASP A 1 673 ? -18.976 -3.765 35.502 1.00 90.19 673 ASP A O 1
ATOM 5078 N N . GLY A 1 674 ? -19.576 -2.819 33.564 1.00 87.88 674 GLY A N 1
ATOM 5079 C CA . GLY A 1 674 ? -19.128 -1.465 33.901 1.00 87.88 674 GLY A CA 1
ATOM 5080 C C . GLY A 1 674 ? -17.613 -1.254 33.806 1.00 87.88 674 GLY A C 1
ATOM 5081 O O . GLY A 1 674 ? -17.131 -0.162 34.103 1.00 87.88 674 GLY A O 1
ATOM 5082 N N . ALA A 1 675 ? -16.858 -2.263 33.360 1.00 86.81 675 ALA A N 1
ATOM 5083 C CA . ALA A 1 675 ? -15.416 -2.171 33.129 1.00 86.81 675 ALA A CA 1
ATOM 5084 C C . ALA A 1 675 ? -15.069 -1.337 31.880 1.00 86.81 675 ALA A C 1
ATOM 5086 O O . ALA A 1 675 ? -13.946 -0.850 31.751 1.00 86.81 675 ALA A O 1
ATOM 5087 N N . PHE A 1 676 ? -16.029 -1.152 30.967 1.00 87.56 676 PHE A N 1
ATOM 5088 C CA . PHE A 1 676 ? -15.861 -0.396 29.729 1.00 87.56 676 PHE A CA 1
ATOM 5089 C C . PHE A 1 676 ? -16.999 0.621 29.552 1.00 87.56 676 PHE A C 1
ATOM 5091 O O . PHE A 1 676 ? -18.169 0.255 29.531 1.00 87.56 676 PHE A O 1
ATOM 5098 N N . SER A 1 677 ? -16.680 1.913 29.437 1.00 89.69 677 SER A N 1
ATOM 5099 C CA . SER A 1 677 ? -17.698 2.978 29.336 1.00 89.69 677 SER A CA 1
ATOM 5100 C C . SER A 1 677 ? -18.216 3.184 27.904 1.00 89.69 677 SER A C 1
ATOM 5102 O O . SER A 1 677 ? -17.536 2.843 26.938 1.00 89.69 677 SER A O 1
ATOM 5104 N N . GLU A 1 678 ? -19.375 3.836 27.740 1.00 86.56 678 GLU A N 1
ATOM 5105 C CA . GLU A 1 678 ? -19.896 4.216 26.408 1.00 86.56 678 GLU A CA 1
ATOM 5106 C C . GLU A 1 678 ? -18.920 5.111 25.631 1.00 86.56 678 GLU A C 1
ATOM 5108 O O . GLU A 1 678 ? -18.696 4.908 24.439 1.00 86.56 678 GLU A O 1
ATOM 5113 N N . ARG A 1 679 ? -18.255 6.050 26.316 1.00 85.81 679 ARG A N 1
ATOM 5114 C CA . ARG A 1 679 ? -17.216 6.899 25.712 1.00 85.81 679 ARG A CA 1
ATOM 5115 C C . ARG A 1 679 ? -15.994 6.089 25.264 1.00 85.81 679 ARG A C 1
ATOM 5117 O O . ARG A 1 679 ? -15.358 6.419 24.261 1.00 85.81 679 ARG A O 1
ATOM 5124 N N . ALA A 1 680 ? -15.648 5.031 25.998 1.00 87.62 680 ALA A N 1
ATOM 5125 C CA . ALA A 1 680 ? -14.581 4.122 25.594 1.00 87.62 680 ALA A CA 1
ATOM 5126 C C . ALA A 1 680 ? -14.989 3.301 24.357 1.00 87.62 680 ALA A C 1
ATOM 5128 O O . ALA A 1 680 ? -14.156 3.114 23.472 1.00 87.62 680 ALA A O 1
ATOM 5129 N N . LEU A 1 681 ? -16.261 2.887 24.238 1.00 87.75 681 LEU A N 1
ATOM 5130 C CA . LEU A 1 681 ? -16.789 2.224 23.033 1.00 87.75 681 LEU A CA 1
ATOM 5131 C C . LEU A 1 681 ? -16.698 3.132 21.805 1.00 87.75 681 LEU A C 1
ATOM 5133 O O . LEU A 1 681 ? -16.224 2.696 20.758 1.00 87.75 681 LEU A O 1
ATOM 5137 N N . GLU A 1 682 ? -17.089 4.399 21.945 1.00 84.88 682 GLU A N 1
ATOM 5138 C CA . GLU A 1 682 ? -16.949 5.411 20.892 1.00 84.88 682 GLU A CA 1
ATOM 5139 C C . GLU A 1 682 ? -15.495 5.562 20.437 1.00 84.88 682 GLU A C 1
ATOM 5141 O O . GLU A 1 682 ? -15.177 5.480 19.247 1.00 84.88 682 GLU A O 1
ATOM 5146 N N . THR A 1 683 ? -14.596 5.718 21.409 1.00 88.69 683 THR A N 1
ATOM 5147 C CA . THR A 1 683 ? -13.160 5.863 21.165 1.00 88.69 683 THR A CA 1
ATOM 5148 C C . THR A 1 683 ? -12.597 4.634 20.452 1.00 88.69 683 THR A C 1
ATOM 5150 O O . THR A 1 683 ? -11.853 4.783 19.480 1.00 88.69 683 THR A O 1
ATOM 5153 N N . ALA A 1 684 ? -12.972 3.426 20.881 1.00 89.94 684 ALA A N 1
ATOM 5154 C CA . ALA A 1 684 ? -12.528 2.179 20.270 1.00 89.94 684 ALA A CA 1
ATOM 5155 C C . ALA A 1 684 ? -13.055 2.025 18.835 1.00 89.94 684 ALA A C 1
ATOM 5157 O O . ALA A 1 684 ? -12.288 1.671 17.940 1.00 89.94 684 ALA A O 1
ATOM 5158 N N . ALA A 1 685 ? -14.327 2.357 18.590 1.00 87.62 685 ALA A N 1
ATOM 5159 C CA . ALA A 1 685 ? -14.950 2.266 17.271 1.00 87.62 685 ALA A CA 1
ATOM 5160 C C . ALA A 1 685 ? -14.322 3.201 16.240 1.00 87.62 685 ALA A C 1
ATOM 5162 O O . ALA A 1 685 ? -14.127 2.819 15.087 1.00 87.62 685 ALA A O 1
ATOM 5163 N N . PHE A 1 686 ? -13.956 4.413 16.651 1.00 90.69 686 PHE A N 1
ATOM 5164 C CA . PHE A 1 686 ? -13.249 5.313 15.753 1.00 90.69 686 PHE A CA 1
ATOM 5165 C C . PHE A 1 686 ? -11.774 4.892 15.603 1.00 90.69 686 PHE A C 1
ATOM 5167 O O . PHE A 1 686 ? -11.235 4.864 14.499 1.00 90.69 686 PHE A O 1
ATOM 5174 N N . THR A 1 687 ? -11.108 4.472 16.680 1.00 92.25 687 THR A N 1
ATOM 5175 C CA . THR A 1 687 ? -9.685 4.093 16.620 1.00 92.25 687 THR A CA 1
ATOM 5176 C C . THR A 1 687 ? -9.441 2.826 15.788 1.00 92.25 687 THR A C 1
ATOM 5178 O O . THR A 1 687 ? -8.461 2.786 15.040 1.00 92.25 687 THR A O 1
ATOM 5181 N N . ILE A 1 688 ? -10.346 1.834 15.813 1.00 92.12 688 ILE A N 1
ATOM 5182 C CA . ILE A 1 688 ? -10.229 0.637 14.957 1.00 92.12 688 ILE A CA 1
ATOM 5183 C C . ILE A 1 688 ? -10.301 0.974 13.468 1.00 92.12 688 ILE A C 1
ATOM 5185 O O . ILE A 1 688 ? -9.738 0.246 12.661 1.00 92.12 688 ILE A O 1
ATOM 5189 N N . PHE A 1 689 ? -10.951 2.075 13.081 1.00 93.06 689 PHE A N 1
ATOM 5190 C CA . PHE A 1 689 ? -10.907 2.554 11.701 1.00 93.06 689 PHE A CA 1
ATOM 5191 C C . PHE A 1 689 ? -9.535 3.151 11.363 1.00 93.06 689 PHE A C 1
ATOM 5193 O O . PHE A 1 689 ? -9.016 2.935 10.266 1.00 93.06 689 PHE A O 1
ATOM 5200 N N . LEU A 1 690 ? -8.921 3.877 12.301 1.00 95.56 690 LEU A N 1
ATOM 5201 C CA . LEU A 1 690 ? -7.663 4.588 12.070 1.00 95.56 690 LEU A CA 1
ATOM 5202 C C . LEU A 1 690 ? -6.466 3.642 11.895 1.00 95.56 690 LEU A C 1
ATOM 5204 O O . LEU A 1 690 ? -5.650 3.878 11.007 1.00 95.56 690 LEU A O 1
ATOM 5208 N N . TYR A 1 691 ? -6.380 2.568 12.686 1.00 95.56 691 TYR A N 1
ATOM 5209 C CA . TYR A 1 691 ? -5.285 1.584 12.627 1.00 95.56 691 TYR A CA 1
ATOM 5210 C C . TYR A 1 691 ? -5.045 0.994 11.226 1.00 95.56 691 TYR A C 1
ATOM 5212 O O . TYR A 1 691 ? -3.938 1.104 10.714 1.00 95.56 691 TYR A O 1
ATOM 5220 N N . PRO A 1 692 ? -6.030 0.373 10.561 1.00 95.50 692 PRO A N 1
ATOM 5221 C CA . PRO A 1 692 ? -5.840 -0.163 9.222 1.00 95.50 692 PRO A CA 1
ATOM 5222 C C . PRO A 1 692 ? -5.805 0.932 8.160 1.00 95.50 692 PRO A C 1
ATOM 5224 O O . PRO A 1 692 ? -5.045 0.826 7.195 1.00 95.50 692 PRO A O 1
ATOM 5227 N N . ARG A 1 693 ? -6.584 2.012 8.330 1.00 96.56 693 ARG A N 1
ATOM 5228 C CA . ARG A 1 693 ? -6.627 3.085 7.336 1.00 96.56 693 ARG A CA 1
ATOM 5229 C C . ARG A 1 693 ? -5.297 3.821 7.220 1.00 96.56 693 ARG A C 1
ATOM 5231 O O . ARG A 1 693 ? -4.946 4.216 6.112 1.00 96.56 693 ARG A O 1
ATOM 5238 N N . MET A 1 694 ? -4.525 3.946 8.304 1.00 97.25 694 MET A N 1
ATOM 5239 C CA . MET A 1 694 ? -3.180 4.528 8.233 1.00 97.25 694 MET A CA 1
ATOM 5240 C C . MET A 1 694 ? -2.257 3.719 7.308 1.00 97.25 694 MET A C 1
ATOM 5242 O O . MET A 1 694 ? -1.449 4.313 6.602 1.00 97.25 694 MET A O 1
ATOM 5246 N N . LEU A 1 695 ? -2.410 2.388 7.260 1.00 98.31 695 LEU A N 1
ATOM 5247 C CA . LEU A 1 695 ? -1.608 1.510 6.404 1.00 98.31 695 LEU A CA 1
ATOM 5248 C C . LEU A 1 695 ? -1.978 1.700 4.931 1.00 98.31 695 LEU A C 1
ATOM 5250 O O . LEU A 1 695 ? -1.107 1.924 4.095 1.00 98.31 695 LEU A O 1
ATOM 5254 N N . GLY A 1 696 ? -3.276 1.682 4.610 1.00 97.94 696 GLY A N 1
ATOM 5255 C CA . GLY A 1 696 ? -3.732 1.944 3.244 1.00 97.94 696 GLY A CA 1
ATOM 5256 C C . GLY A 1 696 ? -3.358 3.347 2.766 1.00 97.94 696 GLY A C 1
ATOM 5257 O O . GLY A 1 696 ? -2.903 3.508 1.639 1.00 97.94 696 GLY A O 1
ATOM 5258 N N . CYS A 1 697 ? -3.470 4.361 3.628 1.00 98.31 697 CYS A N 1
ATOM 5259 C CA . CYS A 1 697 ? -3.017 5.714 3.312 1.00 98.31 697 CYS A CA 1
ATOM 5260 C C . CYS A 1 697 ? -1.493 5.796 3.143 1.00 98.31 697 CYS A C 1
ATOM 5262 O O . CYS A 1 697 ? -1.043 6.535 2.276 1.00 98.31 697 CYS A O 1
ATOM 5264 N N . ALA A 1 698 ? -0.696 5.037 3.902 1.00 98.44 698 ALA A N 1
ATOM 5265 C CA . ALA A 1 698 ? 0.750 4.967 3.694 1.00 98.44 698 ALA A CA 1
ATOM 5266 C C . ALA A 1 698 ? 1.107 4.385 2.317 1.00 98.44 698 ALA A C 1
ATOM 5268 O O . ALA A 1 698 ? 1.985 4.920 1.645 1.00 98.44 698 ALA A O 1
ATOM 5269 N N . ALA A 1 699 ? 0.375 3.366 1.856 1.00 98.38 699 ALA A N 1
ATOM 5270 C CA . ALA A 1 699 ? 0.534 2.829 0.505 1.00 98.38 699 ALA A CA 1
ATOM 5271 C C . ALA A 1 699 ? 0.177 3.866 -0.579 1.00 98.38 699 ALA A C 1
ATOM 5273 O O . ALA A 1 699 ? 0.898 4.020 -1.559 1.00 98.38 699 ALA A O 1
ATOM 5274 N N . GLU A 1 700 ? -0.901 4.633 -0.384 1.00 98.06 700 GLU A N 1
ATOM 5275 C CA . GLU A 1 700 ? -1.275 5.733 -1.288 1.00 98.06 700 GLU A CA 1
ATOM 5276 C C . GLU A 1 700 ? -0.250 6.878 -1.295 1.00 98.06 700 GLU A C 1
ATOM 5278 O O . GLU A 1 700 ? -0.047 7.521 -2.325 1.00 98.06 700 GLU A O 1
ATOM 5283 N N . VAL A 1 701 ? 0.388 7.144 -0.152 1.00 98.19 701 VAL A N 1
ATOM 5284 C CA . VAL A 1 701 ? 1.472 8.126 -0.025 1.00 98.19 701 VAL A CA 1
ATOM 5285 C C . VAL A 1 701 ? 2.710 7.647 -0.767 1.00 98.19 701 VAL A C 1
ATOM 5287 O O . VAL A 1 701 ? 3.257 8.414 -1.554 1.00 98.19 701 VAL A O 1
ATOM 5290 N N . ASP A 1 702 ? 3.128 6.396 -0.566 1.00 97.75 702 ASP A N 1
ATOM 5291 C CA . ASP A 1 702 ? 4.285 5.821 -1.257 1.00 97.75 702 ASP A CA 1
ATOM 5292 C C . ASP A 1 702 ? 4.094 5.815 -2.780 1.00 97.75 702 ASP A C 1
ATOM 5294 O O . ASP A 1 702 ? 4.949 6.299 -3.529 1.00 97.75 702 ASP A O 1
ATOM 5298 N N . ASP A 1 703 ? 2.933 5.360 -3.251 1.00 97.31 703 ASP A N 1
ATOM 5299 C CA . ASP A 1 703 ? 2.617 5.344 -4.677 1.00 97.31 703 ASP A CA 1
ATOM 5300 C C . ASP A 1 703 ? 2.593 6.764 -5.267 1.00 97.31 703 ASP A C 1
ATOM 5302 O O . ASP A 1 703 ? 3.101 6.984 -6.368 1.00 97.31 703 ASP A O 1
ATOM 5306 N N . HIS A 1 704 ? 2.100 7.763 -4.526 1.00 97.25 704 HIS A N 1
ATOM 5307 C CA . HIS A 1 704 ? 2.109 9.158 -4.975 1.00 97.25 704 HIS A CA 1
ATOM 5308 C C . HIS A 1 704 ? 3.496 9.811 -4.912 1.00 97.25 704 HIS A C 1
ATOM 5310 O O . HIS A 1 704 ? 3.837 10.598 -5.787 1.00 97.25 704 HIS A O 1
ATOM 5316 N N . ILE A 1 705 ? 4.355 9.459 -3.956 1.00 97.31 705 ILE A N 1
ATOM 5317 C CA . ILE A 1 705 ? 5.759 9.908 -3.960 1.00 97.31 705 ILE A CA 1
ATOM 5318 C C . ILE A 1 705 ? 6.463 9.413 -5.234 1.00 97.31 705 ILE A C 1
ATOM 5320 O O . ILE A 1 705 ? 7.146 10.181 -5.921 1.00 97.31 705 ILE A O 1
ATOM 5324 N N . ASN A 1 706 ? 6.246 8.143 -5.586 1.00 96.50 706 ASN A N 1
ATOM 5325 C CA . ASN A 1 706 ? 6.930 7.488 -6.697 1.00 96.50 706 ASN A CA 1
ATOM 5326 C C . ASN A 1 706 ? 6.342 7.810 -8.082 1.00 96.50 706 ASN A C 1
ATOM 5328 O O . ASN A 1 706 ? 7.089 8.023 -9.038 1.00 96.50 706 ASN A O 1
ATOM 5332 N N . ARG A 1 707 ? 5.010 7.833 -8.217 1.00 94.56 707 ARG A N 1
ATOM 5333 C CA . ARG A 1 707 ? 4.295 8.055 -9.489 1.00 94.56 707 ARG A CA 1
ATOM 5334 C C . ARG A 1 707 ? 3.685 9.439 -9.607 1.00 94.56 707 ARG A C 1
ATOM 5336 O O . ARG A 1 707 ? 3.233 9.802 -10.685 1.00 94.56 707 ARG A O 1
ATOM 5343 N N . GLY A 1 708 ? 3.610 10.207 -8.535 1.00 92.50 708 GLY A N 1
ATOM 5344 C CA . GLY A 1 708 ? 2.873 11.458 -8.522 1.00 92.50 708 GLY A CA 1
ATOM 5345 C C . GLY A 1 708 ? 3.525 12.580 -9.300 1.00 92.50 708 GLY A C 1
ATOM 5346 O O . GLY A 1 708 ? 4.748 12.686 -9.412 1.00 92.50 708 GLY A O 1
ATOM 5347 N N . ARG A 1 709 ? 2.667 13.468 -9.784 1.00 91.38 709 ARG A N 1
ATOM 5348 C CA . ARG A 1 709 ? 2.954 14.887 -9.996 1.00 91.38 709 ARG A CA 1
ATOM 5349 C C . ARG A 1 709 ? 2.136 15.687 -8.993 1.00 91.38 709 ARG A C 1
ATOM 5351 O O . ARG A 1 709 ? 1.189 15.151 -8.410 1.00 91.38 709 ARG A O 1
ATOM 5358 N N . ASN A 1 710 ? 2.441 16.968 -8.839 1.00 86.12 710 ASN A N 1
ATOM 535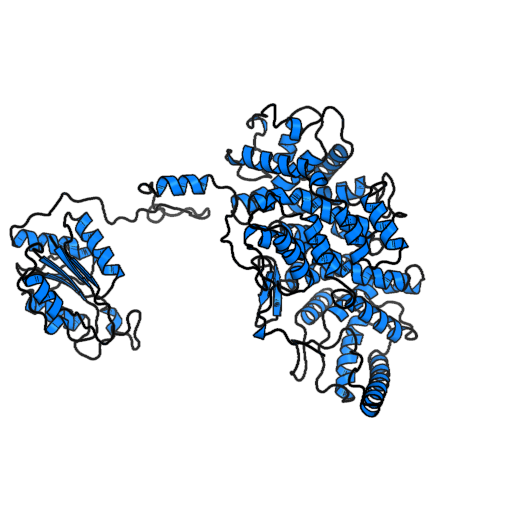9 C CA . ASN A 1 710 ? 1.567 17.881 -8.104 1.00 86.12 710 ASN A CA 1
ATOM 5360 C C . ASN A 1 710 ? 0.101 17.739 -8.553 1.00 86.12 710 ASN A C 1
ATOM 5362 O O . ASN A 1 710 ? -0.221 17.905 -9.732 1.00 86.12 710 ASN A O 1
ATOM 5366 N N . MET A 1 711 ? -0.791 17.411 -7.614 1.00 84.38 711 MET A N 1
ATOM 5367 C CA . MET A 1 711 ? -2.225 17.346 -7.878 1.00 84.38 711 MET A CA 1
ATOM 5368 C C . MET A 1 711 ? -2.769 18.759 -8.078 1.00 84.38 711 MET A C 1
ATOM 5370 O O . MET A 1 711 ? -2.802 19.552 -7.139 1.00 84.38 711 MET A O 1
ATOM 5374 N N . ASP A 1 712 ? -3.243 19.066 -9.286 1.00 76.75 712 ASP A N 1
ATOM 5375 C CA . ASP A 1 712 ? -4.009 20.290 -9.515 1.00 76.75 712 ASP A CA 1
ATOM 5376 C C . ASP A 1 712 ? -5.416 20.125 -8.927 1.00 76.75 712 ASP A C 1
ATOM 5378 O O . ASP A 1 712 ? -6.282 19.441 -9.479 1.00 76.75 712 ASP A O 1
ATOM 5382 N N . THR A 1 713 ? -5.629 20.715 -7.754 1.00 78.50 713 THR A N 1
ATOM 5383 C CA . THR A 1 713 ? -6.916 20.685 -7.052 1.00 78.50 713 THR A CA 1
ATOM 5384 C C . THR A 1 713 ? -7.837 21.832 -7.461 1.00 78.50 713 THR A C 1
ATOM 5386 O O . THR A 1 713 ? -8.980 21.884 -6.999 1.00 78.50 713 THR A O 1
ATOM 5389 N N . ARG A 1 714 ? -7.395 22.737 -8.349 1.00 82.44 714 ARG A N 1
ATOM 5390 C CA . ARG A 1 714 ? -8.231 23.841 -8.827 1.00 82.44 714 ARG A CA 1
ATOM 5391 C C . ARG A 1 714 ? -9.391 23.280 -9.637 1.00 82.44 714 ARG A C 1
ATOM 5393 O O . ARG A 1 714 ? -9.214 22.575 -10.627 1.00 82.44 714 ARG A O 1
ATOM 5400 N N . THR A 1 715 ? -10.599 23.618 -9.209 1.00 85.19 715 THR A N 1
ATOM 5401 C CA . THR A 1 715 ? -11.811 23.307 -9.965 1.00 85.19 715 THR A CA 1
ATOM 5402 C C . THR A 1 715 ? -11.998 24.390 -11.029 1.00 85.19 715 THR A C 1
ATOM 5404 O O . THR A 1 715 ? -11.900 25.574 -10.690 1.00 85.19 715 THR A O 1
ATOM 5407 N N . PRO A 1 716 ? -12.229 24.041 -12.312 1.00 89.00 716 PRO A N 1
ATOM 5408 C CA . PRO A 1 716 ? -12.500 25.035 -13.344 1.00 89.00 716 PRO A CA 1
ATOM 5409 C C . PRO A 1 716 ? -13.642 25.954 -12.914 1.00 89.00 716 PRO A C 1
ATOM 5411 O O . PRO A 1 716 ? -14.662 25.463 -12.438 1.00 89.00 716 PRO A O 1
ATOM 5414 N N . ALA A 1 717 ? -13.518 27.265 -13.140 1.00 90.38 717 ALA A N 1
ATOM 5415 C CA . ALA A 1 717 ? -14.535 28.235 -12.719 1.00 90.38 717 ALA A CA 1
ATOM 5416 C C . ALA A 1 717 ? -15.950 27.868 -13.208 1.00 90.38 717 ALA A C 1
ATOM 5418 O O . ALA A 1 717 ? -16.913 28.037 -12.473 1.00 90.38 717 ALA A O 1
ATOM 5419 N N . SER A 1 718 ? -16.063 27.271 -14.402 1.00 94.12 718 SER A N 1
ATOM 5420 C CA . SER A 1 718 ? -17.322 26.749 -14.966 1.00 94.12 718 SER A CA 1
ATOM 5421 C C . SER A 1 718 ? -18.020 25.655 -14.138 1.00 94.12 718 SER A C 1
ATOM 5423 O O . SER A 1 718 ? -19.212 25.429 -14.317 1.00 94.12 718 SER A O 1
ATOM 5425 N N . GLN A 1 719 ? -17.293 24.965 -13.257 1.00 93.50 719 GLN A N 1
ATOM 5426 C CA . GLN A 1 719 ? -17.818 23.939 -12.348 1.00 93.50 719 GLN A CA 1
ATOM 5427 C C . GLN A 1 719 ? -18.017 24.479 -10.922 1.00 93.50 719 GLN A C 1
ATOM 5429 O O . GLN A 1 719 ? -18.644 23.819 -10.095 1.00 93.50 719 GLN A O 1
ATOM 5434 N N . CYS A 1 720 ? -17.507 25.677 -10.623 1.00 93.56 720 CYS A N 1
ATOM 5435 C CA . CYS A 1 720 ? -17.743 26.351 -9.354 1.00 93.56 720 CYS A CA 1
ATOM 5436 C C . CYS A 1 720 ? -19.126 27.012 -9.374 1.00 93.56 720 CYS A C 1
ATOM 5438 O O . CYS A 1 720 ? -19.484 27.710 -10.321 1.00 93.56 720 CYS A O 1
ATOM 5440 N N . ARG A 1 721 ? -19.899 26.837 -8.301 1.00 93.31 721 ARG A N 1
ATOM 5441 C CA . ARG A 1 721 ? -21.189 27.508 -8.118 1.00 93.31 721 ARG A CA 1
ATOM 5442 C C . ARG A 1 721 ? -21.108 28.437 -6.916 1.00 93.31 721 ARG A C 1
ATOM 5444 O O . ARG A 1 721 ? -20.797 27.987 -5.818 1.00 93.31 721 ARG A O 1
ATOM 5451 N N . PHE A 1 722 ? -21.426 29.713 -7.118 1.00 91.81 722 PHE A N 1
ATOM 5452 C CA . PHE A 1 722 ? -21.688 30.627 -6.010 1.00 91.81 722 PHE A CA 1
ATOM 5453 C C . PHE A 1 722 ? -23.055 30.284 -5.406 1.00 91.81 722 PHE A C 1
ATOM 5455 O O . PHE A 1 722 ? -24.058 30.219 -6.121 1.00 91.81 722 PHE A O 1
ATOM 5462 N N . VAL A 1 723 ? -23.077 30.010 -4.106 1.00 87.38 723 VAL A N 1
ATOM 5463 C CA . VAL A 1 723 ? -24.303 29.849 -3.322 1.00 87.38 723 VAL A CA 1
ATOM 5464 C C . VAL A 1 723 ? -24.426 31.122 -2.495 1.00 87.38 723 VAL A C 1
ATOM 5466 O O . VAL A 1 723 ? -23.535 31.400 -1.695 1.00 87.38 723 VAL A O 1
ATOM 5469 N N . ALA A 1 724 ? -25.462 31.910 -2.787 1.00 69.38 724 ALA A N 1
ATOM 5470 C CA . ALA A 1 724 ? -25.748 33.177 -2.119 1.00 69.38 724 ALA A CA 1
ATOM 5471 C C . ALA A 1 724 ? -26.424 32.960 -0.764 1.00 69.38 724 ALA A C 1
ATOM 5473 O O . ALA A 1 724 ? -27.229 32.001 -0.673 1.00 69.38 724 ALA A O 1
#

Secondary structure (DSSP, 8-state):
-EEEEES-HHHHHHHHHHHHHTT--EEEEEE----SS-SS-HHHHHHHHHH-TT-SEEEEEE-SSSSTTTS---SS-EEEEE--GGGGG-SS--SSTT---SSTTSHHHHHHHHHHHHT-SS---SSS---BTTEEEESSGGGHHHHHHHHHHHTT---SS------S---S----TT----TTTSPPP-PPPTTHHHHHHHHHH--S-----B--TT--SSEEE-TTT--EEETTEEHHHHTTS-HHHHHHHHHHSS---HHHHHHHHHHHHTTT--TT-HHHHHHHHHHHTT--HHHHHHHHHHHS-GGGTHHHHHHHHHHHHHHHTTT---TT-TT--GGGS---HHHHHHHEESS--HHHHHHHHHHHHTT---HHHHHHHHTSSEE-HHHHHHHHHHHHHHHHHHTTSS-HHHHHHHHHHHHHHHHHHHHTS-GGGEETTEETTEEHHHHHHT--HHHHHHHHHHSSPPPHHHHHHHHHHHHHHS-S-TTSHHHHHHHHHHHHH-TTSGGG--HHHHHHHHHHT-BTTBB-HHHHHHHHHHHHHTTS----TT-TT----HHHHHHHHHHHHHHHHHHHHHTT---PPPPTTB--SSS-SSSB---HHHHHHHHHHHHTT---HHHHHHHHHHHHHHHTTSSSSBPPB-HHHHHHHHHHHHHHHHHHTTSS-HHHHHHHHHHHHHHHHHHHHHHHHHHHHHHB-----PPPGGG-----

Foldseek 3Di:
DEEEEALDPVVQVVLQVLQVLLQAHYDYTYHQHQELDGPCAQQNVQVVQVVDPVHQEYEYHDAFADCRLLPHAHPHAYEYAQEDLVLVVDPADDDGRRRHHPPLSHSVSSQVSVCVNQVWDDAADPVRGIGDLRFGYHHDSNCRNVRVCVNCVNVVHDRNGDRDDDPDDAAQDDDPVPDDDDPVPRDDHDQDDPPVNVVVVVVLLAWAAFAAFDAQAQHFPAKDADPPQRFMDGLPHTLLNQLQAFLQQLLLCLLQSGSDDPLSQLLLLLLLLLQQQQAPHPLLVQLQVCVVVVDALLVSLLSSLVVLWPVVQVLLLVLLLVVCVQCSVDPPVAQQPPPDDLVVRDDDPVSLCSFADQDAAPSLVLLVLLCVLSVRGGPQCVNSVPSDHYTYNSSSLSRSLNNSRVVSRNVNVGGSVSSSCNSSLSNSLSSSLNSLAHNVQRDPQGHLNHGSSCSSHPDGPLQVSCCSLAVDGDDPVLSSLLSSLLSNLQDSGCNQQLLVLLLLQLLVQWLVPLVSRINSSSSSSSSVSDDCVHLLLLLLLQVLLCVLCVPQQQDAQFDPPRVGPLLVSLLVVLVVLLVQVVVCVVVVNPDRDDRRQWADPPQDDDQATENPSLVSVVVVCVVVVTGGNQSVSLVSNLVSCVVVVVDVHRIYRDVSSSLNRSLCNVCVNCPVVVVADSVSSSSSSSVSSSSSHSSSSSSSNSRCSSRHGNHPPDDPPVPDDDDD

Sequence (724 aa):
SIAIFSNSGNFTTTIATYLRMAGWGTTTLISSGKDVYIHYAAPEFAFALANDARSKAAVLYVEPGGYYELDAEFTKPVIACVVGRWKAKLTRAVGHAGALAGGDDDAAGKERWLMDKLGVDQLFTPDKPVFSAKGAVVANIAYIPMALSAVMRENATRPDFATEGSLALKPWFGANQGLSLPAELDLPVVKATPPYDEQIAALARQVGAVLPRQSMKDASGASQMDAKTQITSLYGVSMLDAAQYPLETNINLALLHETGGANDRKLINVAIGAELNLYASPALAAAQAAREAGNAPNSVLAAAASIVGPRSAERAREATSALIEMFSATALPSAVDEAFDVGAIPPDGSRRDLFVGAARDAKAEAMLTGLKARDATSVFVRYVQSLGGYPTADAVLAAIAATLAWGPLMRKRISRITAECVPWWTRLFGTLIGASVGAERHEAARFSGIPVDDILQKRSLTDVAYVALLGLEPEAANLFAFQTLVGLLLTNGPGAISAQGAKGAVSADGPETPERVQLNKCLVGFLTHSGFAHGGNGYEGIAFLLDQFRDAGLKDPTDARHGVDLQALAMRYVEEYARYKSKKKTTGSLDIQKIPGVNHPVFKDRPVNYDPREVYVRELFDKRGEYNVFHQYYHALVKALFEAGVSRNVYCVNIDAVIAALLLKMLWQPYRDGAFSERALETAAFTIFLYPRMLGCAAEVDDHINRGRNMDTRTPASQCRFVA

pLDDT: mean 92.52, std 6.82, range [60.78, 98.88]

Radius of gyration: 35.7 Å; chains: 1; bounding box: 81×62×101 Å